Protein AF-A0A7W0P948-F1 (afdb_monomer)

Structure (mmCIF, N/CA/C/O backbone):
data_AF-A0A7W0P948-F1
#
_entry.id   AF-A0A7W0P948-F1
#
loop_
_atom_site.group_PDB
_atom_site.id
_atom_site.type_symbol
_atom_site.label_atom_id
_atom_site.label_alt_id
_atom_site.label_comp_id
_atom_site.label_asym_id
_atom_site.label_entity_id
_atom_site.label_seq_id
_atom_site.pdbx_PDB_ins_code
_atom_site.Cartn_x
_atom_site.Cartn_y
_atom_site.Cartn_z
_atom_site.occupancy
_atom_site.B_iso_or_equiv
_atom_site.auth_seq_id
_atom_site.auth_comp_id
_atom_site.auth_asym_id
_atom_site.auth_atom_id
_atom_site.pdbx_PDB_model_num
ATOM 1 N N . MET A 1 1 ? 5.803 -11.171 8.616 1.00 50.03 1 MET A N 1
ATOM 2 C CA . MET A 1 1 ? 4.425 -10.994 9.118 1.00 50.03 1 MET A CA 1
ATOM 3 C C . MET A 1 1 ? 3.810 -12.362 9.356 1.00 50.03 1 MET A C 1
ATOM 5 O O . MET A 1 1 ? 4.012 -13.223 8.503 1.00 50.03 1 MET A O 1
ATOM 9 N N . PRO A 1 2 ? 3.066 -12.565 10.456 1.00 52.06 2 PRO A N 1
ATOM 10 C CA . PRO A 1 2 ? 2.229 -13.747 10.684 1.00 52.06 2 PRO A CA 1
ATOM 11 C C . PRO A 1 2 ? 1.015 -13.710 9.735 1.00 52.06 2 PRO A C 1
ATOM 13 O O . PRO A 1 2 ? -0.128 -13.615 10.168 1.00 52.06 2 PRO A O 1
ATOM 16 N N . GLY A 1 3 ? 1.284 -13.655 8.426 1.00 59.12 3 GLY A N 1
ATOM 17 C CA . GLY A 1 3 ? 0.343 -13.217 7.391 1.00 59.12 3 GLY A CA 1
ATOM 18 C C . GLY A 1 3 ? -0.913 -14.072 7.278 1.00 59.12 3 GLY A C 1
ATOM 19 O O . GLY A 1 3 ? -1.931 -13.568 6.815 1.00 59.12 3 GLY A O 1
ATOM 20 N N . ASP A 1 4 ? -0.855 -15.308 7.768 1.00 76.69 4 ASP A N 1
ATOM 21 C CA . ASP A 1 4 ? -1.974 -16.247 7.714 1.00 76.69 4 ASP A CA 1
ATOM 22 C C . ASP A 1 4 ? -2.890 -16.145 8.949 1.00 76.69 4 ASP A C 1
ATOM 24 O O . ASP A 1 4 ? -4.051 -16.536 8.887 1.00 76.69 4 ASP A O 1
ATOM 28 N N . ASP A 1 5 ? -2.408 -15.556 10.051 1.00 92.12 5 ASP A N 1
ATOM 29 C CA . ASP A 1 5 ? -3.128 -15.471 11.332 1.00 92.12 5 ASP A CA 1
ATOM 30 C C . ASP A 1 5 ? -3.807 -14.111 11.569 1.00 92.12 5 ASP A C 1
ATOM 32 O O . ASP A 1 5 ? -4.638 -13.996 12.475 1.00 92.12 5 ASP A O 1
ATOM 36 N N . LEU A 1 6 ? -3.440 -13.079 10.800 1.00 95.00 6 LEU A N 1
ATOM 37 C CA . LEU A 1 6 ? -3.876 -11.693 10.988 1.00 95.00 6 LEU A CA 1
ATOM 38 C C . LEU A 1 6 ? -4.853 -11.241 9.899 1.00 95.00 6 LEU A C 1
ATOM 40 O O . LEU A 1 6 ? -4.510 -11.213 8.715 1.00 95.00 6 LEU A O 1
ATOM 44 N N . VAL A 1 7 ? -6.019 -10.752 10.323 1.00 96.69 7 VAL A N 1
ATOM 45 C CA . VAL A 1 7 ? -6.983 -10.039 9.476 1.00 96.69 7 VAL A CA 1
ATOM 46 C C . VAL A 1 7 ? -7.043 -8.558 9.836 1.00 96.69 7 VAL A C 1
ATOM 48 O O . VAL A 1 7 ? -6.992 -8.197 11.012 1.00 96.69 7 VAL A O 1
ATOM 51 N N . TYR A 1 8 ? -7.157 -7.683 8.837 1.00 96.94 8 TYR A N 1
ATOM 52 C CA . TYR A 1 8 ? -7.499 -6.279 9.085 1.00 96.94 8 TYR A CA 1
ATOM 53 C C . TYR A 1 8 ? -9.021 -6.131 9.085 1.00 96.94 8 TYR A C 1
ATOM 55 O O . TYR A 1 8 ? -9.713 -6.704 8.248 1.00 96.94 8 TYR A O 1
ATOM 63 N N . GLY A 1 9 ? -9.551 -5.368 10.028 1.00 97.75 9 GLY A N 1
ATOM 64 C CA . GLY A 1 9 ? -10.975 -5.115 10.174 1.00 97.75 9 GLY A CA 1
ATOM 65 C C . GLY A 1 9 ? -11.280 -3.631 10.060 1.00 97.75 9 GLY A C 1
ATOM 66 O O . GLY A 1 9 ? -10.617 -2.834 10.713 1.00 97.75 9 GLY A O 1
ATOM 67 N N . LEU A 1 10 ? -12.272 -3.242 9.262 1.00 97.69 10 LEU A N 1
ATOM 68 C CA . LEU A 1 10 ? -12.710 -1.852 9.166 1.00 97.69 10 LEU A CA 1
ATOM 69 C C . LEU A 1 10 ? -14.066 -1.653 9.838 1.00 97.69 10 LEU A C 1
ATOM 71 O O . LEU A 1 10 ? -15.023 -2.379 9.561 1.00 97.69 10 LEU A O 1
ATOM 75 N N . VAL A 1 11 ? -14.145 -0.642 10.699 1.00 97.12 11 VAL A N 1
ATOM 76 C CA . VAL A 1 11 ? -15.373 -0.254 11.397 1.00 97.12 11 VAL A CA 1
ATOM 77 C C . VAL A 1 11 ? -15.910 1.031 10.779 1.00 97.12 11 VAL A C 1
ATOM 79 O O . VAL A 1 11 ? -15.213 2.050 10.717 1.00 97.12 11 VAL A O 1
ATOM 82 N N . SER A 1 12 ? -17.154 0.983 10.303 1.00 94.81 12 SER A N 1
ATOM 83 C CA . SER A 1 12 ? -17.824 2.166 9.762 1.00 94.81 12 SER A CA 1
ATOM 84 C C . SER A 1 12 ? -18.145 3.175 10.871 1.00 94.81 12 SER A C 1
ATOM 86 O O . SER A 1 12 ? -18.448 2.756 11.989 1.00 94.81 12 SER A O 1
ATOM 88 N N . PRO A 1 13 ? -18.176 4.487 10.582 1.00 92.25 13 PRO A N 1
ATOM 89 C CA . PRO A 1 13 ? -18.631 5.462 11.562 1.00 92.25 13 PRO A CA 1
ATOM 90 C C . PRO A 1 13 ? -20.099 5.189 11.938 1.00 92.25 13 PRO A C 1
ATOM 92 O O . PRO A 1 13 ? -20.863 4.698 11.097 1.00 92.25 13 PRO A O 1
ATOM 95 N N . PRO A 1 14 ? -20.538 5.545 13.161 1.00 89.00 14 PRO A N 1
ATOM 96 C CA . PRO A 1 14 ? -21.923 5.358 13.579 1.00 89.00 14 PRO A CA 1
ATOM 97 C C . PRO A 1 14 ? -22.911 5.944 12.566 1.00 89.00 14 PRO A C 1
ATOM 99 O O . PRO A 1 14 ? -22.701 7.041 12.037 1.00 89.00 14 PRO A O 1
ATOM 102 N N . ALA A 1 15 ? -24.010 5.240 12.301 1.00 86.94 15 ALA A N 1
ATOM 103 C CA . ALA A 1 15 ? -24.989 5.670 11.308 1.00 86.94 15 ALA A CA 1
ATOM 104 C C . ALA A 1 15 ? -25.470 7.115 11.567 1.00 86.94 15 ALA A C 1
ATOM 106 O O . ALA A 1 15 ? -25.922 7.450 12.661 1.00 86.94 15 ALA A O 1
ATOM 107 N N . GLY A 1 16 ? -25.362 7.978 10.551 1.00 86.12 16 GLY A N 1
ATOM 108 C CA . GLY A 1 16 ? -25.776 9.386 10.618 1.00 86.12 16 GLY A CA 1
ATOM 109 C C . GLY A 1 16 ? -24.792 10.343 11.307 1.00 86.12 16 GLY A C 1
ATOM 110 O O . GLY A 1 16 ? -25.078 11.537 11.371 1.00 86.12 16 GLY A O 1
ATOM 111 N N . SER A 1 17 ? -23.641 9.864 11.791 1.00 86.00 17 SER A N 1
ATOM 112 C CA . SER A 1 17 ? -22.600 10.721 12.388 1.00 86.00 17 SER A CA 1
ATOM 113 C C . SER A 1 17 ? -21.784 11.510 11.357 1.00 86.00 17 SER A C 1
ATOM 115 O O . SER A 1 17 ? -21.241 12.567 11.677 1.00 86.00 17 SER A O 1
ATOM 117 N N . VAL A 1 18 ? -21.715 11.016 10.118 1.00 88.62 18 VAL A N 1
ATOM 118 C CA . VAL A 1 18 ? -20.900 11.574 9.034 1.00 88.62 18 VAL A CA 1
ATOM 119 C C . VAL A 1 18 ? -21.674 11.509 7.711 1.00 88.62 18 VAL A C 1
ATOM 121 O O . VAL A 1 18 ? -22.500 10.617 7.514 1.00 88.62 18 VAL A O 1
ATOM 124 N N . ASP A 1 19 ? -21.412 12.454 6.800 1.00 90.94 19 ASP A N 1
ATOM 125 C CA . ASP A 1 19 ? -21.912 12.398 5.421 1.00 90.94 19 ASP A CA 1
ATOM 126 C C . ASP A 1 19 ? -21.504 11.068 4.743 1.00 90.94 19 ASP A C 1
ATOM 128 O O . ASP A 1 19 ? -20.324 10.709 4.801 1.00 90.94 19 ASP A O 1
ATOM 132 N N . PRO A 1 20 ? -22.425 10.336 4.083 1.00 91.75 20 PRO A N 1
ATOM 133 C CA . PRO A 1 20 ? -22.109 9.039 3.482 1.00 91.75 20 PRO A CA 1
ATOM 134 C C . PRO A 1 20 ? -21.002 9.090 2.423 1.00 91.75 20 PRO A C 1
ATOM 136 O O . PRO A 1 20 ? -20.181 8.177 2.354 1.00 91.75 20 PRO A O 1
ATOM 139 N N . GLY A 1 21 ? -20.949 10.151 1.611 1.00 91.88 21 GLY A N 1
ATOM 140 C CA . GLY A 1 21 ? -19.905 10.321 0.601 1.00 91.88 21 GLY A CA 1
ATOM 141 C C . GLY A 1 21 ? -18.537 10.533 1.245 1.00 91.88 21 GLY A C 1
ATOM 142 O O . GLY A 1 21 ? -17.556 9.903 0.848 1.00 91.88 21 GLY A O 1
ATOM 143 N N . TYR A 1 22 ? -18.477 11.357 2.291 1.00 92.94 22 TYR A N 1
ATOM 144 C CA . TYR A 1 22 ? -17.255 11.550 3.069 1.00 92.94 22 TYR A CA 1
ATOM 145 C C . TYR A 1 22 ? -16.820 10.267 3.795 1.00 92.94 22 TYR A C 1
ATOM 147 O O . TYR A 1 22 ? -15.648 9.903 3.730 1.00 92.94 22 TYR A O 1
ATOM 155 N N . ALA A 1 23 ? -17.753 9.526 4.402 1.00 94.19 23 ALA A N 1
ATOM 156 C CA . ALA A 1 23 ? -17.469 8.251 5.061 1.00 94.19 23 ALA A CA 1
ATOM 157 C C . ALA A 1 23 ? -16.883 7.208 4.091 1.00 94.19 23 ALA A C 1
ATOM 159 O O . ALA A 1 23 ? -15.910 6.536 4.430 1.00 94.19 23 ALA A O 1
ATOM 160 N N . LEU A 1 24 ? -17.412 7.115 2.864 1.00 93.88 24 LEU A N 1
ATOM 161 C CA . LEU A 1 24 ? -16.856 6.249 1.817 1.00 93.88 24 LEU A CA 1
ATOM 162 C C . LEU A 1 24 ? -15.440 6.670 1.405 1.00 93.88 24 LEU A C 1
ATOM 164 O O . LEU A 1 24 ? -14.585 5.820 1.173 1.00 93.88 24 LEU A O 1
ATOM 168 N N . ARG A 1 25 ? -15.150 7.973 1.353 1.00 94.69 25 ARG A N 1
ATOM 169 C CA . ARG A 1 25 ? -13.786 8.446 1.079 1.00 94.69 25 ARG A CA 1
ATOM 170 C C . ARG A 1 25 ? -12.824 8.122 2.217 1.00 94.69 25 ARG A C 1
ATOM 172 O O . ARG A 1 25 ? -11.694 7.728 1.948 1.00 94.69 25 ARG A O 1
ATOM 179 N N . LEU A 1 26 ? -13.262 8.246 3.469 1.00 95.88 26 LEU A N 1
ATOM 180 C CA . LEU A 1 26 ? -12.468 7.842 4.629 1.00 95.88 26 LEU A CA 1
ATOM 181 C C . LEU A 1 26 ? -12.194 6.332 4.640 1.00 95.88 26 LEU A C 1
ATOM 183 O O . LEU A 1 26 ? -11.061 5.931 4.900 1.00 95.88 26 LEU A O 1
ATOM 187 N N . ARG A 1 27 ? -13.189 5.510 4.281 1.00 96.31 27 ARG A N 1
ATOM 188 C CA . ARG A 1 27 ? -13.021 4.066 4.058 1.00 96.31 27 ARG A CA 1
ATOM 189 C C . ARG A 1 27 ? -11.931 3.782 3.030 1.00 96.31 27 ARG A C 1
ATOM 191 O O . ARG A 1 27 ? -11.002 3.032 3.316 1.00 96.31 27 ARG A O 1
ATOM 198 N N . ASP A 1 28 ? -12.033 4.394 1.851 1.00 95.75 28 ASP A N 1
ATOM 199 C CA . ASP A 1 28 ? -11.090 4.177 0.752 1.00 95.75 28 ASP A CA 1
ATOM 200 C C . ASP A 1 28 ? -9.663 4.594 1.127 1.00 95.75 28 ASP A C 1
ATOM 202 O O . ASP A 1 28 ? -8.712 3.894 0.774 1.00 95.75 28 ASP A O 1
ATOM 206 N N . LEU A 1 29 ? -9.498 5.700 1.863 1.00 95.69 29 LEU A N 1
ATOM 207 C CA . LEU A 1 29 ? -8.195 6.145 2.364 1.00 95.69 29 LEU A CA 1
ATOM 208 C C . LEU A 1 29 ? -7.618 5.166 3.386 1.00 95.69 29 LEU A C 1
ATOM 210 O O . LEU A 1 29 ? -6.473 4.746 3.231 1.00 95.69 29 LEU A O 1
ATOM 214 N N . THR A 1 30 ? -8.402 4.762 4.387 1.00 96.31 30 THR A N 1
ATOM 215 C CA . THR A 1 30 ? -7.969 3.768 5.378 1.00 96.31 30 THR A CA 1
ATOM 216 C C . THR A 1 30 ? -7.538 2.478 4.694 1.00 96.31 30 THR A C 1
ATOM 218 O O . THR A 1 30 ? -6.420 2.020 4.910 1.00 96.31 30 THR A O 1
ATOM 221 N N . LEU A 1 31 ? -8.373 1.935 3.804 1.00 95.69 31 LEU A N 1
ATOM 222 C CA . LEU A 1 31 ? -8.058 0.709 3.081 1.00 95.69 31 LEU A CA 1
ATOM 223 C C . LEU A 1 31 ? -6.807 0.879 2.209 1.00 95.69 31 LEU A C 1
ATOM 225 O O . LEU A 1 31 ? -5.910 0.042 2.257 1.00 95.69 31 LEU A O 1
ATOM 229 N N . SER A 1 32 ? -6.700 1.975 1.455 1.00 94.75 32 SER A N 1
ATOM 230 C CA . SER A 1 32 ? -5.558 2.202 0.564 1.00 94.75 32 SER A CA 1
ATOM 231 C C . SER A 1 32 ? -4.240 2.347 1.327 1.00 94.75 32 SER A C 1
ATOM 233 O O . SER A 1 32 ? -3.222 1.818 0.892 1.00 94.75 32 SER A O 1
ATOM 235 N N . TRP A 1 33 ? -4.237 3.023 2.476 1.00 94.56 33 TRP A N 1
ATOM 236 C CA . TRP A 1 33 ? -3.019 3.142 3.273 1.00 94.56 33 TRP A CA 1
ATOM 237 C C . TRP A 1 33 ? -2.665 1.844 3.993 1.00 94.56 33 TRP A C 1
ATOM 239 O O . TRP A 1 33 ? -1.496 1.485 4.041 1.00 94.56 33 TRP A O 1
ATOM 249 N N . SER A 1 34 ? -3.649 1.073 4.454 1.00 93.56 34 SER A N 1
ATOM 250 C CA . SER A 1 34 ? -3.386 -0.255 5.016 1.00 93.56 34 SER A CA 1
ATOM 251 C C . SER A 1 34 ? -2.809 -1.224 3.976 1.00 93.56 34 SER A C 1
ATOM 253 O O . SER A 1 34 ? -1.978 -2.065 4.308 1.00 93.56 34 SER A O 1
ATOM 255 N N . ARG A 1 35 ? -3.187 -1.093 2.698 1.00 92.06 35 ARG A N 1
ATOM 256 C CA . ARG A 1 35 ? -2.688 -1.920 1.580 1.00 92.06 35 ARG A CA 1
ATOM 257 C C . ARG A 1 35 ? -1.237 -1.656 1.180 1.00 92.06 35 ARG A C 1
ATOM 259 O O . ARG A 1 35 ? -0.732 -2.307 0.268 1.00 92.06 35 ARG A O 1
ATOM 266 N N . TYR A 1 36 ? -0.543 -0.744 1.843 1.00 88.69 36 TYR A N 1
ATOM 267 C CA . TYR A 1 36 ? 0.886 -0.544 1.646 1.00 88.69 36 TYR A CA 1
ATOM 268 C C . TYR A 1 36 ? 1.727 -1.567 2.415 1.00 88.69 36 TYR A C 1
ATOM 270 O O . TYR A 1 36 ? 2.534 -2.258 1.786 1.00 88.69 36 TYR A O 1
ATOM 278 N N . GLY A 1 37 ? 1.408 -1.817 3.685 1.00 86.00 37 GLY A N 1
ATOM 279 C CA . GLY A 1 37 ? 2.012 -2.883 4.490 1.00 86.00 37 GLY A CA 1
ATOM 280 C C . GLY A 1 37 ? 1.240 -4.210 4.530 1.00 86.00 37 GLY A C 1
ATOM 281 O O . GLY A 1 37 ? 1.843 -5.272 4.677 1.00 86.00 37 GLY A O 1
ATOM 282 N N . TYR A 1 38 ? -0.085 -4.200 4.336 1.00 90.06 38 TYR A N 1
ATOM 283 C CA . TYR A 1 38 ? -0.938 -5.384 4.509 1.00 90.06 38 TYR A CA 1
ATOM 284 C C . TYR A 1 38 ? -1.495 -5.947 3.193 1.00 90.06 38 TYR A C 1
ATOM 286 O O . TYR A 1 38 ? -1.967 -5.217 2.319 1.00 90.06 38 TYR A O 1
ATOM 294 N N . ARG A 1 39 ? -1.460 -7.277 3.044 1.00 86.75 39 ARG A N 1
ATOM 295 C CA . ARG A 1 39 ? -1.893 -7.997 1.827 1.00 86.75 39 ARG A CA 1
ATOM 296 C C . ARG A 1 39 ? -2.913 -9.108 2.085 1.00 86.75 39 ARG A C 1
ATOM 298 O O . ARG A 1 39 ? -3.287 -9.797 1.143 1.00 86.75 39 ARG A O 1
ATOM 305 N N . GLY A 1 40 ? -3.322 -9.337 3.329 1.00 90.25 40 GLY A N 1
ATOM 306 C CA . GLY A 1 40 ? -4.329 -10.352 3.653 1.00 90.25 40 GLY A CA 1
ATOM 307 C C . GLY A 1 40 ? -5.761 -9.864 3.394 1.00 90.25 40 GLY A C 1
ATOM 308 O O . GLY A 1 40 ? -5.957 -8.774 2.850 1.00 90.25 40 GLY A O 1
ATOM 309 N N . PRO A 1 41 ? -6.783 -10.652 3.741 1.00 92.88 41 PRO A N 1
ATOM 310 C CA . PRO A 1 41 ? -8.168 -10.220 3.620 1.00 92.88 41 PRO A CA 1
ATOM 311 C C . PRO A 1 41 ? -8.495 -9.074 4.583 1.00 92.88 41 PRO A C 1
ATOM 313 O O . PRO A 1 41 ? -7.929 -8.959 5.665 1.00 92.88 41 PRO A O 1
ATOM 316 N N . VAL A 1 42 ? -9.441 -8.231 4.191 1.00 95.94 42 VAL A N 1
ATOM 317 C CA . VAL A 1 42 ? -10.020 -7.204 5.055 1.00 95.94 42 VAL A CA 1
ATOM 318 C C . VAL A 1 42 ? -11.479 -7.560 5.294 1.00 95.94 42 VAL A C 1
ATOM 320 O O . VAL A 1 42 ? -12.192 -7.919 4.360 1.00 95.94 42 VAL A O 1
ATOM 323 N N . VAL A 1 43 ? -11.926 -7.486 6.540 1.00 96.94 43 VAL A N 1
ATOM 324 C CA . VAL A 1 43 ? -13.340 -7.637 6.902 1.00 96.94 43 VAL A CA 1
ATOM 325 C C . VAL A 1 43 ? -13.913 -6.283 7.285 1.00 96.94 43 VAL A C 1
ATOM 327 O O . VAL A 1 43 ? -13.189 -5.416 7.764 1.00 96.94 43 VAL A O 1
ATOM 330 N N . GLU A 1 44 ? -15.210 -6.086 7.089 1.00 97.00 44 GLU A N 1
ATOM 331 C CA . GLU A 1 44 ? -15.879 -4.834 7.443 1.00 97.00 44 GLU A CA 1
ATOM 332 C C . GLU A 1 44 ? -17.114 -5.109 8.291 1.00 97.00 44 GLU A C 1
ATOM 334 O O . GLU A 1 44 ? -17.773 -6.138 8.130 1.00 97.00 44 GLU A O 1
ATOM 339 N N . GLY A 1 45 ? -17.433 -4.174 9.180 1.00 96.81 45 GLY A N 1
ATOM 340 C CA . GLY A 1 45 ? -18.607 -4.247 10.037 1.00 96.81 45 GLY A CA 1
ATOM 341 C C . GLY A 1 45 ? -19.069 -2.870 10.496 1.00 96.81 45 GLY A C 1
ATOM 342 O O . GLY A 1 45 ? -18.342 -1.877 10.395 1.00 96.81 45 GLY A O 1
ATOM 343 N N . ALA A 1 46 ? -20.303 -2.811 10.997 1.00 96.00 46 ALA A N 1
ATOM 344 C CA . ALA A 1 46 ? -20.856 -1.578 11.547 1.00 96.00 46 ALA A CA 1
ATOM 345 C C . ALA A 1 46 ? -20.296 -1.272 12.943 1.00 96.00 46 ALA A C 1
ATOM 347 O O . ALA A 1 46 ? -20.265 -0.118 13.364 1.00 96.00 46 ALA A O 1
ATOM 348 N N . THR A 1 47 ? -19.857 -2.313 13.651 1.00 96.88 47 THR A N 1
ATOM 349 C CA . THR A 1 47 ? -19.315 -2.246 15.005 1.00 96.88 47 THR A CA 1
ATOM 350 C C . THR A 1 47 ? -18.045 -3.087 15.140 1.00 96.88 47 THR A C 1
ATOM 352 O O . THR A 1 47 ? -17.757 -3.951 14.308 1.00 96.88 47 THR A O 1
ATOM 355 N N . VAL A 1 48 ? -17.300 -2.867 16.229 1.00 97.81 48 VAL A N 1
ATOM 356 C CA . VAL A 1 48 ? -16.162 -3.718 16.623 1.00 97.81 48 VAL A CA 1
ATOM 357 C C . VAL A 1 48 ? -16.588 -5.187 16.740 1.00 97.81 48 VAL A C 1
ATOM 359 O O . VAL A 1 48 ? -15.881 -6.073 16.268 1.00 97.81 48 VAL A O 1
ATOM 362 N N . ASP A 1 49 ? -17.762 -5.445 17.321 1.00 98.25 49 ASP A N 1
ATOM 363 C CA . ASP A 1 49 ? -18.264 -6.801 17.559 1.00 98.25 49 ASP A CA 1
ATOM 364 C C . ASP A 1 49 ? -18.585 -7.540 16.246 1.00 98.25 49 ASP A C 1
ATOM 366 O O . ASP A 1 49 ? -18.260 -8.724 16.110 1.00 98.25 49 ASP A O 1
ATOM 370 N N . ASP A 1 50 ? -19.146 -6.843 15.250 1.00 98.06 50 ASP A N 1
ATOM 371 C CA . ASP A 1 50 ? -19.410 -7.412 13.917 1.00 98.06 50 ASP A CA 1
ATOM 372 C C . ASP A 1 50 ? -18.107 -7.850 13.235 1.00 98.06 50 ASP A C 1
ATOM 374 O O . ASP A 1 50 ? -18.005 -8.953 12.691 1.00 98.06 50 ASP A O 1
ATOM 378 N N . VAL A 1 51 ? -17.085 -6.991 13.298 1.00 98.44 51 VAL A N 1
ATOM 379 C CA . VAL A 1 51 ? -15.765 -7.246 12.711 1.00 98.44 51 VAL A CA 1
ATOM 380 C C . VAL A 1 51 ? -15.078 -8.434 13.385 1.00 98.44 51 VAL A C 1
ATOM 382 O O . VAL A 1 51 ? -14.571 -9.316 12.691 1.00 98.44 51 VAL A O 1
ATOM 385 N N . LEU A 1 52 ? -15.085 -8.495 14.721 1.00 98.56 52 LEU A N 1
ATOM 386 C CA . LEU A 1 52 ? -14.497 -9.608 15.474 1.00 98.56 52 LEU A CA 1
ATOM 387 C C . LEU A 1 52 ? -15.212 -10.932 15.201 1.00 98.56 52 LEU A C 1
ATOM 389 O O . LEU A 1 52 ? -14.557 -11.960 15.013 1.00 98.56 52 LEU A O 1
ATOM 393 N N . THR A 1 53 ? -16.542 -10.901 15.109 1.00 98.56 53 THR A N 1
ATOM 394 C CA . THR A 1 53 ? -17.344 -12.069 14.728 1.00 98.56 53 THR A CA 1
ATOM 395 C C . THR A 1 53 ? -16.934 -12.562 13.347 1.00 98.56 53 THR A C 1
ATOM 397 O O . THR A 1 53 ? -16.644 -13.746 13.174 1.00 98.56 53 THR A O 1
ATOM 400 N N . ARG A 1 54 ? -16.809 -11.655 12.372 1.00 98.06 54 ARG A N 1
ATOM 401 C CA . ARG A 1 54 ? -16.412 -12.024 11.012 1.00 98.06 54 ARG A CA 1
ATOM 402 C C . ARG A 1 54 ? -14.983 -12.560 10.935 1.00 98.06 54 ARG A C 1
ATOM 404 O O . ARG A 1 54 ? -14.734 -13.530 10.224 1.00 98.06 54 ARG A O 1
ATOM 411 N N . ALA A 1 55 ? -14.054 -11.957 11.673 1.00 98.00 55 ALA A N 1
ATOM 412 C CA . ALA A 1 55 ? -12.683 -12.445 11.792 1.00 98.00 55 ALA A CA 1
ATOM 413 C C . ALA A 1 55 ? -12.644 -13.880 12.345 1.00 98.00 55 ALA A C 1
ATOM 415 O O . ALA A 1 55 ? -11.942 -14.734 11.802 1.00 98.00 55 ALA A O 1
ATOM 416 N N . HIS A 1 56 ? -13.446 -14.156 13.378 1.00 97.94 56 HIS A N 1
ATOM 417 C CA . HIS A 1 56 ? -13.565 -15.480 13.981 1.00 97.94 56 HIS A CA 1
ATOM 418 C C . HIS A 1 56 ? -14.170 -16.514 13.024 1.00 97.94 56 HIS A C 1
ATOM 420 O O . HIS A 1 56 ? -13.629 -17.610 12.893 1.00 97.94 56 HIS A O 1
ATOM 426 N N . GLU A 1 57 ? -15.252 -16.168 12.319 1.00 97.50 57 GLU A N 1
ATOM 427 C CA . GLU A 1 57 ? -15.886 -17.037 11.315 1.00 97.50 57 GLU A CA 1
ATOM 428 C C . GLU A 1 57 ? -14.923 -17.451 10.197 1.00 97.50 57 GLU A C 1
ATOM 430 O O . GLU A 1 57 ? -15.017 -18.560 9.672 1.00 97.50 57 GLU A O 1
ATOM 435 N N . LEU A 1 58 ? -13.994 -16.564 9.836 1.00 95.75 58 LEU A N 1
ATOM 436 C CA . LEU A 1 58 ? -12.959 -16.823 8.837 1.00 95.75 58 LEU A CA 1
ATOM 437 C C . LEU A 1 58 ? -11.729 -17.549 9.408 1.00 95.75 58 LEU A C 1
ATOM 439 O O . LEU A 1 58 ? -10.811 -17.862 8.656 1.00 95.75 58 LEU A O 1
ATOM 443 N N . GLY A 1 59 ? -11.712 -17.841 10.711 1.00 96.44 59 GLY A N 1
ATOM 444 C CA . GLY A 1 59 ? -10.660 -18.617 11.365 1.00 96.44 59 GLY A CA 1
ATOM 445 C C . GLY A 1 59 ? -9.393 -17.833 11.708 1.00 96.44 59 GLY A C 1
ATOM 446 O O . GLY A 1 59 ? -8.376 -18.453 12.011 1.00 96.44 59 GLY A O 1
ATOM 447 N N . PHE A 1 60 ? -9.428 -16.498 11.689 1.00 97.06 60 PHE A N 1
ATOM 448 C CA . PHE A 1 60 ? -8.263 -15.690 12.050 1.00 97.06 60 PHE A CA 1
ATOM 449 C C . PHE A 1 60 ? -8.030 -15.673 13.559 1.00 97.06 60 PHE A C 1
ATOM 451 O O . PHE A 1 60 ? -8.966 -15.563 14.355 1.00 97.06 60 PHE A O 1
ATOM 458 N N . ARG A 1 61 ? -6.756 -15.738 13.958 1.00 96.25 61 ARG A N 1
ATOM 459 C CA . ARG A 1 61 ? -6.342 -15.635 15.362 1.00 96.25 61 ARG A CA 1
ATOM 460 C C . ARG A 1 61 ? -6.291 -14.188 15.831 1.00 96.25 61 ARG A C 1
ATOM 462 O O . ARG A 1 61 ? -6.613 -13.911 16.981 1.00 96.25 61 ARG A O 1
ATOM 469 N N . LEU A 1 62 ? -5.857 -13.278 14.968 1.00 97.44 62 LEU A N 1
ATOM 470 C CA . LEU A 1 62 ? -5.631 -11.874 15.284 1.00 97.44 62 LEU A CA 1
ATOM 471 C C . LEU A 1 62 ? -6.467 -10.986 14.369 1.00 97.44 62 LEU A C 1
ATOM 473 O O . LEU A 1 62 ? -6.545 -11.229 13.166 1.00 97.44 62 LEU A O 1
ATOM 477 N N . CYS A 1 63 ? -7.034 -9.920 14.928 1.00 97.88 63 CYS A N 1
ATOM 478 C CA . CYS A 1 63 ? -7.718 -8.883 14.167 1.00 97.88 63 CYS A CA 1
ATOM 479 C C . CYS A 1 63 ? -7.160 -7.508 14.539 1.00 97.88 63 CYS A C 1
ATOM 481 O O . CYS A 1 63 ? -7.240 -7.107 15.702 1.00 97.88 63 CYS A O 1
ATOM 483 N N . LEU A 1 64 ? -6.601 -6.796 13.557 1.00 96.75 64 LEU A N 1
ATOM 484 C CA . LEU A 1 64 ? -6.310 -5.371 13.682 1.00 96.75 64 LEU A CA 1
ATOM 485 C C . LEU A 1 64 ? -7.525 -4.585 13.185 1.00 96.75 64 LEU A C 1
ATOM 487 O O . LEU A 1 64 ? -7.761 -4.518 11.981 1.00 96.75 64 LEU A O 1
ATOM 491 N N . LEU A 1 65 ? -8.280 -3.981 14.095 1.00 97.19 65 LEU A N 1
ATOM 492 C CA . LEU A 1 65 ? -9.380 -3.090 13.751 1.00 97.19 65 LEU A CA 1
ATOM 493 C C . LEU A 1 65 ? -8.881 -1.675 13.472 1.00 97.19 65 LEU A C 1
ATOM 495 O O . LEU A 1 65 ? -8.019 -1.169 14.188 1.00 97.19 65 LEU A O 1
ATOM 499 N N . GLN A 1 66 ? -9.486 -1.026 12.483 1.00 96.88 66 GLN A N 1
ATOM 500 C CA . GLN A 1 66 ? -9.311 0.380 12.147 1.00 96.88 66 GLN A CA 1
ATOM 501 C C . GLN A 1 66 ? -10.678 1.031 11.904 1.00 96.88 66 GLN A C 1
ATOM 503 O O . GLN A 1 66 ? -11.513 0.492 11.178 1.00 96.88 66 GLN A O 1
ATOM 508 N N . GLY A 1 67 ? -10.903 2.220 12.456 1.00 96.44 67 GLY A N 1
ATOM 509 C CA . GLY A 1 67 ? -12.045 3.050 12.064 1.00 96.44 67 GLY A CA 1
ATOM 510 C C . GLY A 1 67 ? -11.847 3.639 10.663 1.00 96.44 67 GLY A C 1
ATOM 511 O O . GLY A 1 67 ? -10.714 3.912 10.257 1.00 96.44 67 GLY A O 1
ATOM 512 N N . PHE A 1 68 ? -12.925 3.876 9.911 1.00 96.69 68 PHE A N 1
ATOM 513 C CA . PHE A 1 68 ? -12.828 4.649 8.662 1.00 96.69 68 PHE A CA 1
ATOM 514 C C . PHE A 1 68 ? -12.236 6.029 8.952 1.00 96.69 68 PHE A C 1
ATOM 516 O O . PHE A 1 68 ? -12.808 6.773 9.735 1.00 96.69 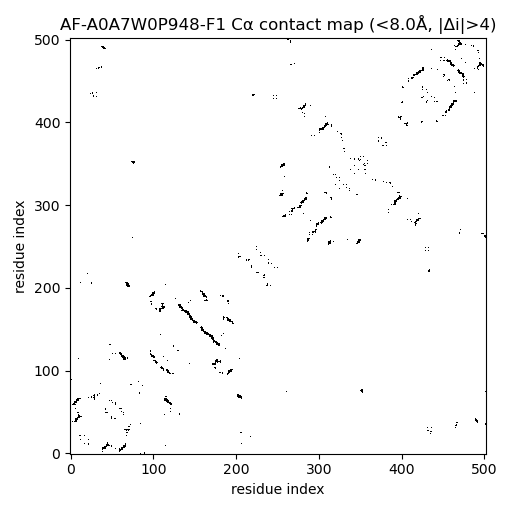68 PHE A O 1
ATOM 523 N N . GLY A 1 69 ? -11.141 6.391 8.288 1.00 95.25 69 GLY A N 1
ATOM 524 C CA . GLY A 1 69 ? -10.400 7.630 8.536 1.00 95.25 69 GLY A CA 1
ATOM 525 C C . GLY A 1 69 ? -9.151 7.446 9.399 1.00 95.25 69 GLY A C 1
ATOM 526 O O . GLY A 1 69 ? -8.314 8.348 9.428 1.00 95.25 69 GLY A O 1
ATOM 527 N N . HIS A 1 70 ? -8.960 6.268 10.002 1.00 95.00 70 HIS A N 1
ATOM 528 C CA . HIS A 1 70 ? -7.690 5.887 10.607 1.00 95.00 70 HIS A CA 1
ATOM 529 C C . HIS A 1 70 ? -6.682 5.549 9.505 1.00 95.00 70 HIS A C 1
ATOM 531 O O . HIS A 1 70 ? -6.786 4.506 8.851 1.00 95.00 70 HIS A O 1
ATOM 537 N N . VAL A 1 71 ? -5.702 6.424 9.298 1.00 94.50 71 VAL A N 1
ATOM 538 C CA . VAL A 1 71 ? -4.659 6.277 8.276 1.00 94.50 71 VAL A CA 1
ATOM 539 C C . VAL A 1 71 ? -3.344 5.933 8.957 1.00 94.50 71 VAL A C 1
ATOM 541 O O . VAL A 1 71 ? -2.850 6.722 9.756 1.00 94.50 71 VAL A O 1
ATOM 544 N N . ILE A 1 72 ? -2.766 4.775 8.633 1.00 90.56 72 ILE A N 1
ATOM 545 C CA . ILE A 1 72 ? -1.420 4.396 9.084 1.00 90.56 72 ILE A CA 1
ATOM 546 C C . ILE A 1 72 ? -0.406 5.161 8.233 1.00 90.56 72 ILE A C 1
ATOM 548 O O . ILE A 1 72 ? -0.454 5.112 7.006 1.00 90.56 72 ILE A O 1
ATOM 552 N N . LEU A 1 73 ? 0.491 5.902 8.875 1.00 85.75 73 LEU A N 1
ATOM 553 C CA . LEU A 1 73 ? 1.532 6.664 8.202 1.00 85.75 73 LEU A CA 1
ATOM 554 C C . LEU A 1 73 ? 2.698 5.746 7.846 1.00 85.75 73 LEU A C 1
ATOM 556 O O . LEU A 1 73 ? 3.480 5.342 8.704 1.00 85.75 73 LEU A O 1
ATOM 560 N N . GLU A 1 74 ? 2.827 5.468 6.557 1.00 69.31 74 GLU A N 1
ATOM 561 C CA . GLU A 1 74 ? 3.966 4.744 6.009 1.00 69.31 74 GLU A CA 1
ATOM 562 C C . GLU A 1 74 ? 5.204 5.640 5.940 1.00 69.31 74 GLU A C 1
ATOM 564 O O . GLU A 1 74 ? 5.161 6.777 5.457 1.00 69.31 74 GLU A O 1
ATOM 569 N N . LYS A 1 75 ? 6.338 5.104 6.391 1.00 65.62 75 LYS A N 1
ATOM 570 C CA . LYS A 1 75 ? 7.649 5.750 6.285 1.00 65.62 75 LYS A CA 1
ATOM 571 C C . LYS A 1 75 ? 8.494 5.017 5.252 1.00 65.62 75 LYS A C 1
ATOM 573 O O . LYS A 1 75 ? 9.438 4.314 5.590 1.00 65.62 75 LYS A O 1
ATOM 578 N N . TRP A 1 76 ? 8.184 5.262 3.982 1.00 52.28 76 TRP A N 1
ATOM 579 C CA . TRP A 1 76 ? 8.814 4.671 2.789 1.00 52.28 76 TRP A CA 1
ATOM 580 C C . TRP A 1 76 ? 10.336 4.778 2.706 1.00 52.28 76 TRP A C 1
ATOM 582 O O . TRP A 1 76 ? 10.978 4.123 1.891 1.00 52.28 76 TRP A O 1
ATOM 592 N N . HIS A 1 77 ? 10.920 5.679 3.489 1.00 47.62 77 HIS A N 1
ATOM 593 C CA . HIS A 1 77 ? 12.248 6.175 3.207 1.00 47.62 77 HIS A CA 1
ATOM 594 C C . HIS A 1 77 ? 13.100 6.512 4.440 1.00 47.62 77 HIS A C 1
ATOM 596 O O . HIS A 1 77 ? 14.141 7.169 4.309 1.00 47.62 77 HIS A O 1
ATOM 602 N N . GLU A 1 78 ? 12.665 6.139 5.642 1.00 48.78 78 GLU A N 1
ATOM 603 C CA . GLU A 1 78 ? 13.489 6.282 6.843 1.00 48.78 78 GLU A CA 1
ATOM 604 C C . GLU A 1 78 ? 14.340 5.021 7.024 1.00 48.78 78 GLU A C 1
ATOM 606 O O . GLU A 1 78 ? 13.959 4.062 7.688 1.00 48.78 78 GLU A O 1
ATOM 611 N N . HIS A 1 79 ? 15.539 5.021 6.441 1.00 42.22 79 HIS A N 1
ATOM 612 C CA . HIS A 1 79 ? 16.588 4.082 6.833 1.00 42.22 79 HIS A CA 1
ATOM 613 C C . HIS A 1 79 ? 17.222 4.565 8.152 1.00 42.22 79 HIS A C 1
ATOM 615 O O . HIS A 1 79 ? 18.313 5.130 8.166 1.00 42.22 79 HIS A O 1
ATOM 621 N N . GLY A 1 80 ? 16.501 4.403 9.269 1.00 42.59 80 GLY A N 1
ATOM 622 C CA . GLY A 1 80 ? 16.987 4.729 10.616 1.00 42.59 80 GLY A CA 1
ATOM 623 C C . GLY A 1 80 ? 15.883 4.869 11.673 1.00 42.59 80 GLY A C 1
ATOM 624 O O . GLY A 1 80 ? 14.869 5.489 11.396 1.00 42.59 80 GLY A O 1
ATOM 625 N N . THR A 1 81 ? 16.132 4.284 12.858 1.00 44.22 81 THR A N 1
ATOM 626 C CA . THR A 1 81 ? 15.476 4.344 14.201 1.00 44.22 81 THR A CA 1
ATOM 627 C C . THR A 1 81 ? 13.945 4.414 14.361 1.00 44.22 81 THR A C 1
ATOM 629 O O . THR A 1 81 ? 13.470 4.153 15.467 1.00 44.22 81 THR A O 1
ATOM 632 N N . GLY A 1 82 ? 13.156 4.719 13.333 1.00 58.12 82 GLY A N 1
ATOM 633 C CA . GLY A 1 82 ? 11.701 4.627 13.348 1.00 58.12 82 GLY A CA 1
ATOM 634 C C . GLY A 1 82 ? 11.250 3.183 13.145 1.00 58.12 82 GLY A C 1
ATOM 635 O O . GLY A 1 82 ? 11.644 2.537 12.181 1.00 58.12 82 GLY A O 1
ATOM 636 N N . MET A 1 83 ? 10.440 2.668 14.065 1.00 68.56 83 MET A N 1
ATOM 637 C CA . MET A 1 83 ? 9.800 1.359 13.924 1.00 68.56 83 MET A CA 1
ATOM 638 C C . MET A 1 83 ? 8.666 1.472 12.902 1.00 68.56 83 MET A C 1
ATOM 640 O O . MET A 1 83 ? 7.858 2.398 13.016 1.00 68.56 83 MET A O 1
ATOM 644 N N . ARG A 1 84 ? 8.601 0.571 11.911 1.00 78.38 84 ARG A N 1
ATOM 645 C CA . ARG A 1 84 ? 7.434 0.501 11.020 1.00 78.38 84 ARG A CA 1
ATOM 646 C C . ARG A 1 84 ? 6.237 -0.033 11.791 1.00 78.38 84 ARG A C 1
ATOM 648 O O . ARG A 1 84 ? 6.397 -0.706 12.812 1.00 78.38 84 ARG A O 1
ATOM 655 N N . PHE A 1 85 ? 5.040 0.235 11.291 1.00 84.69 85 PHE A N 1
ATOM 656 C CA . PHE A 1 85 ? 3.825 -0.219 11.952 1.00 84.69 85 PHE A CA 1
ATOM 657 C C . PHE A 1 85 ? 3.752 -1.754 12.028 1.00 84.69 85 PHE A C 1
ATOM 659 O O . PHE A 1 85 ? 3.377 -2.308 13.058 1.00 84.69 85 PHE A O 1
ATOM 666 N N . GLU A 1 86 ? 4.222 -2.458 11.002 1.00 83.62 86 GLU A N 1
ATOM 667 C CA . GLU A 1 86 ? 4.296 -3.923 10.959 1.00 83.62 86 GLU A CA 1
ATOM 668 C C . GLU A 1 86 ? 5.278 -4.468 11.997 1.00 83.62 86 GLU A C 1
ATOM 670 O O . GLU A 1 86 ? 4.998 -5.475 12.648 1.00 83.62 86 GLU A O 1
ATOM 675 N N . ASP A 1 87 ? 6.406 -3.778 12.191 1.00 83.44 87 ASP A N 1
ATOM 676 C CA . ASP A 1 87 ? 7.395 -4.145 13.205 1.00 83.44 87 ASP A CA 1
ATOM 677 C C . ASP A 1 87 ? 6.807 -3.941 14.617 1.00 83.44 87 ASP A C 1
ATOM 679 O O . ASP A 1 87 ? 7.122 -4.693 15.544 1.00 83.44 87 ASP A O 1
ATOM 683 N N . CYS A 1 88 ? 5.921 -2.949 14.795 1.00 84.62 88 CYS A N 1
ATOM 684 C CA . CYS A 1 88 ? 5.144 -2.796 16.024 1.00 84.62 88 CYS A CA 1
ATOM 685 C C . CYS A 1 88 ? 4.177 -3.968 16.226 1.00 84.62 88 CYS A C 1
ATOM 687 O O . CYS A 1 88 ? 4.155 -4.536 17.319 1.00 84.62 88 CYS A O 1
ATOM 689 N N . ILE A 1 89 ? 3.417 -4.351 15.192 1.00 87.62 89 ILE A N 1
ATOM 690 C CA . ILE A 1 89 ? 2.477 -5.481 15.259 1.00 87.62 89 ILE A CA 1
ATOM 691 C C . ILE A 1 89 ? 3.212 -6.755 15.666 1.00 87.62 89 ILE A C 1
ATOM 693 O O . ILE A 1 89 ? 2.789 -7.403 16.619 1.00 87.62 89 ILE A O 1
ATOM 697 N N . GLU A 1 90 ? 4.322 -7.093 15.007 1.00 86.25 90 GLU A N 1
ATOM 698 C CA . GLU A 1 90 ? 5.096 -8.304 15.307 1.00 86.25 90 GLU A CA 1
ATOM 699 C C . GLU A 1 90 ? 5.491 -8.359 16.793 1.00 86.25 90 GLU A C 1
ATOM 701 O O . GLU A 1 90 ? 5.168 -9.318 17.498 1.00 86.25 90 GLU A O 1
ATOM 706 N N . ARG A 1 91 ? 6.038 -7.259 17.325 1.00 84.94 91 ARG A N 1
ATOM 707 C CA . ARG A 1 91 ? 6.393 -7.143 18.751 1.00 84.94 91 ARG A CA 1
ATOM 708 C C . ARG A 1 91 ? 5.195 -7.198 19.697 1.00 84.94 91 ARG A C 1
ATOM 710 O O . ARG A 1 91 ? 5.343 -7.595 20.855 1.00 84.94 91 ARG A O 1
ATOM 717 N N . TRP A 1 92 ? 4.029 -6.716 19.273 1.00 86.56 92 TRP A N 1
ATOM 718 C CA . TRP A 1 92 ? 2.810 -6.796 20.077 1.00 86.56 92 TRP A CA 1
ATOM 719 C C . TRP A 1 92 ? 2.264 -8.219 20.107 1.00 86.56 92 TRP A C 1
ATOM 721 O O . TRP A 1 92 ? 1.809 -8.658 21.162 1.00 86.56 92 TRP A O 1
ATOM 731 N N . THR A 1 93 ? 2.369 -8.955 18.999 1.00 87.50 93 THR A N 1
ATOM 732 C CA . THR A 1 93 ? 1.864 -10.329 18.885 1.00 87.50 93 THR A CA 1
ATOM 733 C C . THR A 1 93 ? 2.633 -11.358 19.713 1.00 87.50 93 THR A C 1
ATOM 735 O O . THR A 1 93 ? 2.065 -12.402 20.026 1.00 87.50 93 THR A O 1
ATOM 738 N N . ASP A 1 94 ? 3.854 -11.036 20.149 1.00 84.62 94 ASP A N 1
ATOM 739 C CA . ASP A 1 94 ? 4.654 -11.860 21.070 1.00 84.62 94 ASP A CA 1
ATOM 740 C C . ASP A 1 94 ? 4.169 -11.805 22.534 1.00 84.62 94 ASP A C 1
ATOM 742 O O . ASP A 1 94 ? 4.691 -12.506 23.404 1.00 84.62 94 ASP A O 1
ATOM 746 N N . ARG A 1 95 ? 3.190 -10.948 22.847 1.00 84.19 95 ARG A N 1
ATOM 747 C CA . ARG A 1 95 ? 2.706 -10.717 24.216 1.00 84.19 95 ARG A CA 1
ATOM 748 C C . ARG A 1 95 ? 1.460 -11.542 24.529 1.00 84.19 95 ARG A C 1
ATOM 750 O O . ARG A 1 95 ? 0.674 -11.905 23.656 1.00 84.19 95 ARG A O 1
ATOM 757 N N . GLU A 1 96 ? 1.215 -11.762 25.818 1.00 90.94 96 GLU A N 1
ATOM 758 C CA . GLU A 1 96 ? -0.084 -12.246 26.285 1.00 90.94 96 GLU A CA 1
ATOM 759 C C . GLU A 1 96 ? -1.054 -11.077 26.488 1.00 90.94 96 GLU A C 1
ATOM 761 O O . GLU A 1 96 ? -0.838 -10.213 27.336 1.00 90.94 96 GLU A O 1
ATOM 766 N N . PHE A 1 97 ? -2.122 -11.049 25.695 1.00 94.94 97 PHE A N 1
ATOM 767 C CA . PHE A 1 97 ? -3.172 -10.035 25.729 1.00 94.94 97 PHE A CA 1
ATOM 768 C C . PHE A 1 97 ? -4.487 -10.617 25.197 1.00 94.94 97 PHE A C 1
ATOM 770 O O . PHE A 1 97 ? -4.483 -11.554 24.399 1.00 94.94 97 PHE A O 1
ATOM 777 N N . LEU A 1 98 ? -5.614 -10.041 25.614 1.00 97.88 98 LEU A N 1
ATOM 778 C CA . LEU A 1 98 ? -6.876 -10.174 24.877 1.00 97.88 98 LEU A CA 1
ATOM 779 C C . LEU A 1 98 ? -6.994 -9.064 23.831 1.00 97.88 98 LEU A C 1
ATOM 781 O O . LEU A 1 98 ? -7.331 -9.316 22.679 1.00 97.88 98 LEU A O 1
ATOM 785 N N . VAL A 1 99 ? -6.684 -7.834 24.242 1.00 97.44 99 VAL A N 1
ATOM 786 C CA . VAL A 1 99 ? -6.763 -6.639 23.407 1.00 97.44 99 VAL A CA 1
ATOM 787 C C . VAL A 1 99 ? -5.636 -5.664 23.745 1.00 97.44 99 VAL A C 1
ATOM 789 O O . VAL A 1 99 ? -5.238 -5.536 24.905 1.00 97.44 99 VAL A O 1
ATOM 792 N N . LEU A 1 100 ? -5.152 -4.960 22.727 1.00 94.19 100 LEU A N 1
ATOM 793 C CA . LEU A 1 100 ? -4.356 -3.745 22.841 1.00 94.19 100 LEU A CA 1
ATOM 794 C C . LEU A 1 100 ? -5.067 -2.616 22.086 1.00 94.19 100 LEU A C 1
ATOM 796 O O . LEU A 1 100 ? -5.693 -2.853 21.054 1.00 94.19 100 LEU A O 1
ATOM 800 N N . GLY A 1 101 ? -4.938 -1.388 22.572 1.00 93.50 101 GLY A N 1
ATOM 801 C CA . GLY A 1 101 ? -5.496 -0.198 21.932 1.00 93.50 101 GLY A CA 1
ATOM 802 C C . GLY A 1 101 ? -5.130 1.057 22.711 1.00 93.50 101 GLY A C 1
ATOM 803 O O . GLY A 1 101 ? -4.454 0.976 23.736 1.00 93.50 101 GLY A O 1
ATOM 804 N N . GLU A 1 102 ? -5.552 2.223 22.237 1.00 93.19 102 GLU A N 1
ATOM 805 C CA . GLU A 1 102 ? -5.417 3.448 23.030 1.00 93.19 102 GLU A CA 1
ATOM 806 C C . GLU A 1 102 ? -6.381 3.404 24.221 1.00 93.19 102 GLU A C 1
ATOM 808 O O . GLU A 1 102 ? -7.591 3.220 24.057 1.00 93.19 102 GLU A O 1
ATOM 813 N N . LEU A 1 103 ? -5.836 3.551 25.432 1.00 94.69 103 LEU A N 1
ATOM 814 C CA . LEU A 1 103 ? -6.642 3.563 26.648 1.00 94.69 103 LEU A CA 1
ATOM 815 C C . LEU A 1 103 ? -7.347 4.906 26.821 1.00 94.69 103 LEU A C 1
ATOM 817 O O . LEU A 1 103 ? -6.708 5.949 26.956 1.00 94.69 103 LEU A O 1
ATOM 821 N N . VAL A 1 104 ? -8.668 4.859 26.969 1.00 94.25 104 VAL A N 1
ATOM 822 C CA . VAL A 1 104 ? -9.488 6.029 27.304 1.00 94.25 104 VAL A CA 1
ATOM 823 C C . VAL A 1 104 ? -10.061 5.920 28.718 1.00 94.25 104 VAL A C 1
ATOM 825 O O . VAL A 1 104 ? -10.136 4.841 29.313 1.00 94.25 104 VAL A O 1
ATOM 828 N N . GLY A 1 105 ? -10.474 7.058 29.277 1.00 93.50 105 GLY A N 1
ATOM 829 C CA . GLY A 1 105 ? -11.038 7.130 30.626 1.00 93.50 105 GLY A CA 1
ATOM 830 C C . GLY A 1 105 ? -9.991 7.224 31.739 1.00 93.50 105 GLY A C 1
ATOM 831 O O . GLY A 1 105 ? -8.842 7.627 31.535 1.00 93.50 105 GLY A O 1
ATOM 832 N N . GLY A 1 106 ? -10.404 6.902 32.962 1.00 91.81 106 GLY A N 1
ATOM 833 C CA . GLY A 1 106 ? -9.620 7.187 34.158 1.00 91.81 106 GLY A CA 1
ATOM 834 C C . GLY A 1 106 ? -10.187 6.571 35.436 1.00 91.81 106 GLY A C 1
ATOM 835 O O . GLY A 1 106 ? -11.241 5.938 35.400 1.00 91.81 106 GLY A O 1
ATOM 836 N N . PRO A 1 107 ? -9.511 6.780 36.579 1.00 87.31 107 PRO A N 1
ATOM 837 C CA . PRO A 1 107 ? -9.896 6.182 37.859 1.00 87.31 107 PRO A CA 1
ATOM 838 C C . PRO A 1 107 ? -11.345 6.466 38.279 1.00 87.31 107 PRO A C 1
ATOM 840 O O . PRO A 1 107 ? -11.964 5.619 38.910 1.00 87.31 107 PRO A O 1
ATOM 843 N N . ASP A 1 108 ? -11.888 7.630 37.909 1.00 83.50 108 ASP A N 1
ATOM 844 C CA . ASP A 1 108 ? -13.211 8.080 38.360 1.00 83.50 108 ASP A CA 1
ATOM 845 C C . ASP A 1 108 ? -14.367 7.613 37.450 1.00 83.50 108 ASP A C 1
ATOM 847 O O . ASP A 1 108 ? -15.514 7.555 37.888 1.00 83.50 108 ASP A O 1
ATOM 851 N N . GLY A 1 109 ? -14.084 7.260 36.188 1.00 82.56 109 GLY A N 1
ATOM 852 C CA . GLY A 1 109 ? -15.081 6.825 35.188 1.00 82.56 109 GLY A CA 1
ATOM 853 C C . GLY A 1 109 ? -14.920 5.372 34.717 1.00 82.56 109 GLY A C 1
ATOM 854 O O . GLY A 1 109 ? -15.763 4.829 33.993 1.00 82.56 109 GLY A O 1
ATOM 855 N N . GLY A 1 110 ? -13.847 4.717 35.156 1.00 92.38 110 GLY A N 1
ATOM 856 C CA . GLY A 1 110 ? -13.360 3.457 34.613 1.00 92.38 110 GLY A CA 1
ATOM 857 C C . GLY A 1 110 ? -12.544 3.636 33.335 1.00 92.38 110 GLY A C 1
ATOM 858 O O . GLY A 1 110 ? -12.399 4.737 32.795 1.00 92.38 110 GLY A O 1
ATOM 859 N N . TYR A 1 111 ? -12.011 2.514 32.867 1.00 96.19 111 TYR A N 1
ATOM 860 C CA . TYR A 1 111 ? -11.173 2.434 31.679 1.00 96.19 111 TYR A CA 1
ATOM 861 C C . TYR A 1 111 ? -11.920 1.816 30.507 1.00 96.19 111 TYR A C 1
ATOM 863 O O . TYR A 1 111 ? -12.799 0.974 30.690 1.00 96.19 111 TYR A O 1
ATOM 871 N N . GLY A 1 112 ? -11.531 2.241 29.315 1.00 96.94 112 GLY A N 1
ATOM 872 C CA . GLY A 1 112 ? -12.064 1.775 28.052 1.00 96.94 112 GLY A CA 1
ATOM 873 C C . GLY A 1 112 ? -10.993 1.785 26.975 1.00 96.94 112 GLY A C 1
ATOM 874 O O . GLY A 1 112 ? -9.812 2.003 27.258 1.00 96.94 112 GLY A O 1
ATOM 875 N N . LEU A 1 113 ? -11.430 1.564 25.744 1.00 96.38 113 LEU A N 1
ATOM 876 C CA . LEU A 1 113 ? -10.570 1.528 24.574 1.00 96.38 113 LEU A CA 1
ATOM 877 C C . LEU A 1 113 ? -11.143 2.409 23.478 1.00 96.38 113 LEU A C 1
ATOM 879 O O . LEU A 1 113 ? -12.357 2.511 23.307 1.00 96.38 113 LEU A O 1
ATOM 883 N N . ASP A 1 114 ? -10.238 3.025 22.741 1.00 92.88 114 ASP A N 1
ATOM 884 C CA . ASP A 1 114 ? -10.565 3.762 21.541 1.00 92.88 114 ASP A CA 1
ATOM 885 C C . ASP A 1 114 ? -10.861 2.810 20.368 1.00 92.88 114 ASP A C 1
ATOM 887 O O . ASP A 1 114 ? -10.033 1.972 20.016 1.00 92.88 114 ASP A O 1
ATOM 891 N N . GLU A 1 115 ? -12.033 2.941 19.746 1.00 91.56 115 GLU A N 1
ATOM 892 C CA . GLU A 1 115 ? -12.470 2.069 18.648 1.00 91.56 115 GLU A CA 1
ATOM 893 C C . GLU A 1 115 ? -11.737 2.308 17.319 1.00 91.56 115 GLU A C 1
ATOM 895 O O . GLU A 1 115 ? -11.842 1.487 16.409 1.00 91.56 115 GLU A O 1
ATOM 900 N N . ALA A 1 116 ? -10.969 3.395 17.189 1.00 89.69 116 ALA A N 1
ATOM 901 C CA . ALA A 1 116 ? -10.310 3.725 15.929 1.00 89.69 116 ALA A CA 1
ATOM 902 C C . ALA A 1 116 ? -9.118 2.819 15.594 1.00 89.69 116 ALA A C 1
ATOM 904 O O . ALA A 1 116 ? -8.749 2.748 14.422 1.00 89.69 116 ALA A O 1
ATOM 905 N N . CYS A 1 117 ? -8.494 2.167 16.585 1.00 93.38 117 CYS A N 1
ATOM 906 C CA . CYS A 1 117 ? -7.401 1.219 16.355 1.00 93.38 117 CYS A CA 1
ATOM 907 C C . CYS A 1 117 ? -7.235 0.234 17.516 1.00 93.38 117 CYS A C 1
ATOM 909 O O . CYS A 1 117 ? -6.846 0.630 18.619 1.00 93.38 117 CYS A O 1
ATOM 911 N N . LEU A 1 118 ? -7.491 -1.048 17.253 1.00 95.88 118 LEU A N 1
ATOM 912 C CA . LEU A 1 118 ? -7.395 -2.129 18.236 1.00 95.88 118 LEU A CA 1
ATOM 913 C C . LEU A 1 118 ? -6.667 -3.320 17.627 1.00 95.88 118 LEU A C 1
ATOM 915 O O . LEU A 1 118 ? -6.934 -3.678 16.487 1.00 95.88 118 LEU A O 1
ATOM 919 N N . LEU A 1 119 ? -5.828 -3.997 18.402 1.00 96.62 119 LEU A N 1
ATOM 920 C CA . LEU A 1 119 ? -5.345 -5.334 18.063 1.00 96.62 119 LEU A CA 1
ATOM 921 C C . LEU A 1 119 ? -5.955 -6.331 19.047 1.00 96.62 119 LEU A C 1
ATOM 923 O O . LEU A 1 119 ? -5.733 -6.227 20.252 1.00 96.62 119 LEU A O 1
ATOM 927 N N . VAL A 1 120 ? -6.734 -7.284 18.540 1.00 98.12 120 VAL A N 1
ATOM 928 C CA . VAL A 1 120 ? -7.477 -8.260 19.349 1.00 98.12 120 VAL A CA 1
ATOM 929 C C . VAL A 1 120 ? -7.005 -9.674 19.030 1.00 98.12 120 VAL A C 1
ATOM 931 O O . VAL A 1 120 ? -6.905 -10.055 17.863 1.00 98.12 120 VAL A O 1
ATOM 934 N N . ASP A 1 121 ? -6.748 -10.465 20.072 1.00 98.00 121 ASP A N 1
ATOM 935 C CA . ASP A 1 121 ? -6.597 -11.916 19.967 1.00 98.00 121 ASP A CA 1
ATOM 936 C C . ASP A 1 121 ? -7.996 -12.539 19.897 1.00 98.00 121 ASP A C 1
ATOM 938 O O . ASP A 1 121 ? -8.663 -12.762 20.909 1.00 98.00 121 ASP A O 1
ATOM 942 N N . VAL A 1 122 ? -8.460 -12.760 18.669 1.00 98.19 122 VAL A N 1
ATOM 943 C CA . VAL A 1 122 ? -9.783 -13.294 18.326 1.00 98.19 122 VAL A CA 1
ATOM 944 C C . VAL A 1 122 ? -9.964 -14.704 18.890 1.00 98.19 122 VAL A C 1
ATOM 946 O O . VAL A 1 122 ? -11.059 -15.062 19.328 1.00 98.19 122 VAL A O 1
ATOM 949 N N . GLY A 1 123 ? -8.887 -15.494 18.947 1.00 96.56 123 GLY A N 1
ATOM 950 C CA . GLY A 1 123 ? -8.900 -16.820 19.564 1.00 96.56 123 GLY A CA 1
ATOM 951 C C . GLY A 1 123 ? -9.236 -16.746 21.055 1.00 96.56 123 GLY A C 1
ATOM 952 O O . GLY A 1 123 ? -10.157 -17.422 21.524 1.00 96.56 123 GLY A O 1
ATOM 953 N N . ARG A 1 124 ? -8.545 -15.874 21.801 1.00 97.69 124 ARG A N 1
ATOM 954 C CA . ARG A 1 124 ? -8.835 -15.619 23.224 1.00 97.69 124 ARG A CA 1
ATOM 955 C C . ARG A 1 124 ? -10.199 -14.962 23.424 1.00 97.69 124 ARG A C 1
ATOM 957 O O . ARG A 1 124 ? -10.921 -15.353 24.337 1.00 97.69 124 ARG A O 1
ATOM 964 N N . TRP A 1 125 ? -10.579 -14.014 22.570 1.00 98.50 125 TRP A N 1
ATOM 965 C CA . TRP A 1 125 ? -11.900 -13.380 22.592 1.00 98.50 125 TRP A CA 1
ATOM 966 C C . TRP A 1 125 ? -13.019 -14.418 22.475 1.00 98.50 125 TRP A C 1
ATOM 968 O O . TRP A 1 125 ? -13.924 -14.451 23.310 1.00 98.50 125 TRP A O 1
ATOM 978 N N . SER A 1 126 ? -12.906 -15.342 21.520 1.00 98.19 126 SER A N 1
ATOM 979 C CA . SER A 1 126 ? -13.849 -16.448 21.379 1.00 98.19 126 SER A CA 1
ATOM 980 C C . SER A 1 126 ? -13.835 -17.382 22.592 1.00 98.19 126 SER A C 1
ATOM 982 O O . SER A 1 126 ? -14.902 -17.785 23.054 1.00 98.19 126 SER A O 1
ATOM 984 N N . ALA A 1 127 ? -12.660 -17.722 23.134 1.00 98.00 127 ALA A N 1
ATOM 985 C CA . ALA A 1 127 ? -12.536 -18.601 24.302 1.00 98.00 127 ALA A CA 1
ATOM 986 C C . ALA A 1 127 ? -13.152 -18.002 25.582 1.00 98.00 127 ALA A C 1
ATOM 988 O O . ALA A 1 127 ? -13.593 -18.742 26.461 1.00 98.00 127 ALA A O 1
ATOM 989 N N . LEU A 1 128 ? -13.218 -16.671 25.675 1.00 98.25 128 LEU A N 1
ATOM 990 C CA . LEU A 1 128 ? -13.866 -15.937 26.766 1.00 98.25 128 LEU A CA 1
ATOM 991 C C . LEU A 1 128 ? -15.372 -15.718 26.547 1.00 98.25 128 LEU A C 1
ATOM 993 O O . LEU A 1 128 ? -16.001 -14.989 27.313 1.00 98.25 128 LEU A O 1
ATOM 997 N N . GLY A 1 129 ? -15.962 -16.354 25.532 1.00 98.12 129 GLY A N 1
ATOM 998 C CA . GLY A 1 129 ? -17.392 -16.258 25.247 1.00 98.12 129 GLY A CA 1
ATOM 999 C C . GLY A 1 129 ? -17.784 -15.003 24.471 1.00 98.12 129 GLY A C 1
ATOM 1000 O O . GLY A 1 129 ? -18.909 -14.541 24.629 1.00 98.12 129 GLY A O 1
ATOM 1001 N N . GLN A 1 130 ? -16.870 -14.467 23.652 1.00 98.25 130 GLN A N 1
ATOM 1002 C CA . GLN A 1 130 ? -17.113 -13.332 22.755 1.00 98.25 130 GLN A CA 1
ATOM 1003 C C . GLN A 1 130 ? -17.615 -12.081 23.502 1.00 98.25 130 GLN A C 1
ATOM 1005 O O . GLN A 1 130 ? -18.702 -11.574 23.216 1.00 98.25 130 GLN A O 1
ATOM 1010 N N . PRO A 1 131 ? -16.862 -11.579 24.504 1.00 98.06 131 PRO A N 1
ATOM 1011 C CA . PRO A 1 131 ? -17.268 -10.389 25.239 1.00 98.06 131 PRO A CA 1
ATOM 1012 C C . PRO A 1 131 ? -17.439 -9.208 24.276 1.00 98.06 131 PRO A C 1
ATOM 1014 O O . PRO A 1 131 ? -16.546 -8.915 23.481 1.00 98.06 131 PRO A O 1
ATOM 1017 N N . ALA A 1 132 ? -18.584 -8.528 24.368 1.00 97.88 132 ALA A N 1
ATOM 1018 C CA . ALA A 1 132 ? -18.860 -7.340 23.564 1.00 97.88 132 ALA A CA 1
ATOM 1019 C C . ALA A 1 132 ? -17.863 -6.211 23.869 1.00 97.88 132 ALA A C 1
ATOM 1021 O O . ALA A 1 132 ? -17.398 -6.097 25.006 1.00 97.88 132 ALA A O 1
ATOM 1022 N N . PHE A 1 133 ? -17.617 -5.321 22.909 1.00 97.56 133 PHE A N 1
ATOM 1023 C CA . PHE A 1 133 ? -16.764 -4.142 23.082 1.00 97.56 133 PHE A CA 1
ATOM 1024 C C . PHE A 1 133 ? -17.233 -3.268 24.260 1.00 97.56 133 PHE A C 1
ATOM 1026 O O . PHE A 1 133 ? -16.460 -2.923 25.158 1.00 97.56 133 PHE A O 1
ATOM 1033 N N . GLY A 1 134 ? -18.542 -3.010 24.321 1.00 95.94 134 GLY A N 1
ATOM 1034 C CA . GLY A 1 134 ? -19.208 -2.319 25.424 1.00 95.94 134 GLY A CA 1
ATOM 1035 C C . GLY A 1 134 ? -19.348 -0.816 25.193 1.00 95.94 134 GLY A C 1
ATOM 1036 O O . GLY A 1 134 ? -18.378 -0.063 25.265 1.00 95.94 134 GLY A O 1
ATOM 1037 N N . ALA A 1 135 ? -20.585 -0.369 24.979 1.00 94.62 135 ALA A N 1
ATOM 1038 C CA . ALA A 1 135 ? -20.927 1.048 24.908 1.00 94.62 135 ALA A CA 1
ATOM 1039 C C . ALA A 1 135 ? -21.029 1.677 26.315 1.00 94.62 135 ALA A C 1
ATOM 1041 O O . ALA A 1 135 ? -21.352 0.966 27.279 1.00 94.62 135 ALA A O 1
ATOM 1042 N N . PRO A 1 136 ? -20.808 2.999 26.451 1.00 94.44 136 PRO A N 1
ATOM 1043 C CA . PRO A 1 136 ? -21.138 3.723 27.674 1.00 94.44 136 PRO A CA 1
ATOM 1044 C C . PRO A 1 136 ? -22.615 3.551 28.036 1.00 94.44 136 PRO A C 1
ATOM 1046 O O . PRO A 1 136 ? -23.479 3.466 27.161 1.00 94.44 136 PRO A O 1
ATOM 1049 N N . GLY A 1 137 ? -22.930 3.538 29.329 1.00 93.94 137 GLY A N 1
ATOM 1050 C CA . GLY A 1 137 ? -24.302 3.331 29.777 1.00 93.94 137 GLY A CA 1
ATOM 1051 C C . GLY A 1 137 ? -24.557 3.830 31.197 1.00 93.94 137 GLY A C 1
ATOM 1052 O O . GLY A 1 137 ? -23.635 3.888 32.006 1.00 93.94 137 GLY A O 1
ATOM 1053 N N . PRO A 1 138 ? -25.813 4.177 31.535 1.00 93.06 138 PRO A N 1
ATOM 1054 C CA . PRO A 1 138 ? -26.158 4.735 32.844 1.00 93.06 138 PRO A CA 1
ATOM 1055 C C . PRO A 1 138 ? -26.273 3.672 33.948 1.00 93.06 138 PRO A C 1
ATOM 1057 O O . PRO A 1 138 ? -26.294 4.007 35.131 1.00 93.06 138 PRO A O 1
ATOM 1060 N N . ALA A 1 139 ? -26.395 2.393 33.581 1.00 94.31 139 ALA A N 1
ATOM 1061 C CA . ALA A 1 139 ? -26.606 1.305 34.526 1.00 94.31 139 ALA A CA 1
ATOM 1062 C C . ALA A 1 139 ? -25.292 0.926 35.238 1.00 94.31 139 ALA A C 1
ATOM 1064 O O . ALA A 1 139 ? -24.308 0.627 34.560 1.00 94.31 139 ALA A O 1
ATOM 1065 N N . PRO A 1 140 ? -25.255 0.885 36.585 1.00 94.25 140 PRO A N 1
ATOM 1066 C CA . PRO A 1 140 ? -24.064 0.460 37.307 1.00 94.25 140 PRO A CA 1
ATOM 1067 C C . PRO A 1 140 ? -23.767 -1.026 37.103 1.00 94.25 140 PRO A C 1
ATOM 1069 O O . PRO A 1 140 ? -24.597 -1.879 37.429 1.00 94.25 140 PRO A O 1
ATOM 1072 N N . VAL A 1 141 ? -22.550 -1.327 36.663 1.00 95.75 141 VAL A N 1
ATOM 1073 C CA . VAL A 1 141 ? -22.029 -2.686 36.474 1.00 95.75 141 VAL A CA 1
ATOM 1074 C C . VAL A 1 141 ? -20.828 -2.915 37.386 1.00 95.75 141 VAL A C 1
ATOM 1076 O O . VAL A 1 141 ? -20.150 -1.972 37.796 1.00 95.75 141 VAL A O 1
ATOM 1079 N N . GLU A 1 142 ? -20.598 -4.167 37.764 1.00 96.12 142 GLU A N 1
ATOM 1080 C CA . GLU A 1 142 ? -19.404 -4.553 38.512 1.00 96.12 142 GLU A CA 1
ATOM 1081 C C . GLU A 1 142 ? -18.249 -4.784 37.535 1.00 96.12 142 GLU A C 1
ATOM 1083 O O . GLU A 1 142 ? -18.411 -5.522 36.566 1.00 96.12 142 GLU A O 1
ATOM 1088 N N . ARG A 1 143 ? -17.088 -4.182 37.798 1.00 95.25 143 ARG A N 1
ATOM 1089 C CA . ARG A 1 143 ? -15.888 -4.254 36.953 1.00 95.25 143 ARG A CA 1
ATOM 1090 C C . ARG A 1 143 ? -14.645 -4.511 37.792 1.00 95.25 143 ARG A C 1
ATOM 1092 O O . ARG A 1 143 ? -14.619 -4.222 38.990 1.00 95.25 143 ARG A O 1
ATOM 1099 N N . MET A 1 144 ? -13.601 -5.024 37.162 1.00 95.25 144 MET A N 1
ATOM 1100 C CA . MET A 1 144 ? -12.264 -5.089 37.733 1.00 95.25 144 MET A CA 1
ATOM 1101 C C . MET A 1 144 ? -11.699 -3.678 37.870 1.00 95.25 144 MET A C 1
ATOM 1103 O O . MET A 1 144 ? -11.746 -2.889 36.929 1.00 95.25 144 MET A O 1
ATOM 1107 N N . LYS A 1 145 ? -11.129 -3.366 39.035 1.00 94.62 145 LYS A N 1
ATOM 1108 C CA . LYS A 1 145 ? -10.383 -2.124 39.244 1.00 94.62 145 LYS A CA 1
ATOM 1109 C C . LYS A 1 145 ? -8.908 -2.391 38.934 1.00 94.62 145 LYS A C 1
ATOM 1111 O O . LYS A 1 145 ? -8.251 -3.029 39.756 1.00 94.62 145 LYS A O 1
ATOM 1116 N N . PRO A 1 146 ? -8.365 -1.978 37.779 1.00 95.25 146 PRO A N 1
ATOM 1117 C CA . PRO A 1 146 ? -7.003 -2.342 37.408 1.00 95.25 146 PRO A CA 1
ATOM 1118 C C . PRO A 1 146 ? -5.957 -1.623 38.257 1.00 95.25 146 PRO A C 1
ATOM 1120 O O . PRO A 1 146 ? -6.175 -0.519 38.762 1.00 95.25 146 PRO A O 1
ATOM 1123 N N . SER A 1 147 ? -4.775 -2.225 38.332 1.00 94.12 147 SER A N 1
ATOM 1124 C CA . SER A 1 147 ? -3.563 -1.522 38.739 1.00 94.12 147 SER A CA 1
ATOM 1125 C C . SER A 1 147 ? -2.953 -0.853 37.511 1.00 94.12 147 SER A C 1
ATOM 1127 O O . SER A 1 147 ? -2.592 -1.531 36.552 1.00 94.12 147 SER A O 1
ATOM 1129 N N . VAL A 1 148 ? -2.827 0.475 37.523 1.00 92.56 148 VAL A N 1
ATOM 1130 C CA . VAL A 1 148 ? -2.156 1.200 36.435 1.00 92.56 148 VAL A CA 1
ATOM 1131 C C . VAL A 1 148 ? -0.650 1.085 36.628 1.00 92.56 148 VAL A C 1
ATOM 1133 O O . VAL A 1 148 ? -0.110 1.557 37.629 1.00 92.56 148 VAL A O 1
ATOM 1136 N N . VAL A 1 149 ? 0.025 0.463 35.669 1.00 88.62 149 VAL A N 1
ATOM 1137 C CA . VAL A 1 149 ? 1.483 0.342 35.640 1.00 88.62 149 VAL A CA 1
ATOM 1138 C C . VAL A 1 149 ? 2.000 1.250 34.532 1.00 88.62 149 VAL A C 1
ATOM 1140 O O . VAL A 1 149 ? 1.584 1.135 33.382 1.00 88.62 149 VAL A O 1
ATOM 1143 N N . CYS A 1 150 ? 2.909 2.157 34.876 1.00 83.12 150 CYS A N 1
ATOM 1144 C CA . CYS A 1 150 ? 3.622 2.972 33.898 1.00 83.12 150 CYS A CA 1
ATOM 1145 C C . CYS A 1 150 ? 5.039 2.418 33.756 1.00 83.12 150 CYS A C 1
ATOM 1147 O O . CYS A 1 150 ? 5.797 2.399 34.730 1.00 83.12 150 CYS A O 1
ATOM 1149 N N . GLY A 1 151 ? 5.390 1.948 32.557 1.00 67.56 151 GLY A N 1
ATOM 1150 C CA . GLY A 1 151 ? 6.763 1.562 32.244 1.00 67.56 151 GLY A CA 1
ATOM 1151 C C . GLY A 1 151 ? 7.719 2.748 32.404 1.00 67.56 151 GLY A C 1
ATOM 1152 O O . GLY A 1 151 ? 7.343 3.900 32.181 1.00 67.56 151 GLY A O 1
ATOM 1153 N N . LYS A 1 152 ? 8.971 2.482 32.798 1.00 57.19 152 LYS A N 1
ATOM 1154 C CA . LYS A 1 152 ? 10.027 3.498 32.696 1.00 57.19 152 LYS A CA 1
ATOM 1155 C C . LYS A 1 152 ? 10.321 3.730 31.216 1.00 57.19 152 LYS A C 1
ATOM 1157 O O . LYS A 1 152 ? 10.454 2.758 30.482 1.00 57.19 152 LYS A O 1
ATOM 1162 N N . ALA A 1 153 ? 10.466 4.989 30.807 1.00 53.06 153 ALA A N 1
ATOM 1163 C CA . ALA A 1 153 ? 10.974 5.316 29.479 1.00 53.06 153 ALA A CA 1
ATOM 1164 C C . ALA A 1 153 ? 12.358 4.668 29.303 1.00 53.06 153 ALA A C 1
ATOM 1166 O O . ALA A 1 153 ? 13.291 4.988 30.048 1.00 53.06 153 ALA A O 1
ATOM 1167 N N . VAL A 1 154 ? 12.489 3.740 28.359 1.00 53.16 154 VAL A N 1
ATOM 1168 C CA . VAL A 1 154 ? 13.795 3.278 27.880 1.00 53.16 154 VAL A CA 1
ATOM 1169 C C . VAL A 1 154 ? 14.217 4.253 26.776 1.00 53.16 154 VAL A C 1
ATOM 1171 O O . VAL A 1 154 ? 13.356 4.711 26.027 1.00 53.16 154 VAL A O 1
ATOM 1174 N N . PRO A 1 155 ? 15.499 4.639 26.644 1.00 41.84 155 PRO A N 1
ATOM 1175 C CA . PRO A 1 155 ? 15.925 5.475 25.524 1.00 41.84 155 PRO A CA 1
ATOM 1176 C C . PRO A 1 155 ? 15.519 4.844 24.182 1.00 41.84 155 PRO A C 1
ATOM 1178 O O . PRO A 1 155 ? 15.996 3.766 23.839 1.00 41.84 155 PRO A O 1
ATOM 1181 N N . GLY A 1 156 ? 14.630 5.512 23.442 1.00 51.97 156 GLY A N 1
ATOM 1182 C CA . GLY A 1 156 ? 14.069 5.012 22.179 1.00 51.97 156 GLY A CA 1
ATOM 1183 C C . GLY A 1 156 ? 12.704 4.318 22.290 1.00 51.97 156 GLY A C 1
ATOM 1184 O O . GLY A 1 156 ? 12.126 4.002 21.255 1.00 51.97 156 GLY A O 1
ATOM 1185 N N . GLU A 1 157 ? 12.160 4.135 23.496 1.00 55.12 157 GLU A N 1
ATOM 1186 C CA . GLU A 1 157 ? 10.816 3.594 23.726 1.00 55.12 157 GLU A CA 1
ATOM 1187 C C . GLU A 1 157 ? 9.949 4.592 24.504 1.00 55.12 157 GLU A C 1
ATOM 1189 O O . GLU A 1 157 ? 10.335 5.111 25.555 1.00 55.12 157 GLU A O 1
ATOM 1194 N N . GLU A 1 158 ? 8.751 4.857 23.982 1.00 58.97 158 GLU A N 1
ATOM 1195 C CA . GLU A 1 158 ? 7.731 5.639 24.682 1.00 58.97 158 GLU A CA 1
ATOM 1196 C C . GLU A 1 158 ? 7.286 4.883 25.953 1.00 58.97 158 GLU A C 1
ATOM 1198 O O . GLU A 1 158 ? 7.128 3.657 25.911 1.00 58.97 158 GLU A O 1
ATOM 1203 N N . PRO A 1 159 ? 7.062 5.567 27.092 1.00 60.59 159 PRO A N 1
ATOM 1204 C CA . PRO A 1 159 ? 6.546 4.924 28.294 1.00 60.59 159 PRO A CA 1
ATOM 1205 C C . PRO A 1 159 ? 5.197 4.261 27.994 1.00 60.59 159 PRO A C 1
ATOM 1207 O O . PRO A 1 159 ? 4.199 4.937 27.755 1.00 60.59 159 PRO A O 1
ATOM 1210 N N . THR A 1 160 ? 5.139 2.931 28.037 1.00 71.31 160 THR A N 1
ATOM 1211 C CA . THR A 1 160 ? 3.872 2.218 27.868 1.00 71.31 160 THR A CA 1
ATOM 1212 C C . THR A 1 160 ? 3.105 2.221 29.181 1.00 71.31 160 THR A C 1
ATOM 1214 O O . THR A 1 160 ? 3.580 1.701 30.200 1.00 71.31 160 THR A O 1
ATOM 1217 N N . ARG A 1 161 ? 1.901 2.788 29.156 1.00 87.75 161 ARG A N 1
ATOM 1218 C CA . ARG A 1 161 ? 0.899 2.571 30.195 1.00 87.75 161 ARG A CA 1
ATOM 1219 C C . ARG A 1 161 ? 0.289 1.177 30.011 1.00 87.75 161 ARG A C 1
ATOM 1221 O O . ARG A 1 161 ? 0.135 0.693 28.896 1.00 87.75 161 ARG A O 1
ATOM 1228 N N . LEU A 1 162 ? -0.034 0.516 31.113 1.00 91.56 162 LEU A N 1
ATOM 1229 C CA . LEU A 1 162 ? -0.616 -0.822 31.135 1.00 91.56 162 LEU A CA 1
ATOM 1230 C C . LEU A 1 162 ? -1.675 -0.882 32.235 1.00 91.56 162 LEU A C 1
ATOM 1232 O O . LEU A 1 162 ? -1.431 -0.430 33.358 1.00 91.56 162 LEU A O 1
ATOM 1236 N N . LEU A 1 163 ? -2.827 -1.478 31.942 1.00 95.19 163 LEU A N 1
ATOM 1237 C CA . LEU A 1 163 ? -3.767 -1.906 32.975 1.00 95.19 163 LEU A CA 1
ATOM 1238 C C . LEU A 1 163 ? -3.446 -3.349 33.345 1.00 95.19 163 LEU A C 1
ATOM 1240 O O . LEU A 1 163 ? -3.625 -4.257 32.535 1.00 95.19 163 LEU A O 1
ATOM 1244 N N . ALA A 1 164 ? -2.954 -3.558 34.562 1.00 95.19 164 ALA A N 1
ATOM 1245 C CA . ALA A 1 164 ? -2.705 -4.886 35.096 1.00 95.19 164 ALA A CA 1
ATOM 1246 C C . ALA A 1 164 ? -3.938 -5.405 35.861 1.00 95.19 164 ALA A C 1
ATOM 1248 O O . ALA A 1 164 ? -4.600 -4.623 36.561 1.00 95.19 164 ALA A O 1
ATOM 1249 N N . PRO A 1 165 ? -4.232 -6.716 35.777 1.00 95.19 165 PRO A N 1
ATOM 1250 C CA . PRO A 1 165 ? -5.238 -7.357 36.614 1.00 95.19 165 PRO A CA 1
ATOM 1251 C C . PRO A 1 165 ? -4.982 -7.089 38.100 1.00 95.19 165 PRO A C 1
ATOM 1253 O O . PRO A 1 165 ? -3.838 -7.053 38.554 1.00 95.19 165 PRO A O 1
ATOM 1256 N N . SER A 1 166 ? -6.052 -6.936 38.873 1.00 94.31 166 SER A N 1
ATOM 1257 C CA . SER A 1 166 ? -5.982 -6.818 40.332 1.00 94.31 166 SER A CA 1
ATOM 1258 C C . SER A 1 166 ? -7.036 -7.719 40.980 1.00 94.31 166 SER A C 1
ATOM 1260 O O . SER A 1 166 ? -7.875 -8.289 40.293 1.00 94.31 166 SER A O 1
ATOM 1262 N N . SER A 1 167 ? -7.019 -7.866 42.305 1.00 92.88 167 SER A N 1
ATOM 1263 C CA . SER A 1 167 ? -8.091 -8.556 43.040 1.00 92.88 167 SER A CA 1
ATOM 1264 C C . SER A 1 167 ? -9.271 -7.644 43.401 1.00 92.88 167 SER A C 1
ATOM 1266 O O . SER A 1 167 ? -10.267 -8.114 43.951 1.00 92.88 167 SER A O 1
ATOM 1268 N N . GLN A 1 168 ? -9.169 -6.341 43.123 1.00 94.44 168 GLN A N 1
ATOM 1269 C CA . GLN A 1 168 ? -10.173 -5.351 43.493 1.00 94.44 168 GLN A CA 1
ATOM 1270 C C . GLN A 1 168 ? -11.268 -5.246 42.433 1.00 94.44 168 GLN A C 1
ATOM 1272 O O . GLN A 1 168 ? -11.013 -5.300 41.229 1.00 94.44 168 GLN A O 1
ATOM 1277 N N . ARG A 1 169 ? -12.498 -5.037 42.903 1.00 94.12 169 ARG A N 1
ATOM 1278 C CA . ARG A 1 169 ? -13.665 -4.775 42.063 1.00 94.12 169 ARG A CA 1
ATOM 1279 C C . ARG A 1 169 ? -14.282 -3.440 42.434 1.00 94.12 169 ARG A C 1
ATOM 1281 O O . ARG A 1 169 ? -14.215 -3.014 43.586 1.00 94.12 169 ARG A O 1
ATOM 1288 N N . GLU A 1 170 ? -14.900 -2.804 41.460 1.00 94.06 170 GLU A N 1
ATOM 1289 C CA . GLU A 1 170 ? -15.652 -1.570 41.627 1.00 94.06 170 GLU A CA 1
ATOM 1290 C C . GLU A 1 170 ? -17.026 -1.699 40.975 1.00 94.06 170 GLU A C 1
ATOM 1292 O O . GLU A 1 170 ? -17.219 -2.492 40.055 1.00 94.06 170 GLU A O 1
ATOM 1297 N N . ARG A 1 171 ? -17.996 -0.922 41.460 1.00 94.56 171 ARG A N 1
ATOM 1298 C CA . ARG A 1 171 ? -19.334 -0.857 40.876 1.00 94.56 171 ARG A CA 1
ATOM 1299 C C . ARG A 1 171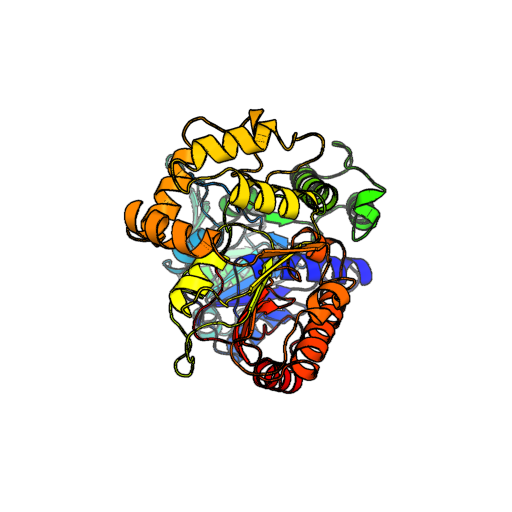 ? -19.620 0.572 40.454 1.00 94.56 171 ARG A C 1
ATOM 1301 O O . ARG A 1 171 ? -19.603 1.470 41.290 1.00 94.56 171 ARG A O 1
ATOM 1308 N N . GLY A 1 172 ? -19.905 0.767 39.175 1.00 92.88 172 GLY A N 1
ATOM 1309 C CA . GLY A 1 172 ? -20.128 2.088 38.602 1.00 92.88 172 GLY A CA 1
ATOM 1310 C C . GLY A 1 172 ? -20.746 2.001 37.216 1.00 92.88 172 GLY A C 1
ATOM 1311 O O . GLY A 1 172 ? -20.728 0.947 36.582 1.00 92.88 172 GLY A O 1
ATOM 1312 N N . ALA A 1 173 ? -21.342 3.100 36.768 1.00 93.44 173 ALA A N 1
ATOM 1313 C CA . ALA A 1 173 ? -21.828 3.215 35.401 1.00 93.44 173 ALA A CA 1
ATOM 1314 C C . ALA A 1 173 ? -20.620 3.341 34.449 1.00 93.44 173 ALA A C 1
ATOM 1316 O O . ALA A 1 173 ? -19.730 4.153 34.721 1.00 93.44 173 ALA A O 1
ATOM 1317 N N . PRO A 1 174 ? -20.534 2.546 33.369 1.00 93.56 174 PRO A N 1
ATOM 1318 C CA . PRO A 1 174 ? -19.433 2.658 32.426 1.00 93.56 174 PRO A CA 1
ATOM 1319 C C . PRO A 1 174 ? -19.528 3.964 31.635 1.00 93.56 174 PRO A C 1
ATOM 1321 O O . PRO A 1 174 ? -20.459 4.164 30.856 1.00 93.56 174 PRO A O 1
ATOM 1324 N N . GLY A 1 175 ? -18.555 4.855 31.842 1.00 93.56 175 GLY A N 1
ATOM 1325 C CA . GLY A 1 175 ? -18.521 6.173 31.201 1.00 93.56 175 GLY A CA 1
ATOM 1326 C C . GLY A 1 175 ? -17.810 6.221 29.846 1.00 93.56 175 GLY A C 1
ATOM 1327 O O . GLY A 1 175 ? -17.831 7.261 29.198 1.00 93.56 175 GLY A O 1
ATOM 1328 N N . VAL A 1 176 ? -17.168 5.130 29.421 1.00 95.88 176 VAL A N 1
ATOM 1329 C CA . VAL A 1 176 ? -16.323 5.076 28.217 1.00 95.88 176 VAL A CA 1
ATOM 1330 C C . VAL A 1 176 ? -16.597 3.813 27.403 1.00 95.88 176 VAL A C 1
ATOM 1332 O O . VAL A 1 176 ? -17.005 2.798 27.966 1.00 95.88 176 VAL A O 1
ATOM 1335 N N . ALA A 1 177 ? -16.403 3.888 26.085 1.00 96.06 177 ALA A N 1
ATOM 1336 C CA . ALA A 1 177 ? -16.532 2.747 25.180 1.00 96.06 177 ALA A CA 1
ATOM 1337 C C . ALA A 1 177 ? -15.373 1.753 25.367 1.00 96.06 177 ALA A C 1
ATOM 1339 O O . ALA A 1 177 ? -14.342 2.092 25.947 1.00 96.06 177 ALA A O 1
ATOM 1340 N N . GLY A 1 178 ? -15.550 0.505 24.936 1.00 97.31 178 GLY A N 1
ATOM 1341 C CA . GLY A 1 178 ? -14.527 -0.537 25.071 1.00 97.31 178 GLY A CA 1
ATOM 1342 C C . GLY A 1 178 ? -14.364 -1.082 26.495 1.00 97.31 178 GLY A C 1
ATOM 1343 O O . GLY A 1 178 ? -13.510 -1.935 26.741 1.00 97.31 178 GLY A O 1
ATOM 1344 N N . TRP A 1 179 ? -15.163 -0.600 27.456 1.00 97.50 179 TRP A N 1
ATOM 1345 C CA . TRP A 1 179 ? -15.022 -0.945 28.874 1.00 97.50 179 TRP A CA 1
ATOM 1346 C C . TRP A 1 179 ? -15.222 -2.437 29.147 1.00 97.50 179 TRP A C 1
ATOM 1348 O O . TRP A 1 179 ? -14.611 -2.980 30.066 1.00 97.50 179 TRP A O 1
ATOM 1358 N N . HIS A 1 180 ? -16.093 -3.098 28.382 1.00 97.62 180 HIS A N 1
ATOM 1359 C CA . HIS A 1 180 ? -16.453 -4.488 28.636 1.00 97.62 180 HIS A CA 1
ATOM 1360 C C . HIS A 1 180 ? -15.358 -5.433 28.139 1.00 97.62 180 HIS A C 1
ATOM 1362 O O . HIS A 1 180 ? -15.026 -6.395 28.829 1.00 97.62 180 HIS A O 1
ATOM 1368 N N . LEU A 1 181 ? -14.704 -5.095 27.024 1.00 97.81 181 LEU A N 1
ATOM 1369 C CA . LEU A 1 181 ? -13.534 -5.826 26.543 1.00 97.81 181 LEU A CA 1
ATOM 1370 C C . LEU A 1 181 ? -12.324 -5.656 27.482 1.00 97.81 181 LEU A C 1
ATOM 1372 O O . LEU A 1 181 ? -11.624 -6.630 27.767 1.00 97.81 181 LEU A O 1
ATOM 1376 N N . VAL A 1 182 ? -12.124 -4.451 28.037 1.00 98.06 182 VAL A N 1
ATOM 1377 C CA . VAL A 1 182 ? -11.128 -4.209 29.100 1.00 98.06 182 VAL A CA 1
ATOM 1378 C C . VAL A 1 182 ? -11.427 -5.066 30.331 1.00 98.06 182 VAL A C 1
ATOM 1380 O O . VAL A 1 182 ? -10.540 -5.756 30.832 1.00 98.06 182 VAL A O 1
ATOM 1383 N N . ASP A 1 183 ? -12.673 -5.057 30.812 1.00 97.94 183 ASP A N 1
ATOM 1384 C CA . ASP A 1 183 ? -13.084 -5.841 31.979 1.00 97.94 183 ASP A CA 1
ATOM 1385 C C . ASP A 1 183 ? -12.878 -7.347 31.756 1.00 97.94 183 ASP A C 1
ATOM 1387 O O . ASP A 1 183 ? -12.303 -8.026 32.610 1.00 97.94 183 ASP A O 1
ATOM 1391 N N . ALA A 1 184 ? -13.267 -7.863 30.586 1.00 98.31 184 ALA A N 1
ATOM 1392 C CA . ALA A 1 184 ? -13.077 -9.262 30.214 1.00 98.31 184 ALA A CA 1
ATOM 1393 C C . ALA A 1 184 ? -11.594 -9.667 30.210 1.00 98.31 184 ALA A C 1
ATOM 1395 O O . ALA A 1 184 ? -11.246 -10.705 30.778 1.00 98.31 184 ALA A O 1
ATOM 1396 N N . SER A 1 185 ? -10.712 -8.825 29.653 1.00 98.31 185 SER A N 1
ATOM 1397 C CA . SER A 1 185 ? -9.260 -9.051 29.682 1.00 98.31 185 SER A CA 1
ATOM 1398 C C . SER A 1 185 ? -8.748 -9.166 31.119 1.00 98.31 185 SER A C 1
ATOM 1400 O O . SER A 1 185 ? -8.101 -10.148 31.486 1.00 98.31 185 SER A O 1
ATOM 1402 N N . LEU A 1 186 ? -9.090 -8.193 31.968 1.00 97.94 186 LEU A N 1
ATOM 1403 C CA . LEU A 1 186 ? -8.605 -8.140 33.347 1.00 97.94 186 LEU A CA 1
ATOM 1404 C C . LEU A 1 186 ? -9.131 -9.308 34.194 1.00 97.94 186 LEU A C 1
ATOM 1406 O O . LEU A 1 186 ? -8.387 -9.848 35.014 1.00 97.94 186 LEU A O 1
ATOM 1410 N N . ARG A 1 187 ? -10.386 -9.736 33.994 1.00 97.62 187 ARG A N 1
ATOM 1411 C CA . ARG A 1 187 ? -10.958 -10.920 34.668 1.00 97.62 187 ARG A CA 1
ATOM 1412 C C . ARG A 1 187 ? -10.272 -12.216 34.261 1.00 97.62 187 ARG A C 1
ATOM 1414 O O . ARG A 1 187 ? -10.147 -13.108 35.096 1.00 97.62 187 ARG A O 1
ATOM 1421 N N . ALA A 1 188 ? -9.817 -12.304 33.015 1.00 97.75 188 ALA A N 1
ATOM 1422 C CA . ALA A 1 188 ? -9.036 -13.428 32.510 1.00 97.75 188 ALA A CA 1
ATOM 1423 C C . ALA A 1 188 ? -7.570 -13.409 32.985 1.00 97.75 188 ALA A C 1
ATOM 1425 O O . ALA A 1 188 ? -6.801 -14.296 32.626 1.00 97.75 188 ALA A O 1
ATOM 1426 N N . GLY A 1 189 ? -7.165 -12.413 33.784 1.00 96.94 189 GLY A N 1
ATOM 1427 C CA . GLY A 1 189 ? -5.779 -12.256 34.221 1.00 96.94 189 GLY A CA 1
ATOM 1428 C C . GLY A 1 189 ? -4.853 -11.724 33.125 1.00 96.94 189 GLY A C 1
ATOM 1429 O O . GLY A 1 189 ? -3.636 -11.807 33.273 1.00 96.94 189 GLY A O 1
ATOM 1430 N N . LEU A 1 190 ? -5.407 -11.160 32.049 1.00 96.81 190 LEU A N 1
ATOM 1431 C CA . LEU A 1 190 ? -4.652 -10.620 30.924 1.00 96.81 190 LEU A CA 1
ATOM 1432 C C . LEU A 1 190 ? -4.539 -9.094 31.045 1.00 96.81 190 LEU A C 1
ATOM 1434 O O . LEU A 1 190 ? -5.554 -8.414 31.250 1.00 96.81 190 LEU A O 1
ATOM 1438 N N . PRO A 1 191 ? -3.331 -8.525 30.917 1.00 95.56 191 PRO A N 1
ATOM 1439 C CA . PRO A 1 191 ? -3.162 -7.084 30.957 1.00 95.56 191 PRO A CA 1
ATOM 1440 C C . PRO A 1 191 ? -3.688 -6.420 29.677 1.00 95.56 191 PRO A C 1
ATOM 1442 O O . PRO A 1 191 ? -3.783 -7.058 28.630 1.00 95.56 191 PRO A O 1
ATOM 1445 N N . VAL A 1 192 ? -3.982 -5.120 29.761 1.00 95.94 192 VAL A N 1
ATOM 1446 C CA . VAL A 1 192 ? -4.384 -4.291 28.611 1.00 95.94 192 VAL A CA 1
ATOM 1447 C C . VAL A 1 192 ? -3.316 -3.221 28.369 1.00 95.94 192 VAL A C 1
ATOM 1449 O O . VAL A 1 192 ? -3.244 -2.250 29.135 1.00 95.94 192 VAL A O 1
ATOM 1452 N N . PRO A 1 193 ? -2.427 -3.407 27.376 1.00 92.38 193 PRO A N 1
ATOM 1453 C CA . PRO A 1 193 ? -1.404 -2.425 27.032 1.00 92.38 193 PRO A CA 1
ATOM 1454 C C . PRO A 1 193 ? -1.999 -1.213 26.313 1.00 92.38 193 PRO A C 1
ATOM 1456 O O . PRO A 1 193 ? -2.853 -1.366 25.441 1.00 92.38 193 PRO A O 1
ATOM 1459 N N . ASP A 1 194 ? -1.497 -0.026 26.645 1.00 91.81 194 ASP A N 1
ATOM 1460 C CA . ASP A 1 194 ? -1.828 1.221 25.959 1.00 91.81 194 ASP A CA 1
ATOM 1461 C C . ASP A 1 194 ? -0.975 1.385 24.699 1.00 91.81 194 ASP A C 1
ATOM 1463 O O . ASP A 1 194 ? 0.253 1.501 24.776 1.00 91.81 194 ASP A O 1
ATOM 1467 N N . LEU A 1 195 ? -1.629 1.399 23.540 1.00 86.44 195 LEU A N 1
ATOM 1468 C CA . LEU A 1 195 ? -0.984 1.663 22.256 1.00 86.44 195 LEU A CA 1
ATOM 1469 C C . LEU A 1 195 ? -0.937 3.150 21.902 1.00 86.44 195 LEU A C 1
ATOM 1471 O O . LEU A 1 195 ? -0.221 3.501 20.966 1.00 86.44 195 LEU A O 1
ATOM 1475 N N . GLY A 1 196 ? -1.643 4.023 22.629 1.00 84.31 196 GLY A N 1
ATOM 1476 C CA . GLY A 1 196 ? -1.770 5.447 22.298 1.00 84.31 196 GLY A CA 1
ATOM 1477 C C . GLY A 1 196 ? -0.430 6.130 21.988 1.00 84.31 196 GLY A C 1
ATOM 1478 O O . GLY A 1 196 ? -0.275 6.667 20.888 1.00 84.31 196 GLY A O 1
ATOM 1479 N N . PRO A 1 197 ? 0.583 6.042 22.874 1.00 81.69 197 PRO A N 1
ATOM 1480 C CA . PRO A 1 197 ? 1.895 6.651 22.634 1.00 81.69 197 PRO A CA 1
ATOM 1481 C C . PRO A 1 197 ? 2.617 6.120 21.387 1.00 81.69 197 PRO A C 1
ATOM 1483 O O . PRO A 1 197 ? 3.234 6.889 20.653 1.00 81.69 197 PRO A O 1
ATOM 1486 N N . ALA A 1 198 ? 2.519 4.814 21.114 1.00 77.94 198 ALA A N 1
ATOM 1487 C CA . ALA A 1 198 ? 3.133 4.210 19.932 1.00 77.94 198 ALA A CA 1
ATOM 1488 C C . ALA A 1 198 ? 2.400 4.621 18.643 1.00 77.94 198 ALA A C 1
ATOM 1490 O O . ALA A 1 198 ? 3.034 4.931 17.635 1.00 77.94 198 ALA A O 1
ATOM 1491 N N . LEU A 1 199 ? 1.066 4.675 18.688 1.00 79.38 199 LEU A N 1
ATOM 1492 C CA . LEU A 1 199 ? 0.223 5.040 17.553 1.00 79.38 199 LEU A CA 1
ATOM 1493 C C . LEU A 1 199 ? 0.322 6.522 17.198 1.00 79.38 199 LEU A C 1
ATOM 1495 O O . LEU A 1 199 ? 0.283 6.847 16.017 1.00 79.38 199 LEU A O 1
ATOM 1499 N N . ALA A 1 200 ? 0.502 7.417 18.174 1.00 79.88 200 ALA A N 1
ATOM 1500 C CA . ALA A 1 200 ? 0.509 8.870 17.968 1.00 79.88 200 ALA A CA 1
ATOM 1501 C C . ALA A 1 200 ? 1.501 9.359 16.894 1.00 79.88 200 ALA A C 1
ATOM 1503 O O . ALA A 1 200 ? 1.328 10.438 16.337 1.00 79.88 200 ALA A O 1
ATOM 1504 N N . ARG A 1 201 ? 2.542 8.572 16.590 1.00 78.31 201 ARG A N 1
ATOM 1505 C CA . ARG A 1 201 ? 3.567 8.895 15.583 1.00 78.31 201 ARG A CA 1
ATOM 1506 C C . ARG A 1 201 ? 3.417 8.126 14.270 1.00 78.31 201 ARG A C 1
ATOM 1508 O O . ARG A 1 201 ? 4.166 8.392 13.333 1.00 78.31 201 ARG A O 1
ATOM 1515 N N . LEU A 1 202 ? 2.503 7.161 14.228 1.00 84.69 202 LEU A N 1
ATOM 1516 C CA . LEU A 1 202 ? 2.330 6.196 13.142 1.00 84.69 202 LEU A CA 1
ATOM 1517 C C . LEU A 1 202 ? 0.950 6.290 12.491 1.00 84.69 202 LEU A C 1
ATOM 1519 O O . LEU A 1 202 ? 0.634 5.473 11.632 1.00 84.69 202 LEU A O 1
ATOM 1523 N N . ARG A 1 203 ? 0.114 7.257 12.885 1.00 89.75 203 ARG A N 1
ATOM 1524 C CA . ARG A 1 203 ? -1.223 7.418 12.319 1.00 89.75 203 ARG A CA 1
ATOM 1525 C C . ARG A 1 203 ? -1.665 8.867 12.205 1.00 89.75 203 ARG A C 1
ATOM 1527 O O . ARG A 1 203 ? -1.142 9.740 12.891 1.00 89.75 203 ARG A O 1
ATOM 1534 N N . VAL A 1 204 ? -2.718 9.061 11.422 1.00 92.50 204 VAL A N 1
ATOM 1535 C CA . VAL A 1 204 ? -3.578 10.247 11.424 1.00 92.50 204 VAL A CA 1
ATOM 1536 C C . VAL A 1 204 ? -5.026 9.797 11.581 1.00 92.50 204 VAL A C 1
ATOM 1538 O O . VAL A 1 204 ? -5.423 8.774 11.025 1.00 92.50 204 VAL A O 1
ATOM 1541 N N . SER A 1 205 ? -5.799 10.547 12.367 1.00 92.31 205 SER A N 1
ATOM 1542 C CA . SER A 1 205 ? -7.213 10.257 12.652 1.00 92.31 205 SER A CA 1
ATOM 1543 C C . SER A 1 205 ? -8.114 11.279 11.956 1.00 92.31 205 SER A C 1
ATOM 1545 O O . SER A 1 205 ? -8.356 12.371 12.472 1.00 92.31 205 SER A O 1
ATOM 1547 N N . LEU A 1 206 ? -8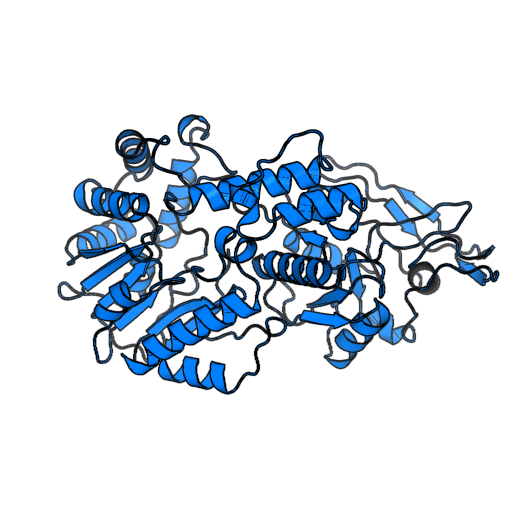.587 10.950 10.754 1.00 93.88 206 LEU A N 1
ATOM 1548 C CA . LEU A 1 206 ? -9.417 11.838 9.926 1.00 93.88 206 LEU A CA 1
ATOM 1549 C C . LEU A 1 206 ? -10.898 11.830 10.335 1.00 93.88 206 LEU A C 1
ATOM 1551 O O . LEU A 1 206 ? -11.658 12.735 9.984 1.00 93.88 206 LEU A O 1
ATOM 1555 N N . GLU A 1 207 ? -11.310 10.814 11.088 1.00 88.50 207 GLU A N 1
ATOM 1556 C CA . GLU A 1 207 ? -12.668 10.621 11.593 1.00 88.50 207 GLU A CA 1
ATOM 1557 C C . GLU A 1 207 ? -13.013 11.533 12.771 1.00 88.50 207 GLU A C 1
ATOM 1559 O O . GLU A 1 207 ? -14.184 11.782 13.047 1.00 88.50 207 GLU A O 1
ATOM 1564 N N . ARG A 1 208 ? -11.990 12.065 13.450 1.00 87.31 208 ARG A N 1
ATOM 1565 C CA . ARG A 1 208 ? -12.133 12.915 14.646 1.00 87.31 208 ARG A CA 1
ATOM 1566 C C . ARG A 1 208 ? -12.184 14.399 14.345 1.00 87.31 208 ARG A C 1
ATOM 1568 O O . ARG A 1 208 ? -12.310 15.201 15.268 1.00 87.31 208 ARG A O 1
ATOM 1575 N N . LEU A 1 209 ? -12.055 14.767 13.075 1.00 91.88 209 LEU A N 1
ATOM 1576 C CA . LEU A 1 209 ? -12.101 16.158 12.664 1.00 91.88 209 LEU A CA 1
ATOM 1577 C C . LEU A 1 209 ? -13.427 16.787 13.095 1.00 91.88 209 LEU A C 1
ATOM 1579 O O . LEU A 1 209 ? -14.508 16.246 12.844 1.00 91.88 209 LEU A O 1
ATOM 1583 N N . HIS A 1 210 ? -13.360 17.974 13.696 1.00 91.62 210 HIS A N 1
ATOM 1584 C CA . HIS A 1 210 ? -14.564 18.741 13.981 1.00 91.62 210 HIS A CA 1
ATOM 1585 C C . HIS A 1 210 ? -15.334 19.016 12.680 1.00 91.62 210 HIS A C 1
ATOM 1587 O O . HIS A 1 210 ? -14.722 19.148 11.620 1.00 91.62 210 HIS A O 1
ATOM 1593 N N . PRO A 1 211 ? -16.668 19.211 12.708 1.00 90.75 211 PRO A N 1
ATOM 1594 C CA . PRO A 1 211 ? -17.461 19.349 11.481 1.00 90.75 211 PRO A CA 1
ATOM 1595 C C . PRO A 1 211 ? -16.963 20.424 10.496 1.00 90.75 211 PRO A C 1
ATOM 1597 O O . PRO A 1 211 ? -17.133 20.290 9.287 1.00 90.75 211 PRO A O 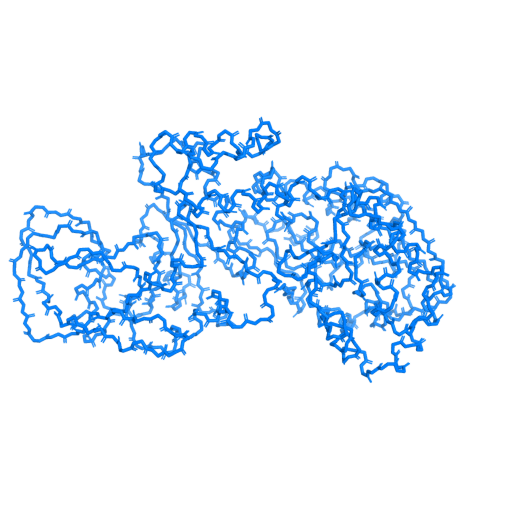1
ATOM 1600 N N . GLY A 1 212 ? -16.354 21.507 10.993 1.00 91.12 212 GLY A N 1
ATOM 1601 C CA . GLY A 1 212 ? -15.723 22.526 10.147 1.00 91.12 212 GLY A CA 1
ATOM 1602 C C . GLY A 1 212 ? -14.416 22.064 9.497 1.00 91.12 212 GLY A C 1
ATOM 1603 O O . GLY A 1 212 ? -14.188 22.354 8.325 1.00 91.12 212 GLY A O 1
ATOM 1604 N N . GLU A 1 213 ? -13.590 21.327 10.236 1.00 93.38 213 GLU A N 1
ATOM 1605 C CA . GLU A 1 213 ? -12.335 20.737 9.761 1.00 93.38 213 GLU A CA 1
ATOM 1606 C C . GLU A 1 213 ? -12.609 19.614 8.760 1.00 93.38 213 GLU A C 1
ATOM 1608 O O . GLU A 1 213 ? -12.029 19.617 7.681 1.00 93.38 213 GLU A O 1
ATOM 1613 N N . ALA A 1 214 ? -13.569 18.731 9.050 1.00 93.00 214 ALA A N 1
ATOM 1614 C CA . ALA A 1 214 ? -13.989 17.655 8.156 1.00 93.00 214 ALA A CA 1
ATOM 1615 C C . ALA A 1 214 ? -14.448 18.198 6.795 1.00 93.00 214 ALA A C 1
ATOM 1617 O O . ALA A 1 214 ? -14.045 17.685 5.756 1.00 93.00 214 ALA A O 1
ATOM 1618 N N . ARG A 1 215 ? -15.220 19.298 6.774 1.00 91.94 215 ARG A N 1
ATOM 1619 C CA . ARG A 1 215 ? -15.592 19.977 5.519 1.00 91.94 215 ARG A CA 1
ATOM 1620 C C . ARG A 1 215 ? -14.377 20.526 4.770 1.00 91.94 215 ARG A C 1
ATOM 1622 O O . ARG A 1 215 ? -14.275 20.347 3.561 1.00 91.94 215 ARG A O 1
ATOM 1629 N N . ARG A 1 216 ? -13.445 21.180 5.472 1.00 92.12 216 ARG A N 1
ATOM 1630 C CA . ARG A 1 216 ? -12.210 21.715 4.868 1.00 92.12 216 ARG A CA 1
ATOM 1631 C C . ARG A 1 216 ? -11.301 20.615 4.324 1.00 92.12 216 ARG A C 1
ATOM 1633 O O . ARG A 1 216 ? -10.683 20.811 3.281 1.00 92.12 216 ARG A O 1
ATOM 1640 N N . PHE A 1 217 ? -11.216 19.483 5.010 1.00 93.81 217 PHE A N 1
ATOM 1641 C CA . PHE A 1 217 ? -10.503 18.305 4.534 1.00 93.81 217 PHE A CA 1
ATOM 1642 C C . PHE A 1 217 ? -11.215 17.695 3.317 1.00 93.81 217 PHE A C 1
ATOM 1644 O O . PHE A 1 217 ? -10.577 17.448 2.299 1.00 93.81 217 PHE A O 1
ATOM 1651 N N . ALA A 1 218 ? -12.544 17.551 3.361 1.00 93.25 218 ALA A N 1
ATOM 1652 C CA . ALA A 1 218 ? -13.330 17.003 2.257 1.00 93.25 218 ALA A CA 1
ATOM 1653 C C . ALA A 1 218 ? -13.179 17.805 0.951 1.00 93.25 218 ALA A C 1
ATOM 1655 O O . ALA A 1 218 ? -13.101 17.209 -0.119 1.00 93.25 218 ALA A O 1
ATOM 1656 N N . HIS A 1 219 ? -13.051 19.136 1.025 1.00 92.06 219 HIS A N 1
ATOM 1657 C CA . HIS A 1 219 ? -12.770 19.983 -0.143 1.00 92.06 219 HIS A CA 1
ATOM 1658 C C . HIS A 1 219 ? -11.418 19.708 -0.822 1.00 92.06 219 HIS A C 1
ATOM 1660 O O . HIS A 1 219 ? -11.212 20.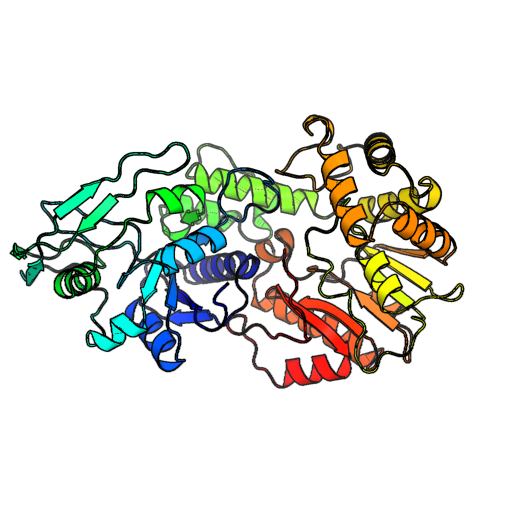160 -1.943 1.00 92.06 219 HIS A O 1
ATOM 1666 N N . ARG A 1 220 ? -10.505 18.984 -0.164 1.00 92.00 220 ARG A N 1
ATOM 1667 C CA . ARG A 1 220 ? -9.174 18.630 -0.682 1.00 92.00 220 ARG A CA 1
ATOM 1668 C C . ARG A 1 220 ? -9.096 17.198 -1.214 1.00 92.00 220 ARG A C 1
ATOM 1670 O O . ARG A 1 220 ? -8.055 16.791 -1.719 1.00 92.00 220 ARG A O 1
ATOM 1677 N N . LEU A 1 221 ? -10.168 16.417 -1.096 1.00 92.88 221 LEU A N 1
ATOM 1678 C CA . LEU A 1 221 ? -10.218 15.067 -1.650 1.00 92.88 221 LEU A CA 1
ATOM 1679 C C . LEU A 1 221 ? -10.326 15.108 -3.179 1.00 92.88 221 LEU A C 1
ATOM 1681 O O . LEU A 1 221 ? -10.973 15.992 -3.742 1.00 92.88 221 LEU A O 1
ATOM 1685 N N . GLY A 1 222 ? -9.725 14.118 -3.846 1.00 91.06 222 GLY A N 1
ATOM 1686 C CA . GLY A 1 222 ? -9.712 14.062 -5.308 1.00 91.06 222 GLY A CA 1
ATOM 1687 C C . GLY A 1 222 ? -8.967 15.258 -5.906 1.00 91.06 222 GLY A C 1
ATOM 1688 O O . GLY A 1 222 ? -7.969 15.711 -5.347 1.00 91.06 222 GLY A O 1
ATOM 1689 N N . ASP A 1 223 ? -9.499 15.807 -6.998 1.00 88.31 223 ASP A N 1
ATOM 1690 C CA . ASP A 1 223 ? -8.937 16.975 -7.698 1.00 88.31 223 ASP A CA 1
ATOM 1691 C C . ASP A 1 223 ? -8.949 18.265 -6.851 1.00 88.31 223 ASP A C 1
ATOM 1693 O O . ASP A 1 223 ? -8.289 19.252 -7.180 1.00 88.31 223 ASP A O 1
ATOM 1697 N N . GLY A 1 224 ? -9.676 18.276 -5.727 1.00 88.06 224 GLY A N 1
ATOM 1698 C CA . GLY A 1 224 ? -9.718 19.413 -4.809 1.00 88.06 224 GLY A CA 1
ATOM 1699 C C . GLY A 1 224 ? -8.353 19.775 -4.213 1.00 88.06 224 GLY A C 1
ATOM 1700 O O . GLY A 1 224 ? -8.143 20.930 -3.836 1.00 88.06 224 GLY A O 1
ATOM 1701 N N . ILE A 1 225 ? -7.410 18.826 -4.170 1.00 90.69 225 ILE A N 1
ATOM 1702 C CA . ILE A 1 225 ? -6.055 19.051 -3.650 1.00 90.69 225 ILE A CA 1
ATOM 1703 C C . ILE A 1 225 ? -5.268 20.089 -4.461 1.00 90.69 225 ILE A C 1
ATOM 1705 O O . ILE A 1 225 ? -4.516 20.866 -3.880 1.00 90.69 225 ILE A O 1
ATOM 1709 N N . ASP A 1 226 ? -5.512 20.185 -5.771 1.00 84.06 226 ASP A N 1
ATOM 1710 C CA . ASP A 1 226 ? -4.838 21.158 -6.641 1.00 84.06 226 ASP A CA 1
ATOM 1711 C C . ASP A 1 226 ? -5.434 22.569 -6.506 1.00 84.06 226 ASP A C 1
ATOM 1713 O O . ASP A 1 226 ? -4.773 23.577 -6.768 1.00 84.06 226 ASP A O 1
ATOM 1717 N N . CYS A 1 227 ? -6.698 22.655 -6.086 1.00 83.00 227 CYS A N 1
ATOM 1718 C CA . CYS A 1 227 ? -7.446 23.908 -5.986 1.00 83.00 227 CYS A CA 1
ATOM 1719 C C . CYS A 1 227 ? -7.343 24.564 -4.600 1.00 83.00 227 CYS A C 1
ATOM 1721 O O . CYS A 1 227 ? -7.573 25.770 -4.467 1.00 83.00 227 CYS A O 1
ATOM 1723 N N . HIS A 1 228 ? -7.004 23.795 -3.562 1.00 77.06 228 HIS A N 1
ATOM 1724 C CA . HIS A 1 228 ? -7.081 24.225 -2.167 1.00 77.06 228 HIS A CA 1
ATOM 1725 C C . HIS A 1 228 ? -5.813 23.869 -1.379 1.00 77.06 228 HIS A C 1
ATOM 1727 O O . HIS A 1 228 ? -5.786 22.889 -0.632 1.00 77.06 228 HIS A O 1
ATOM 1733 N N . ARG A 1 229 ? -4.782 24.721 -1.479 1.00 74.19 229 ARG A N 1
ATOM 1734 C CA . ARG A 1 229 ? -3.533 24.559 -0.712 1.00 74.19 229 ARG A CA 1
ATOM 1735 C C . ARG A 1 229 ? -3.772 24.486 0.798 1.00 74.19 229 ARG A C 1
ATOM 1737 O O . ARG A 1 229 ? -4.708 25.097 1.333 1.00 74.19 229 ARG A O 1
ATOM 1744 N N . VAL A 1 230 ? -2.916 23.742 1.493 1.00 68.50 230 VAL A N 1
ATOM 1745 C CA . VAL A 1 230 ? -2.927 23.673 2.961 1.00 68.50 230 VAL A CA 1
ATOM 1746 C C . VAL A 1 230 ? -2.530 25.034 3.545 1.00 68.50 230 VAL A C 1
ATOM 1748 O O . VAL A 1 230 ? -1.561 25.656 3.110 1.00 68.50 230 VAL A O 1
ATOM 1751 N N . ARG A 1 231 ? -3.305 25.516 4.520 1.00 73.44 231 ARG A N 1
ATOM 1752 C CA . ARG A 1 231 ? -2.941 26.654 5.374 1.00 73.44 231 ARG A CA 1
ATOM 1753 C C . ARG A 1 231 ? -2.783 26.126 6.795 1.00 73.44 231 ARG A C 1
ATOM 1755 O O . ARG A 1 231 ? -3.657 25.395 7.261 1.00 73.44 231 ARG A O 1
ATOM 1762 N N . ASP 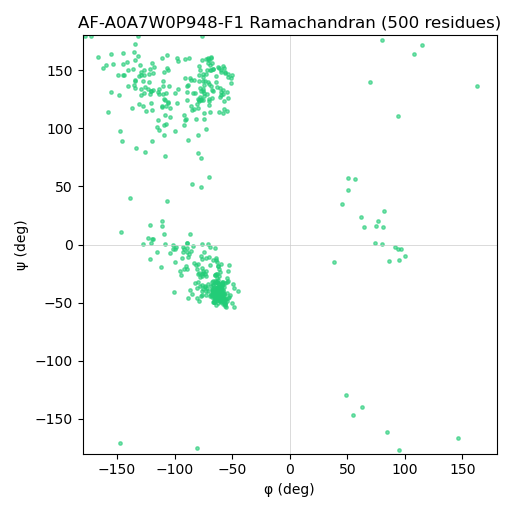A 1 232 ? -1.681 26.487 7.448 1.00 65.38 232 ASP A N 1
ATOM 1763 C CA . ASP A 1 232 ? -1.232 25.886 8.715 1.00 65.38 232 ASP A CA 1
ATOM 1764 C C . ASP A 1 232 ? -2.232 26.029 9.882 1.00 65.38 232 ASP A C 1
ATOM 1766 O O . ASP A 1 232 ? -2.125 25.310 10.871 1.00 65.38 232 ASP A O 1
ATOM 1770 N N . ASP A 1 233 ? -3.211 26.935 9.786 1.00 71.88 233 ASP A N 1
ATOM 1771 C CA . ASP A 1 233 ? -4.185 27.254 10.835 1.00 71.88 233 ASP A CA 1
ATOM 1772 C C . ASP A 1 233 ? -5.577 26.617 10.644 1.00 71.88 233 ASP A C 1
ATOM 1774 O O . ASP A 1 233 ? -6.469 26.818 11.470 1.00 71.88 233 ASP A O 1
ATOM 1778 N N . GLU A 1 234 ? -5.800 25.844 9.575 1.00 82.81 234 GLU A N 1
ATOM 1779 C CA . GLU A 1 234 ? -7.143 25.354 9.221 1.00 82.81 234 GLU A CA 1
ATOM 1780 C C . GLU A 1 234 ? -7.488 23.946 9.733 1.00 82.81 234 GLU A C 1
ATOM 1782 O O . GLU A 1 234 ? -8.678 23.602 9.814 1.00 82.81 234 GLU A O 1
ATOM 1787 N N . LEU A 1 235 ? -6.476 23.127 10.020 1.00 91.56 235 LEU A N 1
ATOM 1788 C CA . LEU A 1 235 ? -6.590 21.707 10.364 1.00 91.56 235 LEU A CA 1
ATOM 1789 C C . LEU A 1 235 ? -5.577 21.337 11.463 1.00 91.56 235 LEU A C 1
ATOM 1791 O O . LEU A 1 235 ? -4.551 22.012 11.588 1.00 91.56 235 LEU A O 1
ATOM 1795 N N . PRO A 1 236 ? -5.823 20.257 12.233 1.00 93.19 236 PRO A N 1
ATOM 1796 C CA . PRO A 1 236 ? -4.847 19.717 13.178 1.00 93.19 236 PRO A CA 1
ATOM 1797 C C . PRO A 1 236 ? -3.471 19.494 12.536 1.00 93.19 236 PRO A C 1
ATOM 1799 O O . PRO A 1 236 ? -3.371 19.162 11.355 1.00 93.19 236 PRO A O 1
ATOM 1802 N N . ALA A 1 237 ? -2.398 19.697 13.304 1.00 90.06 237 ALA A N 1
ATOM 1803 C CA . ALA A 1 237 ? -1.033 19.732 12.774 1.00 90.06 237 ALA A CA 1
ATOM 1804 C C . ALA A 1 237 ? -0.602 18.422 12.087 1.00 90.06 237 ALA A C 1
ATOM 1806 O O . ALA A 1 237 ? 0.087 18.455 11.070 1.00 90.06 237 ALA A O 1
ATOM 1807 N N . ASP A 1 238 ? -1.027 17.278 12.616 1.00 89.06 238 ASP A N 1
ATOM 1808 C CA . ASP A 1 238 ? -0.796 15.947 12.048 1.00 89.06 238 ASP A CA 1
ATOM 1809 C C . ASP A 1 238 ? -1.536 15.755 10.714 1.00 89.06 238 ASP A C 1
ATOM 1811 O O . ASP A 1 238 ? -0.948 15.290 9.737 1.00 89.06 238 ASP A O 1
ATOM 1815 N N . VAL A 1 239 ? -2.792 16.201 10.636 1.00 92.75 239 VAL A N 1
ATOM 1816 C CA . VAL A 1 239 ? -3.598 16.187 9.405 1.00 92.75 239 VAL A CA 1
ATOM 1817 C C . VAL A 1 239 ? -3.005 17.124 8.352 1.00 92.75 239 VAL A C 1
ATOM 1819 O O . VAL A 1 239 ? -2.903 16.749 7.184 1.00 92.75 239 VAL A O 1
ATOM 1822 N N . SER A 1 240 ? -2.567 18.320 8.750 1.00 91.44 240 SER A N 1
ATOM 1823 C CA . SER A 1 240 ? -1.890 19.280 7.870 1.00 91.44 240 SER A CA 1
ATOM 1824 C C . SER A 1 240 ? -0.567 18.727 7.336 1.00 91.44 240 SER A C 1
ATOM 1826 O O . SER A 1 240 ? -0.284 18.859 6.144 1.00 91.44 240 SER A O 1
ATOM 1828 N N . ALA A 1 241 ? 0.227 18.059 8.180 1.00 89.25 241 ALA A N 1
ATOM 1829 C CA . ALA A 1 241 ? 1.471 17.413 7.766 1.00 89.25 241 ALA A CA 1
ATOM 1830 C C . ALA A 1 241 ? 1.216 16.271 6.769 1.00 89.25 241 ALA A C 1
ATOM 1832 O O . ALA A 1 241 ? 1.886 16.195 5.738 1.00 89.25 241 ALA A O 1
ATOM 1833 N N . PHE A 1 242 ? 0.211 15.431 7.031 1.00 91.38 242 PHE A N 1
ATOM 1834 C CA . PHE A 1 242 ? -0.210 14.376 6.111 1.00 91.38 242 PHE A CA 1
ATOM 1835 C C . PHE A 1 242 ? -0.675 14.934 4.762 1.00 91.38 242 PHE A C 1
ATOM 1837 O O . PHE A 1 242 ? -0.199 14.490 3.720 1.00 91.38 242 PHE A O 1
ATOM 1844 N N . LEU A 1 243 ? -1.544 15.949 4.762 1.00 92.12 243 LEU A N 1
ATOM 1845 C CA . LEU A 1 243 ? -1.996 16.592 3.527 1.00 92.12 243 LEU A CA 1
ATOM 1846 C C . LEU A 1 243 ? -0.852 17.243 2.754 1.00 92.1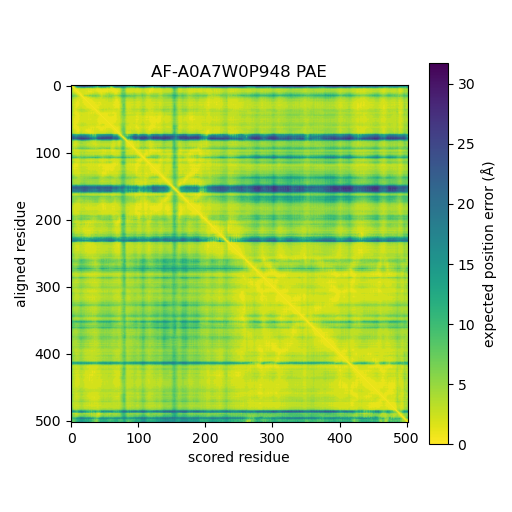2 243 LEU A C 1
ATOM 1848 O O . LEU A 1 243 ? -0.829 17.144 1.534 1.00 92.12 243 LEU A O 1
ATOM 1852 N N . THR A 1 244 ? 0.103 17.870 3.442 1.00 90.12 244 THR A N 1
ATOM 1853 C CA . THR A 1 244 ? 1.281 18.472 2.800 1.00 90.12 244 THR A CA 1
ATOM 1854 C C . THR A 1 244 ? 2.120 17.415 2.083 1.00 90.12 244 THR A C 1
ATOM 1856 O O . THR A 1 244 ? 2.585 17.648 0.966 1.00 90.12 244 THR A O 1
ATOM 1859 N N . GLU A 1 245 ? 2.293 16.234 2.687 1.00 89.06 245 GLU A N 1
ATOM 1860 C CA . GLU A 1 245 ? 2.979 15.113 2.038 1.00 89.06 245 GLU A CA 1
ATOM 1861 C C . GLU A 1 245 ? 2.221 14.641 0.795 1.00 89.06 245 GLU A C 1
ATOM 1863 O O . GLU A 1 245 ? 2.812 14.497 -0.275 1.00 89.06 245 GLU A O 1
ATOM 1868 N N . VAL A 1 246 ? 0.907 14.442 0.910 1.00 92.44 246 VAL A N 1
ATOM 1869 C CA . VAL A 1 246 ? 0.072 14.014 -0.216 1.00 92.44 246 VAL A CA 1
ATOM 1870 C C . VAL A 1 246 ? 0.072 15.056 -1.338 1.00 92.44 246 VAL A C 1
ATOM 1872 O O . VAL A 1 246 ? 0.274 14.687 -2.492 1.00 92.44 246 VAL A O 1
ATOM 1875 N N . GLU A 1 247 ? -0.093 16.344 -1.022 1.00 92.00 247 GLU A N 1
ATOM 1876 C CA . GLU A 1 247 ? -0.055 17.454 -1.987 1.00 92.00 247 GLU A CA 1
ATOM 1877 C C . GLU A 1 247 ? 1.281 17.455 -2.725 1.00 92.00 247 GLU A C 1
ATOM 1879 O O . GLU A 1 247 ? 1.319 17.527 -3.953 1.00 92.00 247 GLU A O 1
ATOM 1884 N N . ARG A 1 248 ? 2.386 17.274 -1.992 1.00 90.25 248 ARG A N 1
ATOM 1885 C CA . ARG A 1 248 ? 3.716 17.156 -2.588 1.00 90.25 248 ARG A CA 1
ATOM 1886 C C . ARG A 1 248 ? 3.801 15.976 -3.554 1.00 90.25 248 ARG A C 1
ATOM 1888 O O . ARG A 1 248 ? 4.333 16.158 -4.648 1.00 90.25 248 ARG A O 1
ATOM 1895 N N . GLN A 1 249 ? 3.301 14.797 -3.186 1.00 91.56 249 GLN A N 1
ATOM 1896 C CA . GLN A 1 249 ? 3.331 13.618 -4.061 1.00 91.56 249 GLN A CA 1
ATOM 1897 C C . GLN A 1 249 ? 2.450 13.803 -5.303 1.00 91.56 249 GLN A C 1
ATOM 1899 O O . GLN A 1 249 ? 2.886 13.497 -6.411 1.00 91.56 249 GLN A O 1
ATOM 1904 N N . VAL A 1 250 ? 1.238 14.343 -5.147 1.00 93.31 250 VAL A N 1
ATOM 1905 C CA . VAL A 1 250 ? 0.308 14.597 -6.259 1.00 93.31 250 VAL A CA 1
ATOM 1906 C C . VAL A 1 250 ? 0.884 15.634 -7.224 1.00 93.31 250 VAL A C 1
ATOM 1908 O O . VAL A 1 250 ? 1.014 15.352 -8.416 1.00 93.31 250 VAL A O 1
ATOM 1911 N N . ALA A 1 251 ? 1.315 16.792 -6.716 1.00 92.12 251 ALA A N 1
ATOM 1912 C CA . ALA A 1 251 ? 1.823 17.892 -7.534 1.00 92.12 251 ALA A CA 1
ATOM 1913 C C . ALA A 1 251 ? 3.093 17.518 -8.316 1.00 92.12 251 ALA A C 1
ATOM 1915 O O . ALA A 1 251 ? 3.338 18.038 -9.407 1.00 92.12 251 ALA A O 1
ATOM 1916 N N . ASN A 1 252 ? 3.907 16.612 -7.768 1.00 92.94 252 ASN A N 1
ATOM 1917 C CA . ASN A 1 252 ? 5.170 16.209 -8.375 1.00 92.94 252 ASN A CA 1
ATOM 1918 C C . ASN A 1 252 ? 5.112 14.886 -9.145 1.00 92.94 252 ASN A C 1
ATOM 1920 O O . ASN A 1 252 ? 6.107 14.539 -9.782 1.00 92.94 252 ASN A O 1
ATOM 1924 N N . ALA A 1 253 ? 3.982 14.168 -9.147 1.00 92.56 253 ALA A N 1
ATOM 1925 C CA . ALA A 1 253 ? 3.878 12.837 -9.749 1.00 92.56 253 ALA A CA 1
ATOM 1926 C C . ALA A 1 253 ? 4.422 12.809 -11.192 1.00 92.56 253 ALA A C 1
ATOM 1928 O O . ALA A 1 253 ? 5.312 12.026 -11.512 1.00 92.56 253 ALA A O 1
ATOM 1929 N N . ARG A 1 254 ? 3.982 13.744 -12.048 1.00 94.31 254 ARG A N 1
ATOM 1930 C CA . ARG A 1 254 ? 4.386 13.835 -13.472 1.00 94.31 254 ARG A CA 1
ATOM 1931 C C . ARG A 1 254 ? 5.839 14.257 -13.716 1.00 94.31 254 ARG A C 1
ATOM 1933 O O . ARG A 1 254 ? 6.262 14.372 -14.864 1.00 94.31 254 ARG A O 1
ATOM 1940 N N . ARG A 1 255 ? 6.585 14.546 -12.655 1.00 95.62 255 ARG A N 1
ATOM 1941 C CA . ARG A 1 255 ? 7.996 14.944 -12.690 1.00 95.62 255 ARG A CA 1
ATOM 1942 C C . ARG A 1 255 ? 8.870 14.019 -11.841 1.00 95.62 255 ARG A C 1
ATOM 1944 O O . ARG A 1 255 ? 10.052 14.310 -11.660 1.00 95.62 255 ARG A O 1
ATOM 1951 N N . GLY A 1 256 ? 8.286 12.949 -11.299 1.00 95.31 256 GLY A N 1
ATOM 1952 C CA . GLY A 1 256 ? 8.949 11.998 -10.420 1.00 95.31 256 GLY A CA 1
ATOM 1953 C C . GLY A 1 256 ? 10.084 11.264 -11.127 1.00 95.31 256 GLY A C 1
ATOM 1954 O O . GLY A 1 256 ? 9.916 10.818 -12.258 1.00 95.31 256 GLY A O 1
ATOM 1955 N N . VAL A 1 257 ? 11.230 11.126 -10.466 1.00 96.25 257 VAL A N 1
ATOM 1956 C CA . VAL A 1 257 ? 12.366 10.314 -10.918 1.00 96.25 257 VAL A CA 1
ATOM 1957 C C . VAL A 1 257 ? 12.817 9.427 -9.768 1.00 96.25 257 VAL A C 1
ATOM 1959 O O . VAL A 1 257 ? 13.206 9.918 -8.707 1.00 96.25 257 VAL A O 1
ATOM 1962 N N . PHE A 1 258 ? 12.785 8.118 -9.996 1.00 93.75 258 PHE A N 1
ATOM 1963 C CA . PHE A 1 258 ? 13.209 7.103 -9.039 1.00 93.75 258 PHE A CA 1
ATOM 1964 C C . PHE A 1 258 ? 14.577 6.556 -9.451 1.00 93.75 258 PHE A C 1
ATOM 1966 O O . PHE A 1 258 ? 14.704 5.856 -10.457 1.00 93.75 258 PHE A O 1
ATOM 1973 N N . LEU A 1 259 ? 15.613 6.889 -8.675 1.00 92.81 259 LEU A N 1
ATOM 1974 C CA . LEU A 1 259 ? 16.976 6.398 -8.923 1.00 92.81 259 LEU A CA 1
ATOM 1975 C C . LEU A 1 259 ? 17.136 4.914 -8.570 1.00 92.81 259 LEU A C 1
ATOM 1977 O O . LEU A 1 259 ? 17.973 4.228 -9.152 1.00 92.81 259 LEU A O 1
ATOM 1981 N N . TRP A 1 260 ? 16.318 4.428 -7.637 1.00 88.44 260 TRP A N 1
ATOM 1982 C CA . TRP A 1 260 ? 16.296 3.050 -7.156 1.00 88.44 260 TRP A CA 1
ATOM 1983 C C . TRP A 1 260 ? 14.860 2.531 -7.137 1.00 88.44 260 TRP A C 1
ATOM 1985 O O . TRP A 1 260 ? 13.907 3.312 -7.148 1.00 88.44 260 TRP A O 1
ATOM 1995 N N . ASN A 1 261 ? 14.706 1.211 -7.081 1.00 85.69 261 ASN A N 1
ATOM 1996 C CA . ASN A 1 261 ? 13.408 0.600 -6.828 1.00 85.69 261 ASN A CA 1
ATOM 1997 C C . ASN A 1 261 ? 13.063 0.743 -5.347 1.00 85.69 261 ASN A C 1
ATOM 1999 O O . ASN A 1 261 ? 13.898 0.454 -4.494 1.00 85.69 261 ASN A O 1
ATOM 2003 N N . LEU A 1 262 ? 11.840 1.191 -5.060 1.00 80.25 262 LEU A N 1
ATOM 2004 C CA . LEU A 1 262 ? 11.292 1.126 -3.703 1.00 80.25 262 LEU A CA 1
ATOM 2005 C C . LEU A 1 262 ? 10.850 -0.298 -3.364 1.00 80.25 262 LEU A C 1
ATOM 2007 O O . LEU A 1 262 ? 11.013 -0.750 -2.243 1.00 80.25 262 LEU A O 1
ATOM 2011 N N . GLU A 1 263 ? 10.339 -1.017 -4.361 1.00 82.38 263 GLU A N 1
ATOM 2012 C CA . GLU A 1 263 ? 10.005 -2.430 -4.234 1.00 82.38 263 GLU A CA 1
ATOM 2013 C C . GLU A 1 263 ? 11.246 -3.333 -4.248 1.00 82.38 263 GLU A C 1
ATOM 2015 O O . GLU A 1 263 ? 12.216 -3.071 -4.966 1.00 82.38 263 GLU A O 1
ATOM 2020 N N . SER A 1 264 ? 11.182 -4.438 -3.498 1.00 83.94 264 SER A N 1
ATOM 2021 C CA . SER A 1 264 ? 12.160 -5.524 -3.589 1.00 83.94 264 SER A CA 1
ATOM 2022 C C . SER A 1 264 ? 12.233 -6.072 -5.020 1.00 83.94 264 SER A C 1
ATOM 2024 O O . SER A 1 264 ? 11.262 -6.037 -5.782 1.00 83.94 264 SER A O 1
ATOM 2026 N N . CYS A 1 265 ? 13.407 -6.598 -5.366 1.00 88.38 265 CYS A N 1
ATOM 2027 C CA . CYS A 1 265 ? 13.635 -7.337 -6.602 1.00 88.38 265 CYS A CA 1
ATOM 2028 C C . CYS A 1 265 ? 13.454 -8.852 -6.428 1.00 88.38 265 CYS A C 1
ATOM 2030 O O . CYS A 1 265 ? 13.546 -9.568 -7.417 1.00 88.38 265 CYS A O 1
ATOM 2032 N N . ASP A 1 266 ? 13.249 -9.364 -5.209 1.00 87.44 266 ASP A N 1
ATOM 2033 C CA . ASP A 1 266 ? 13.222 -10.811 -4.935 1.00 87.44 266 ASP A CA 1
ATOM 2034 C C . ASP A 1 266 ? 12.160 -11.563 -5.746 1.00 87.44 266 ASP A C 1
ATOM 2036 O O . ASP A 1 266 ? 12.375 -12.704 -6.149 1.00 87.44 266 ASP A O 1
ATOM 2040 N N . ASP A 1 267 ? 11.047 -10.897 -6.037 1.00 87.25 267 ASP A N 1
ATOM 2041 C CA . ASP A 1 267 ? 9.910 -11.414 -6.791 1.00 87.25 267 ASP A CA 1
ATOM 2042 C C . ASP A 1 267 ? 10.175 -11.632 -8.286 1.00 87.25 267 ASP A C 1
ATOM 2044 O O . ASP A 1 267 ? 9.366 -12.265 -8.959 1.00 87.25 267 ASP A O 1
ATOM 2048 N N . VAL A 1 268 ? 11.304 -11.140 -8.803 1.00 91.44 268 VAL A N 1
ATOM 2049 C CA . VAL A 1 268 ? 11.693 -11.298 -10.213 1.00 91.44 268 VAL A CA 1
ATOM 2050 C C . VAL A 1 268 ? 13.014 -12.041 -10.396 1.00 91.44 268 VAL A C 1
ATOM 2052 O O . VAL A 1 268 ? 13.494 -12.152 -11.519 1.00 91.44 268 VAL A O 1
ATOM 2055 N N . ARG A 1 269 ? 13.635 -12.546 -9.321 1.00 89.50 269 ARG A N 1
ATOM 2056 C CA . ARG A 1 269 ? 14.953 -13.214 -9.397 1.00 89.50 269 ARG A CA 1
ATOM 2057 C C . ARG A 1 269 ? 14.885 -14.651 -9.887 1.00 89.50 269 ARG A C 1
ATOM 2059 O O . ARG A 1 269 ? 15.881 -15.166 -10.387 1.00 89.50 269 ARG A O 1
ATOM 2066 N N . VAL A 1 270 ? 13.743 -15.301 -9.700 1.00 88.75 270 VAL A N 1
ATOM 2067 C CA . VAL A 1 270 ? 13.534 -16.690 -10.099 1.00 88.75 270 VAL A CA 1
ATOM 2068 C C . VAL A 1 270 ? 12.648 -16.691 -11.341 1.00 88.75 270 VAL A C 1
ATOM 2070 O O . VAL A 1 270 ? 11.551 -16.134 -11.283 1.00 88.75 270 VAL A O 1
ATOM 2073 N N . PRO A 1 271 ? 13.105 -17.269 -12.464 1.00 88.88 271 PRO A N 1
ATOM 2074 C CA . PRO A 1 271 ? 12.269 -17.376 -13.644 1.00 88.88 271 PRO A CA 1
ATOM 2075 C C . PRO A 1 271 ? 11.083 -18.328 -13.395 1.00 88.88 271 PRO A C 1
ATOM 2077 O O . PRO A 1 271 ? 11.230 -19.304 -12.651 1.00 88.88 271 PRO A O 1
ATOM 2080 N N . PRO A 1 272 ? 9.947 -18.103 -14.076 1.00 89.19 272 PRO A N 1
ATOM 2081 C CA . PRO A 1 272 ? 8.832 -19.047 -14.129 1.00 89.19 272 PRO A CA 1
ATOM 2082 C C . PRO A 1 272 ? 9.291 -20.459 -14.516 1.00 89.19 272 PRO A C 1
ATOM 2084 O O . PRO A 1 272 ? 10.105 -20.605 -15.431 1.00 89.19 272 PRO A O 1
ATOM 2087 N N . GLU A 1 273 ? 8.700 -21.518 -13.947 1.00 85.06 273 GLU A N 1
ATOM 2088 C CA . GLU A 1 273 ? 9.071 -22.917 -14.268 1.00 85.06 273 GLU A CA 1
ATOM 2089 C C . GLU A 1 273 ? 9.012 -23.251 -15.770 1.00 85.06 273 GLU A C 1
ATOM 2091 O O . GLU A 1 273 ? 9.726 -24.130 -16.251 1.00 85.06 273 GLU A O 1
ATOM 2096 N N . ARG A 1 274 ? 8.135 -22.575 -16.520 1.00 85.31 274 ARG A N 1
ATOM 2097 C CA . ARG A 1 274 ? 7.898 -22.809 -17.956 1.00 85.31 274 ARG A CA 1
ATOM 2098 C C . ARG A 1 274 ? 8.393 -21.666 -18.836 1.00 85.31 274 ARG A C 1
ATOM 2100 O O . ARG A 1 274 ? 7.895 -21.496 -19.952 1.00 85.31 274 ARG A O 1
ATOM 2107 N N . TRP A 1 275 ? 9.307 -20.852 -18.321 1.00 91.31 275 TRP A N 1
ATOM 2108 C CA . TRP A 1 275 ? 9.927 -19.802 -19.107 1.00 91.31 275 TRP A CA 1
ATOM 2109 C C . TRP A 1 275 ? 11.005 -20.369 -20.031 1.00 91.31 275 TRP A C 1
ATOM 2111 O O . TRP A 1 275 ? 11.841 -21.174 -19.624 1.00 91.31 275 TRP A O 1
ATOM 2121 N N . GLU A 1 276 ? 10.988 -19.921 -21.283 1.00 92.06 276 GLU A N 1
ATOM 2122 C CA . GLU A 1 276 ? 11.984 -20.273 -22.288 1.00 92.06 276 GLU A CA 1
ATOM 2123 C C . GLU A 1 276 ? 12.763 -19.003 -22.661 1.00 92.06 276 GLU A C 1
ATOM 2125 O O . GLU A 1 276 ? 12.204 -18.130 -23.330 1.00 92.06 276 GLU A O 1
ATOM 2130 N N . PRO A 1 277 ? 14.028 -18.862 -22.226 1.00 92.81 277 PRO A N 1
ATOM 2131 C CA . PRO A 1 277 ? 14.863 -17.736 -22.625 1.00 92.81 277 PRO A CA 1
ATOM 2132 C C . PRO A 1 277 ? 15.212 -17.802 -24.127 1.00 92.81 277 PRO A C 1
ATOM 2134 O O . PRO A 1 277 ? 15.286 -18.896 -24.695 1.00 92.81 277 PRO A O 1
ATOM 2137 N N . PRO A 1 278 ? 15.530 -16.663 -24.769 1.00 95.81 278 PRO A N 1
ATOM 2138 C CA . PRO A 1 278 ? 15.603 -15.321 -24.196 1.00 95.81 278 PRO A CA 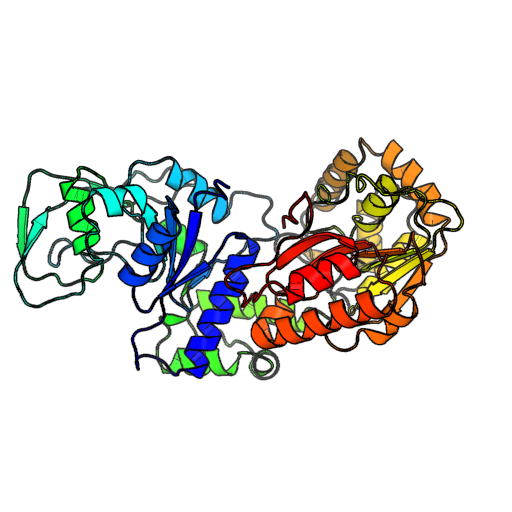1
ATOM 2139 C C . PRO A 1 278 ? 14.281 -14.550 -24.296 1.00 95.81 278 PRO A C 1
ATOM 2141 O O . PRO A 1 278 ? 13.442 -14.803 -25.161 1.00 95.81 278 PRO A O 1
ATOM 2144 N N . ILE A 1 279 ? 14.145 -13.529 -23.455 1.00 96.25 279 ILE A N 1
ATOM 2145 C CA . ILE A 1 279 ? 13.121 -12.497 -23.609 1.00 96.25 279 ILE A CA 1
ATOM 2146 C C . ILE A 1 279 ? 13.275 -11.768 -24.955 1.00 96.25 279 ILE A C 1
ATOM 2148 O O . ILE A 1 279 ? 14.361 -11.319 -25.326 1.00 96.25 279 ILE A O 1
ATOM 2152 N N . SER A 1 280 ? 12.180 -11.619 -25.697 1.00 97.31 280 SER A N 1
ATOM 2153 C CA . SER A 1 280 ? 12.156 -10.868 -26.956 1.00 97.31 280 SER A CA 1
ATOM 2154 C C . SER A 1 280 ? 11.897 -9.383 -26.724 1.00 97.31 280 SER A C 1
ATOM 2156 O O . SER A 1 280 ? 12.470 -8.530 -27.404 1.00 97.31 280 SER A O 1
ATOM 2158 N N . THR A 1 281 ? 11.016 -9.046 -25.780 1.00 98.25 281 THR A N 1
ATOM 2159 C CA . THR A 1 281 ? 10.655 -7.657 -25.482 1.00 98.25 281 THR A CA 1
ATOM 2160 C C . THR A 1 281 ? 10.319 -7.485 -24.011 1.00 98.25 281 THR A C 1
ATOM 2162 O O . THR A 1 281 ? 9.462 -8.198 -23.493 1.00 98.25 281 THR A O 1
ATOM 2165 N N . LEU A 1 282 ? 10.949 -6.502 -23.369 1.00 98.50 282 LEU A N 1
ATOM 2166 C CA . LEU A 1 282 ? 10.585 -6.026 -22.039 1.00 98.50 282 LEU A CA 1
ATOM 2167 C C . LEU A 1 282 ? 9.933 -4.647 -22.149 1.00 98.50 282 LEU A C 1
ATOM 2169 O O . LEU A 1 282 ? 10.616 -3.671 -22.457 1.00 98.50 282 LEU A O 1
ATOM 2173 N N . LEU A 1 283 ? 8.637 -4.555 -21.860 1.00 98.69 283 LEU A N 1
ATOM 2174 C CA . LEU A 1 283 ? 7.958 -3.283 -21.623 1.00 98.69 283 LEU A CA 1
ATOM 2175 C C . LEU A 1 283 ? 8.063 -2.949 -20.136 1.00 98.69 283 LEU A C 1
ATOM 2177 O O . LEU A 1 283 ? 7.675 -3.753 -19.294 1.00 98.69 283 LEU A O 1
ATOM 2181 N N . THR A 1 284 ? 8.589 -1.783 -19.785 1.00 98.38 284 THR A N 1
ATOM 2182 C CA . THR A 1 284 ? 8.916 -1.487 -18.387 1.00 98.38 284 THR A CA 1
ATOM 2183 C C . THR A 1 284 ? 8.781 -0.016 -18.035 1.00 98.38 284 THR A C 1
ATOM 2185 O O . THR A 1 284 ? 9.152 0.852 -18.823 1.00 98.38 284 THR A O 1
ATOM 2188 N N . VAL A 1 285 ? 8.373 0.271 -16.797 1.00 97.25 285 VAL A N 1
ATOM 2189 C CA . VAL A 1 285 ? 8.479 1.625 -16.235 1.00 97.25 285 VAL A CA 1
ATOM 2190 C C . VAL A 1 285 ? 9.930 2.126 -16.191 1.00 97.25 285 VAL A C 1
ATOM 2192 O O . VAL A 1 285 ? 10.868 1.330 -16.056 1.00 97.25 285 VAL A O 1
ATOM 2195 N N . ALA A 1 286 ? 10.143 3.441 -16.292 1.00 96.88 286 ALA A N 1
ATOM 2196 C CA . ALA A 1 286 ? 11.472 4.064 -16.297 1.00 96.88 286 ALA A CA 1
ATOM 2197 C C . ALA A 1 286 ? 12.016 4.313 -14.876 1.00 96.88 286 ALA A C 1
ATOM 2199 O O . ALA A 1 286 ? 12.442 5.417 -14.538 1.00 96.88 286 ALA A O 1
ATOM 2200 N N . SER A 1 287 ? 12.016 3.269 -14.040 1.00 91.88 287 SER A N 1
ATOM 2201 C CA . SER A 1 287 ? 12.356 3.352 -12.614 1.00 91.88 287 SER A CA 1
ATOM 2202 C C . SER A 1 287 ? 13.399 2.309 -12.195 1.00 91.88 287 SER A C 1
ATOM 2204 O O . SER A 1 287 ? 13.243 1.113 -12.457 1.00 91.88 287 SER A O 1
ATOM 2206 N N . GLY A 1 288 ? 14.459 2.771 -11.522 1.00 92.69 288 GLY A N 1
ATOM 2207 C CA . GLY A 1 288 ? 15.479 1.923 -10.899 1.00 92.69 288 GLY A CA 1
ATOM 2208 C C . GLY A 1 288 ? 16.161 0.895 -11.823 1.00 92.69 288 GLY A C 1
ATOM 2209 O O . GLY A 1 288 ? 16.393 1.134 -13.017 1.00 92.69 288 GLY A O 1
ATOM 2210 N N . PHE A 1 289 ? 16.500 -0.253 -11.225 1.00 93.31 289 PHE A N 1
ATOM 2211 C CA . PHE A 1 289 ? 17.257 -1.378 -11.792 1.00 93.31 289 PHE A CA 1
ATOM 2212 C C . PHE A 1 289 ? 16.501 -2.718 -11.792 1.00 93.31 289 PHE A C 1
ATOM 2214 O O . PHE A 1 289 ? 17.028 -3.716 -12.271 1.00 93.31 289 PHE A O 1
ATOM 2221 N N . LYS A 1 290 ? 15.250 -2.781 -11.329 1.00 94.69 290 LYS A N 1
ATOM 2222 C CA . LYS A 1 290 ? 14.420 -3.989 -11.462 1.00 94.69 290 LYS A CA 1
ATOM 2223 C C . LYS A 1 290 ? 14.254 -4.481 -12.912 1.00 94.69 290 LYS A C 1
ATOM 2225 O O . LYS A 1 290 ? 14.286 -5.695 -13.092 1.00 94.69 290 LYS A O 1
ATOM 2230 N N . PRO A 1 291 ? 14.213 -3.623 -13.960 1.00 96.06 291 PRO A N 1
ATOM 2231 C CA . PRO A 1 291 ? 14.229 -4.100 -15.348 1.00 96.06 291 PRO A CA 1
ATOM 2232 C C . PRO A 1 291 ? 15.468 -4.938 -15.666 1.00 96.06 291 PRO A C 1
ATOM 2234 O O . PRO A 1 291 ? 15.373 -5.952 -16.346 1.00 96.06 291 PRO A O 1
ATOM 2237 N N . ASN A 1 292 ? 16.625 -4.538 -15.134 1.00 96.81 292 ASN A N 1
ATOM 2238 C CA . ASN A 1 292 ? 17.878 -5.267 -15.283 1.00 96.81 292 ASN A CA 1
ATOM 2239 C C . ASN A 1 292 ? 17.791 -6.646 -14.612 1.00 96.81 292 ASN A C 1
ATOM 2241 O O . ASN A 1 292 ? 18.207 -7.635 -15.205 1.00 96.81 292 ASN A O 1
ATOM 2245 N N . MET A 1 293 ? 17.182 -6.733 -13.424 1.00 95.69 293 MET A N 1
ATOM 2246 C CA . MET A 1 293 ? 16.984 -8.011 -12.732 1.00 95.69 293 MET A CA 1
ATOM 2247 C C . MET A 1 293 ? 16.015 -8.941 -13.479 1.00 95.69 293 MET A C 1
ATOM 2249 O O . MET A 1 293 ? 16.286 -10.133 -13.573 1.00 95.69 293 MET A O 1
ATOM 2253 N N . ILE A 1 294 ? 14.929 -8.402 -14.051 1.00 96.62 294 ILE A N 1
ATOM 2254 C CA . ILE A 1 294 ? 13.997 -9.164 -14.905 1.00 96.62 294 ILE A CA 1
ATOM 2255 C C . ILE A 1 294 ? 14.733 -9.725 -16.127 1.00 96.62 294 ILE A C 1
ATOM 2257 O O . ILE A 1 294 ? 14.580 -10.895 -16.461 1.00 96.62 294 ILE A O 1
ATOM 2261 N N . LEU A 1 295 ? 15.550 -8.907 -16.800 1.00 97.56 295 LEU A N 1
ATOM 2262 C CA . LEU A 1 295 ? 16.342 -9.365 -17.944 1.00 97.56 295 LEU A CA 1
ATOM 2263 C C . LEU A 1 295 ? 17.335 -10.458 -17.540 1.00 97.56 295 LEU A C 1
ATOM 2265 O O . LEU A 1 295 ? 17.464 -11.453 -18.249 1.00 97.56 295 LEU A O 1
ATOM 2269 N N . GLU A 1 296 ? 18.027 -10.289 -16.413 1.00 96.56 296 GLU A N 1
ATOM 2270 C CA . GLU A 1 296 ? 19.010 -11.262 -15.934 1.00 96.56 296 GLU A CA 1
ATOM 2271 C C . GLU A 1 296 ? 18.363 -12.613 -15.600 1.00 96.56 296 GLU A C 1
ATOM 2273 O O . GLU A 1 296 ? 18.866 -13.650 -16.029 1.00 96.56 296 GLU A O 1
ATOM 2278 N N . SER A 1 297 ? 17.226 -12.617 -14.896 1.00 95.31 297 SER A N 1
ATOM 2279 C CA . SER A 1 297 ? 16.549 -13.856 -14.493 1.00 95.31 297 SER A CA 1
ATOM 2280 C C . SER A 1 297 ? 15.878 -14.582 -15.657 1.00 95.31 297 SER A C 1
ATOM 2282 O O . SER A 1 297 ? 15.908 -15.812 -15.718 1.00 95.31 297 SER A O 1
ATOM 2284 N N . LEU A 1 298 ? 15.296 -13.835 -16.598 1.00 96.38 298 LEU A N 1
ATOM 2285 C CA . LEU A 1 298 ? 14.604 -14.385 -17.763 1.00 96.38 298 LEU A CA 1
ATOM 2286 C C . LEU A 1 298 ? 15.538 -14.639 -18.953 1.00 96.38 298 LEU A C 1
ATOM 2288 O O . LEU A 1 298 ? 15.121 -15.256 -19.932 1.00 96.38 298 LEU A O 1
ATOM 2292 N N . GLY A 1 299 ? 16.793 -14.196 -18.882 1.00 97.75 299 GLY A N 1
ATOM 2293 C CA . GLY A 1 299 ? 17.769 -14.289 -19.961 1.00 97.75 299 GLY A CA 1
ATOM 2294 C C . GLY A 1 299 ? 17.447 -13.370 -21.145 1.00 97.75 299 GLY A C 1
ATOM 2295 O O . GLY A 1 299 ? 16.307 -13.252 -21.589 1.00 97.75 299 GLY A O 1
ATOM 2296 N N . PHE A 1 300 ? 18.478 -12.742 -21.709 1.00 98.25 300 PHE A N 1
ATOM 2297 C CA . PHE A 1 300 ? 18.352 -11.811 -22.832 1.00 98.25 300 PHE A CA 1
ATOM 2298 C C . PHE A 1 300 ? 19.546 -11.905 -23.788 1.00 98.25 300 PHE A C 1
ATOM 2300 O O . PHE A 1 300 ? 20.649 -12.298 -23.384 1.00 98.25 300 PHE A O 1
ATOM 2307 N N . ASP A 1 301 ? 19.320 -11.526 -25.045 1.00 97.88 301 ASP A N 1
ATOM 2308 C CA . ASP A 1 301 ? 20.323 -11.500 -26.113 1.00 97.88 301 ASP A CA 1
ATOM 2309 C C . ASP A 1 301 ? 20.294 -10.160 -26.872 1.00 97.88 301 ASP A C 1
ATOM 2311 O O . ASP A 1 301 ? 19.508 -9.267 -26.562 1.00 97.88 301 ASP A O 1
ATOM 2315 N N . GLU A 1 302 ? 21.161 -9.988 -27.869 1.00 97.69 302 GLU A N 1
ATOM 2316 C CA . GLU A 1 302 ? 21.283 -8.752 -28.650 1.00 97.69 302 GLU A CA 1
ATOM 2317 C C . GLU A 1 302 ? 20.035 -8.380 -29.473 1.00 97.69 302 GLU A C 1
ATOM 2319 O O . GLU A 1 302 ? 19.950 -7.269 -30.003 1.00 97.69 302 GLU A O 1
ATOM 2324 N N . ARG A 1 303 ? 19.069 -9.296 -29.607 1.00 97.50 303 ARG A N 1
ATOM 2325 C CA . ARG A 1 303 ? 17.798 -9.074 -30.309 1.00 97.50 303 ARG A CA 1
ATOM 2326 C C . ARG A 1 303 ? 16.692 -8.636 -29.355 1.00 97.50 303 ARG A C 1
ATOM 2328 O O . ARG A 1 303 ? 15.640 -8.208 -29.831 1.00 97.50 303 ARG A O 1
ATOM 2335 N N . THR A 1 304 ? 16.912 -8.728 -28.044 1.00 98.31 304 THR A N 1
ATOM 2336 C CA . THR A 1 304 ? 15.978 -8.239 -27.034 1.00 98.31 304 THR A CA 1
ATOM 2337 C C . THR A 1 304 ? 15.748 -6.733 -27.196 1.00 98.31 304 THR A C 1
ATOM 2339 O O . THR A 1 304 ? 16.685 -5.933 -27.241 1.00 98.31 304 THR A O 1
ATOM 2342 N N . LEU A 1 305 ? 14.475 -6.341 -27.248 1.00 98.31 305 LEU A N 1
ATOM 2343 C CA . LEU A 1 305 ? 14.031 -4.949 -27.216 1.00 98.31 305 LEU A CA 1
ATOM 2344 C C . LEU A 1 305 ? 13.620 -4.556 -25.794 1.00 98.31 305 LEU A C 1
ATOM 2346 O O . LEU A 1 305 ? 12.840 -5.260 -25.156 1.00 98.31 305 LEU A O 1
ATOM 2350 N N . VAL A 1 306 ? 14.070 -3.395 -25.322 1.00 98.69 306 VAL A N 1
ATOM 2351 C CA . VAL A 1 306 ? 13.579 -2.797 -24.075 1.00 98.69 306 VAL A CA 1
ATOM 2352 C C . VAL A 1 306 ? 12.777 -1.542 -24.405 1.00 98.69 306 VAL A C 1
ATOM 2354 O O . VAL A 1 306 ? 13.309 -0.589 -24.972 1.00 98.69 306 VAL A O 1
ATOM 2357 N N . VAL A 1 307 ? 11.495 -1.528 -24.047 1.00 98.69 307 VAL A N 1
ATOM 2358 C CA . VAL A 1 307 ? 10.596 -0.382 -24.222 1.00 98.69 307 VAL A CA 1
ATOM 2359 C C . VAL A 1 307 ? 10.335 0.237 -22.856 1.00 98.69 307 VAL A C 1
ATOM 2361 O O . VAL A 1 307 ? 9.557 -0.284 -22.057 1.00 98.69 307 VAL A O 1
ATOM 2364 N N . TYR A 1 308 ? 10.987 1.363 -22.589 1.00 98.69 308 TYR A N 1
ATOM 2365 C CA . TYR A 1 308 ? 10.696 2.174 -21.419 1.00 98.69 308 TYR A CA 1
ATOM 2366 C C . TYR A 1 308 ? 9.424 2.973 -21.628 1.00 98.69 308 TYR A C 1
ATOM 2368 O O . TYR A 1 308 ? 9.292 3.670 -22.633 1.00 98.69 308 TYR A O 1
ATOM 2376 N N . PHE A 1 309 ? 8.525 2.943 -20.652 1.00 98.50 309 PHE A N 1
ATOM 2377 C CA . PHE A 1 309 ? 7.383 3.837 -20.610 1.00 98.50 309 PHE A CA 1
ATOM 2378 C C . PHE A 1 309 ? 7.259 4.528 -19.266 1.00 98.50 309 PHE A C 1
ATOM 2380 O O . PHE A 1 309 ? 7.611 3.969 -18.239 1.00 98.50 309 PHE A O 1
ATOM 2387 N N . ASP A 1 310 ? 6.792 5.766 -19.259 1.00 97.94 310 ASP A N 1
ATOM 2388 C CA . ASP A 1 310 ? 6.526 6.472 -18.010 1.00 97.94 310 ASP A CA 1
ATOM 2389 C C . ASP A 1 310 ? 5.601 7.658 -18.262 1.00 97.94 310 ASP A C 1
ATOM 2391 O O . ASP A 1 310 ? 5.617 8.241 -19.350 1.00 97.94 310 ASP A O 1
ATOM 2395 N N . TYR A 1 311 ? 4.827 8.046 -17.251 1.00 96.00 311 TYR A N 1
ATOM 2396 C CA . TYR A 1 311 ? 4.035 9.274 -17.293 1.00 96.00 311 TYR A CA 1
ATOM 2397 C C . TYR A 1 311 ? 4.880 10.501 -16.917 1.00 96.00 311 TYR A C 1
ATOM 2399 O O . TYR A 1 311 ? 4.491 11.636 -17.214 1.00 96.00 311 TYR A O 1
ATOM 2407 N N . SER A 1 312 ? 6.055 10.284 -16.316 1.00 97.31 312 SER A N 1
ATOM 2408 C CA . SER A 1 312 ? 7.071 11.290 -16.032 1.00 97.31 312 SER A CA 1
ATOM 2409 C C . SER A 1 312 ? 8.064 11.423 -17.188 1.00 97.31 312 SER A C 1
ATOM 2411 O O . SER A 1 312 ? 8.931 10.576 -17.412 1.00 97.31 312 SER A O 1
ATOM 2413 N N . ALA A 1 313 ? 7.983 12.536 -17.922 1.00 97.25 313 ALA A N 1
ATOM 2414 C CA . ALA A 1 313 ? 8.968 12.849 -18.958 1.00 97.25 313 ALA A CA 1
ATOM 2415 C C . ALA A 1 313 ? 10.408 12.966 -18.399 1.00 97.25 313 ALA A C 1
ATOM 2417 O O . ALA A 1 313 ? 11.322 12.433 -19.037 1.00 97.25 313 ALA A O 1
ATOM 2418 N N . PRO A 1 314 ? 10.638 13.563 -17.206 1.00 97.94 314 PRO A N 1
ATOM 2419 C CA . PRO A 1 314 ? 11.950 13.531 -16.560 1.00 97.94 314 PRO A CA 1
ATOM 2420 C C . PRO A 1 314 ? 12.474 12.120 -16.256 1.00 97.94 314 PRO A C 1
ATOM 2422 O O . PRO A 1 314 ? 13.677 11.904 -16.373 1.00 97.94 314 PRO A O 1
ATOM 2425 N N . ALA A 1 315 ? 11.617 11.147 -15.918 1.00 97.88 315 ALA A N 1
ATOM 2426 C CA . ALA A 1 315 ? 12.055 9.763 -15.679 1.00 97.88 315 ALA A CA 1
ATOM 2427 C C . ALA A 1 315 ? 12.606 9.111 -16.953 1.00 97.88 315 ALA A C 1
ATOM 2429 O O . ALA A 1 315 ? 13.686 8.514 -16.939 1.00 97.88 315 ALA A O 1
ATOM 2430 N N . LEU A 1 316 ? 11.913 9.297 -18.080 1.00 98.44 316 LEU A N 1
ATOM 2431 C CA . LEU A 1 316 ? 12.390 8.825 -19.381 1.00 98.44 316 LEU A CA 1
ATOM 2432 C C . LEU A 1 316 ? 13.720 9.481 -19.759 1.00 98.44 316 LEU A C 1
ATOM 2434 O O . LEU A 1 316 ? 14.630 8.794 -20.222 1.00 98.44 316 LEU A O 1
ATOM 2438 N N . GLU A 1 317 ? 13.861 10.790 -19.536 1.00 98.25 317 GLU A N 1
ATOM 2439 C CA . GLU A 1 317 ? 15.115 11.486 -19.826 1.00 98.25 317 GLU A CA 1
ATOM 2440 C C . GLU A 1 317 ? 16.258 11.041 -18.910 1.00 98.25 317 GLU A C 1
ATOM 2442 O O . GLU A 1 317 ? 17.368 10.801 -19.385 1.00 98.25 317 GLU A O 1
ATOM 2447 N N . ALA A 1 318 ? 15.988 10.823 -17.622 1.00 98.12 318 ALA A N 1
ATOM 2448 C CA . ALA A 1 318 ? 16.966 10.261 -16.701 1.00 98.12 318 ALA A CA 1
ATOM 2449 C C . ALA A 1 318 ? 17.457 8.884 -17.169 1.00 98.12 318 ALA A C 1
ATOM 2451 O O . ALA A 1 318 ? 18.661 8.618 -17.153 1.00 98.12 318 ALA A O 1
ATOM 2452 N N . LYS A 1 319 ? 16.555 8.026 -17.663 1.00 98.06 319 LYS A N 1
ATOM 2453 C CA . LYS A 1 319 ? 16.925 6.710 -18.200 1.00 98.06 319 LYS A CA 1
ATOM 2454 C C . LYS A 1 319 ? 17.717 6.812 -19.510 1.00 98.06 319 LYS A C 1
ATOM 2456 O O . LYS A 1 319 ? 18.660 6.043 -19.698 1.00 98.06 319 LYS A O 1
ATOM 2461 N N . ARG A 1 320 ? 17.416 7.786 -20.381 1.00 98.31 320 ARG A N 1
ATOM 2462 C CA . ARG A 1 320 ? 18.243 8.086 -21.570 1.00 98.31 320 ARG A CA 1
ATOM 2463 C C . ARG A 1 320 ? 19.653 8.524 -21.187 1.00 98.31 320 ARG A C 1
ATOM 2465 O O . ARG A 1 320 ? 20.617 8.020 -21.759 1.00 98.31 320 ARG A O 1
ATOM 2472 N N . LEU A 1 321 ? 19.781 9.430 -20.216 1.00 97.88 321 LEU A N 1
ATOM 2473 C CA . LEU A 1 321 ? 21.076 9.890 -19.708 1.00 97.88 321 LEU A CA 1
ATOM 2474 C C . LEU A 1 321 ? 21.875 8.745 -19.085 1.00 97.88 321 LEU A C 1
ATOM 2476 O O . LEU A 1 321 ? 23.064 8.628 -19.366 1.00 97.88 321 LEU A O 1
ATOM 2480 N N . LEU A 1 322 ? 21.220 7.872 -18.314 1.00 97.50 322 LEU A N 1
ATOM 2481 C CA . LEU A 1 322 ? 21.828 6.670 -17.739 1.00 97.50 322 LEU A CA 1
ATOM 2482 C C . LEU A 1 322 ? 22.444 5.792 -18.834 1.00 97.50 322 LEU A C 1
ATOM 2484 O O . LEU A 1 322 ? 23.624 5.470 -18.781 1.00 97.50 322 LEU A O 1
ATOM 2488 N N . LEU A 1 323 ? 21.667 5.454 -19.862 1.00 97.31 323 LEU A N 1
ATOM 2489 C CA . LEU A 1 323 ? 22.124 4.602 -20.962 1.00 97.31 323 LEU A CA 1
ATOM 2490 C C . LEU A 1 323 ? 23.219 5.248 -21.822 1.00 97.31 323 LEU A C 1
ATOM 2492 O O . LEU A 1 323 ? 24.067 4.543 -22.365 1.00 97.31 323 LEU A O 1
ATOM 2496 N N . ARG A 1 324 ? 23.204 6.579 -21.964 1.00 96.81 324 ARG A N 1
ATOM 2497 C CA . ARG A 1 324 ? 24.150 7.316 -22.813 1.00 96.81 324 ARG A CA 1
ATOM 2498 C C . ARG A 1 324 ? 25.468 7.642 -22.117 1.00 96.81 324 ARG A C 1
ATOM 2500 O O . ARG A 1 324 ? 26.512 7.585 -22.760 1.00 96.81 324 ARG A O 1
ATOM 2507 N N . GLU A 1 325 ? 25.412 8.066 -20.859 1.00 96.81 325 GLU A N 1
ATOM 2508 C CA . GLU A 1 325 ? 26.541 8.704 -20.169 1.00 96.81 325 GLU A CA 1
ATOM 2509 C C . GLU A 1 325 ? 27.120 7.845 -19.037 1.00 96.81 325 GLU A C 1
ATOM 2511 O O . GLU A 1 325 ? 28.269 8.065 -18.660 1.00 96.81 325 GLU A O 1
ATOM 2516 N N . TRP A 1 326 ? 26.386 6.856 -18.513 1.00 97.25 326 TRP A N 1
ATOM 2517 C CA . TRP A 1 326 ? 26.901 5.996 -17.449 1.00 97.25 326 TRP A CA 1
ATOM 2518 C C . TRP A 1 326 ? 27.627 4.760 -17.997 1.00 97.25 326 TRP A C 1
ATOM 2520 O O . TRP A 1 326 ? 27.131 4.022 -18.856 1.00 97.25 326 TRP A O 1
ATOM 2530 N N . ASP A 1 327 ? 28.823 4.510 -17.473 1.00 94.56 327 ASP A N 1
ATOM 2531 C CA . ASP A 1 327 ? 29.659 3.365 -17.839 1.00 94.56 327 ASP A CA 1
ATOM 2532 C C . ASP A 1 327 ? 29.389 2.111 -16.994 1.00 94.56 327 ASP A C 1
ATOM 2534 O O . ASP A 1 327 ? 29.948 1.062 -17.285 1.00 94.56 327 ASP A O 1
ATOM 2538 N N . GLY A 1 328 ? 28.494 2.199 -16.005 1.00 94.50 328 GLY A N 1
ATOM 2539 C CA . GLY A 1 328 ? 28.167 1.100 -15.091 1.00 94.50 328 GLY A CA 1
ATOM 2540 C C . GLY A 1 328 ? 28.969 1.117 -13.793 1.00 94.50 328 GLY A C 1
ATOM 2541 O O . GLY A 1 328 ? 28.690 0.328 -12.894 1.00 94.50 328 GLY A O 1
ATOM 2542 N N . THR A 1 329 ? 29.917 2.046 -13.645 1.00 94.38 329 THR A N 1
ATOM 2543 C CA . THR A 1 329 ? 30.757 2.174 -12.453 1.00 94.38 329 THR A CA 1
ATOM 2544 C C . THR A 1 329 ? 30.395 3.423 -11.655 1.00 94.38 329 THR A C 1
ATOM 2546 O O . THR A 1 329 ? 29.965 4.437 -12.201 1.00 94.38 329 THR A O 1
ATOM 2549 N N . ASN A 1 330 ? 30.547 3.375 -10.328 1.00 95.25 330 ASN A N 1
ATOM 2550 C CA . ASN A 1 330 ? 30.361 4.543 -9.456 1.00 95.25 330 ASN A CA 1
ATOM 2551 C C . ASN A 1 330 ? 29.027 5.299 -9.688 1.00 95.25 330 ASN A C 1
ATOM 2553 O O . ASN A 1 330 ? 29.004 6.506 -9.948 1.00 95.25 330 ASN A O 1
ATOM 2557 N N . PHE A 1 331 ? 27.898 4.593 -9.557 1.00 96.50 331 PHE A N 1
ATOM 2558 C CA . PHE A 1 331 ? 26.563 5.195 -9.666 1.00 96.50 331 PHE A CA 1
ATOM 2559 C C . PHE A 1 331 ? 26.372 6.481 -8.829 1.00 96.50 331 PHE A C 1
ATOM 2561 O O . PHE A 1 331 ? 25.755 7.416 -9.336 1.00 96.50 331 PHE A O 1
ATOM 2568 N N . PRO A 1 332 ? 26.928 6.625 -7.602 1.00 96.56 332 PRO A N 1
ATOM 2569 C CA . PRO A 1 332 ? 26.817 7.866 -6.833 1.00 96.56 332 PRO A CA 1
ATOM 2570 C C . PRO A 1 332 ? 27.382 9.103 -7.540 1.00 96.56 332 PRO A C 1
ATOM 2572 O O . PRO A 1 332 ? 26.892 10.210 -7.318 1.00 96.56 332 PRO A O 1
ATOM 2575 N N . ALA A 1 333 ? 28.422 8.956 -8.366 1.00 96.56 333 ALA A N 1
ATOM 2576 C CA . ALA A 1 333 ? 28.936 10.056 -9.178 1.00 96.56 333 ALA A CA 1
ATOM 2577 C C . ALA A 1 333 ? 27.978 10.389 -10.330 1.00 96.56 333 ALA A C 1
ATOM 2579 O O . ALA A 1 333 ? 27.670 11.560 -10.548 1.00 96.56 333 ALA A O 1
ATOM 2580 N N . PHE A 1 334 ? 27.441 9.369 -11.005 1.00 97.00 334 PHE A N 1
ATOM 2581 C CA . PHE A 1 334 ? 26.442 9.560 -12.056 1.00 97.00 334 PHE A CA 1
ATOM 2582 C C . PHE A 1 334 ? 25.148 10.202 -11.527 1.00 97.00 334 PHE A C 1
ATOM 2584 O O . PHE A 1 334 ? 24.635 11.134 -12.135 1.00 97.00 334 PHE A O 1
ATOM 2591 N N . ALA A 1 335 ? 24.644 9.780 -1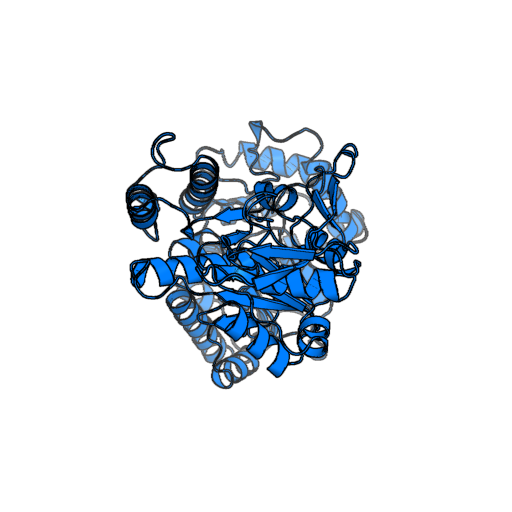0.366 1.00 96.00 335 ALA A N 1
ATOM 2592 C CA . ALA A 1 335 ? 23.454 10.368 -9.751 1.00 96.00 335 ALA A CA 1
ATOM 2593 C C . ALA A 1 335 ? 23.631 11.871 -9.462 1.00 96.00 335 ALA A C 1
ATOM 2595 O O . ALA A 1 335 ? 22.708 12.655 -9.667 1.00 96.00 335 ALA A O 1
ATOM 2596 N N . ARG A 1 336 ? 24.833 12.300 -9.054 1.00 94.75 336 ARG A N 1
ATOM 2597 C CA . ARG A 1 336 ? 25.151 13.727 -8.874 1.00 94.75 336 ARG A CA 1
ATOM 2598 C C . ARG A 1 336 ? 25.185 14.481 -10.202 1.00 94.75 336 ARG A C 1
ATOM 2600 O O . ARG A 1 336 ? 24.602 15.555 -10.287 1.00 94.75 336 ARG A O 1
ATOM 2607 N N . LEU A 1 337 ? 25.780 13.896 -11.244 1.00 95.38 337 LEU A N 1
ATOM 2608 C CA . LEU A 1 337 ? 25.722 14.449 -12.603 1.00 95.38 337 LEU A CA 1
ATOM 2609 C C . LEU A 1 337 ? 24.269 14.594 -13.082 1.00 95.38 337 LEU A C 1
ATOM 2611 O O . LEU A 1 337 ? 23.912 15.589 -13.711 1.00 95.38 337 LEU A O 1
ATOM 2615 N N . LEU A 1 338 ? 23.417 13.619 -12.769 1.00 95.81 338 LEU A N 1
ATOM 2616 C CA . LEU A 1 338 ? 22.005 13.664 -13.117 1.00 95.81 338 LEU A CA 1
ATOM 2617 C C . LEU A 1 338 ? 21.300 14.849 -12.441 1.00 95.81 338 LEU A C 1
ATOM 2619 O O . LEU A 1 338 ? 20.575 15.570 -13.121 1.00 95.81 338 LEU A O 1
ATOM 2623 N N . PHE A 1 339 ? 21.579 15.111 -11.157 1.00 95.38 339 PHE A N 1
ATOM 2624 C CA . PHE A 1 339 ? 21.053 16.283 -10.441 1.00 95.38 339 PHE A CA 1
ATOM 2625 C C . PHE A 1 339 ? 21.447 17.614 -11.096 1.00 95.38 339 PHE A C 1
ATOM 2627 O O . PHE A 1 339 ? 20.661 18.559 -11.076 1.00 95.38 339 PHE A O 1
ATOM 2634 N N . GLU A 1 340 ? 22.633 17.685 -11.703 1.00 93.88 340 GLU A N 1
ATOM 2635 C CA . GLU A 1 340 ? 23.093 18.865 -12.445 1.00 93.88 340 GLU A CA 1
ATOM 2636 C C . GLU A 1 340 ? 22.406 19.004 -13.813 1.00 93.88 340 GLU A C 1
ATOM 2638 O O . GLU A 1 340 ? 22.091 20.115 -14.238 1.00 93.88 340 GLU A O 1
ATOM 2643 N N . ARG A 1 341 ? 22.167 17.890 -14.520 1.00 96.06 341 ARG A N 1
ATOM 2644 C CA . ARG A 1 341 ? 21.564 17.888 -15.868 1.00 96.06 341 ARG A CA 1
ATOM 2645 C C . ARG A 1 341 ? 20.047 18.039 -15.859 1.00 96.06 341 ARG A C 1
ATOM 2647 O O . ARG A 1 341 ? 19.497 18.610 -16.796 1.00 96.06 341 ARG A O 1
ATOM 2654 N N . LEU A 1 342 ? 19.388 17.518 -14.831 1.00 95.88 342 LEU A N 1
ATOM 2655 C CA . LEU A 1 342 ? 17.941 17.549 -14.653 1.00 95.88 342 LEU A CA 1
ATOM 2656 C C . LEU A 1 342 ? 17.629 18.303 -13.349 1.00 95.88 342 LEU A C 1
ATOM 2658 O O . LEU A 1 342 ? 17.567 17.691 -12.275 1.00 95.88 342 LEU A O 1
ATOM 2662 N N . PRO A 1 343 ? 17.470 19.639 -13.415 1.00 90.31 343 PRO A N 1
ATOM 2663 C CA . PRO A 1 343 ? 17.383 20.477 -12.228 1.00 90.31 343 PRO A CA 1
ATOM 2664 C C . PRO A 1 343 ? 16.087 20.237 -11.445 1.00 90.31 343 PRO A C 1
ATOM 2666 O O . PRO A 1 343 ? 15.023 19.958 -12.006 1.00 90.31 343 PRO A O 1
ATOM 2669 N N . VAL A 1 344 ? 16.155 20.430 -10.125 1.00 91.12 344 VAL A N 1
ATOM 2670 C CA . VAL A 1 344 ? 15.032 20.221 -9.187 1.00 91.12 344 VAL A CA 1
ATOM 2671 C C . VAL A 1 344 ? 13.822 21.133 -9.445 1.00 91.12 344 VAL A C 1
ATOM 2673 O O . VAL A 1 344 ? 12.703 20.837 -9.030 1.00 91.12 344 VAL A O 1
ATOM 2676 N N . SER A 1 345 ? 14.012 22.235 -10.177 1.00 89.25 345 SER A N 1
ATOM 2677 C CA . SER A 1 345 ? 12.922 23.107 -10.631 1.00 89.25 345 SER A CA 1
ATOM 2678 C C . SER A 1 345 ? 11.972 22.411 -11.606 1.00 89.25 345 SER A C 1
ATOM 2680 O O . SER A 1 345 ? 10.795 22.768 -11.648 1.00 89.25 345 SER A O 1
ATOM 2682 N N . GLU A 1 346 ? 12.458 21.396 -12.330 1.00 91.75 346 GLU A N 1
ATOM 2683 C CA . GLU A 1 346 ? 11.728 20.634 -13.355 1.00 91.75 346 GLU A CA 1
ATOM 2684 C C . GLU A 1 346 ? 11.650 19.129 -13.050 1.00 91.75 346 GLU A C 1
ATOM 2686 O O . GLU A 1 346 ? 10.803 18.426 -13.596 1.00 91.75 346 GLU A O 1
ATOM 2691 N N . THR A 1 347 ? 12.431 18.644 -12.084 1.00 95.19 347 THR A N 1
ATOM 2692 C CA . THR A 1 347 ? 12.502 17.225 -11.711 1.00 95.19 347 THR A CA 1
ATOM 2693 C C . THR A 1 347 ? 12.252 17.030 -10.223 1.00 95.19 347 THR A C 1
ATOM 2695 O O . THR A 1 347 ? 12.786 17.767 -9.400 1.00 95.19 347 THR A O 1
ATOM 2698 N N . TYR A 1 348 ? 11.444 16.037 -9.866 1.00 94.88 348 TYR A N 1
ATOM 2699 C CA . TYR A 1 348 ? 11.233 15.641 -8.480 1.00 94.88 348 TYR A CA 1
ATOM 2700 C C . TYR A 1 348 ? 11.888 14.287 -8.228 1.00 94.88 348 TYR A C 1
ATOM 2702 O O . TYR A 1 348 ? 11.372 13.245 -8.624 1.00 94.88 348 TYR A O 1
ATOM 2710 N N . TYR A 1 349 ? 13.049 14.299 -7.582 1.00 93.75 349 TYR A N 1
ATOM 2711 C CA . TYR A 1 349 ? 13.742 13.066 -7.229 1.00 93.75 349 TYR A CA 1
ATOM 2712 C C . TYR A 1 349 ? 13.105 12.434 -5.997 1.00 93.75 349 TYR A C 1
ATOM 2714 O O . TYR A 1 349 ? 13.043 13.055 -4.937 1.00 93.75 349 TYR A O 1
ATOM 2722 N N . GLN A 1 350 ? 12.682 11.182 -6.136 1.00 90.81 350 GLN A N 1
ATOM 2723 C CA . GLN A 1 350 ? 12.142 10.373 -5.047 1.00 90.81 350 GLN A CA 1
ATOM 2724 C C . GLN A 1 350 ? 13.307 9.824 -4.218 1.00 90.81 350 GLN A C 1
ATOM 2726 O O . GLN A 1 350 ? 13.772 8.702 -4.417 1.00 90.81 350 GLN A O 1
ATOM 2731 N N . LEU A 1 351 ? 13.851 10.685 -3.356 1.00 88.00 351 LEU A N 1
ATOM 2732 C CA . LEU A 1 351 ? 15.001 10.389 -2.504 1.00 88.00 351 LEU A CA 1
ATOM 2733 C C . LEU A 1 351 ? 14.571 9.998 -1.086 1.00 88.00 351 LEU A C 1
ATOM 2735 O O . LEU A 1 351 ? 13.480 10.369 -0.639 1.00 88.00 351 LEU A O 1
ATOM 2739 N N . PRO A 1 352 ? 15.462 9.324 -0.331 1.00 78.00 352 PRO A N 1
ATOM 2740 C CA . PRO A 1 352 ? 15.159 8.911 1.018 1.00 78.00 352 PRO A CA 1
ATOM 2741 C C . PRO A 1 352 ? 14.687 10.059 1.924 1.00 78.00 352 PRO A C 1
ATOM 2743 O O . PRO A 1 352 ? 15.145 11.189 1.795 1.00 78.00 352 PRO A O 1
ATOM 2746 N N . SER A 1 353 ? 13.792 9.768 2.865 1.00 71.88 353 SER A N 1
ATOM 2747 C CA . SER A 1 353 ? 13.150 10.668 3.825 1.00 71.88 353 SER A CA 1
ATOM 2748 C C . SER A 1 353 ? 12.640 11.993 3.233 1.00 71.88 353 SER A C 1
ATOM 2750 O O . SER A 1 353 ? 12.740 13.034 3.886 1.00 71.88 353 SER A O 1
ATOM 2752 N N . GLY A 1 354 ? 12.151 11.981 1.984 1.00 74.31 354 GLY A N 1
ATOM 2753 C CA . GLY A 1 354 ? 11.648 13.178 1.298 1.00 74.31 354 GLY A CA 1
ATOM 2754 C C . GLY A 1 354 ? 12.711 14.260 1.090 1.00 74.31 354 GLY A C 1
ATOM 2755 O O . GLY A 1 354 ? 12.380 15.446 1.016 1.00 74.31 354 GLY A O 1
ATOM 2756 N N . LYS A 1 355 ? 13.994 13.874 1.069 1.00 85.62 355 LYS A N 1
ATOM 2757 C CA . LYS A 1 355 ? 15.111 14.793 0.845 1.00 85.62 355 LYS A CA 1
ATOM 2758 C C . LYS A 1 355 ? 15.144 15.269 -0.604 1.00 85.62 355 LYS A C 1
ATOM 2760 O O . LYS A 1 355 ? 14.595 14.662 -1.514 1.00 85.62 355 LYS A O 1
ATOM 2765 N N . THR A 1 356 ? 15.843 16.371 -0.806 1.00 88.88 356 THR A N 1
ATOM 2766 C CA . THR A 1 356 ? 16.204 16.911 -2.119 1.00 88.88 356 THR A CA 1
ATOM 2767 C C . THR A 1 356 ? 17.693 16.679 -2.367 1.00 88.88 356 THR A C 1
ATOM 2769 O O . THR A 1 356 ? 18.427 16.462 -1.399 1.00 88.88 356 THR A O 1
ATOM 2772 N N . PRO A 1 357 ? 18.178 16.778 -3.616 1.00 91.25 357 PRO A N 1
ATOM 2773 C CA . PRO A 1 357 ? 19.613 16.787 -3.903 1.00 91.25 357 PRO A CA 1
ATOM 2774 C C . PRO A 1 357 ? 20.430 17.706 -2.977 1.00 91.25 357 PRO A C 1
ATOM 2776 O O . PRO A 1 357 ? 21.478 17.295 -2.487 1.00 91.25 357 PRO A O 1
ATOM 2779 N N . ASP A 1 358 ? 19.905 18.890 -2.644 1.00 89.06 358 ASP A N 1
ATOM 2780 C CA . ASP A 1 358 ? 20.583 19.877 -1.786 1.00 89.06 358 ASP A CA 1
ATOM 2781 C C . ASP A 1 358 ? 20.611 19.502 -0.296 1.00 89.06 358 ASP A C 1
ATOM 2783 O O . ASP A 1 358 ? 21.464 19.968 0.457 1.00 89.06 358 ASP A O 1
ATOM 2787 N N . THR A 1 359 ? 19.656 18.687 0.155 1.00 89.62 359 THR A N 1
ATOM 2788 C CA . THR A 1 359 ? 19.496 18.310 1.572 1.00 89.62 359 THR A CA 1
ATOM 2789 C C . THR A 1 359 ? 19.889 16.862 1.850 1.00 89.62 359 THR A C 1
ATOM 2791 O O . THR A 1 359 ? 19.801 16.400 2.993 1.00 89.62 359 THR A O 1
ATOM 2794 N N . LEU A 1 360 ? 20.323 16.134 0.818 1.00 88.94 360 LEU A N 1
ATOM 2795 C CA . LEU A 1 360 ? 20.751 14.751 0.919 1.00 88.94 360 LEU A CA 1
ATOM 2796 C C . LEU A 1 360 ? 22.076 14.665 1.682 1.00 88.94 360 LEU A C 1
ATOM 2798 O O . LEU A 1 360 ? 23.071 15.299 1.327 1.00 88.94 360 LEU A O 1
ATOM 2802 N N . ALA A 1 361 ? 22.103 13.856 2.740 1.00 88.06 361 ALA A N 1
ATOM 2803 C CA . ALA A 1 361 ? 23.317 13.655 3.515 1.00 88.06 361 ALA A CA 1
ATOM 2804 C C . ALA A 1 361 ? 24.415 12.988 2.667 1.00 88.06 361 ALA A C 1
ATOM 2806 O O . ALA A 1 361 ? 24.162 12.117 1.828 1.00 88.06 361 ALA A O 1
ATOM 2807 N N . ARG A 1 362 ? 25.670 13.371 2.923 1.00 86.12 362 ARG A N 1
ATOM 2808 C CA . ARG A 1 362 ? 26.836 12.736 2.300 1.00 86.12 362 ARG A CA 1
ATOM 2809 C C . ARG A 1 362 ? 26.874 11.248 2.673 1.00 86.12 362 ARG A C 1
ATOM 2811 O O . ARG A 1 362 ? 26.715 10.919 3.843 1.00 86.12 362 ARG A O 1
ATOM 2818 N N . GLY A 1 363 ? 27.128 10.367 1.705 1.00 89.50 363 GLY A N 1
ATOM 2819 C CA . GLY A 1 363 ? 27.220 8.919 1.932 1.00 89.50 363 GLY A CA 1
ATOM 2820 C C . GLY A 1 363 ? 25.928 8.139 1.668 1.00 89.50 363 GLY A C 1
ATOM 2821 O O . GLY A 1 363 ? 25.986 6.915 1.575 1.00 89.50 363 GLY A O 1
ATOM 2822 N N . VAL A 1 364 ? 24.772 8.805 1.526 1.00 89.94 364 VAL A N 1
ATOM 2823 C CA . VAL A 1 364 ? 23.493 8.111 1.271 1.00 89.94 364 VAL A CA 1
ATOM 2824 C C . VAL A 1 364 ? 23.517 7.407 -0.083 1.00 89.94 364 VAL A C 1
ATOM 2826 O O . VAL A 1 364 ? 23.229 6.219 -0.153 1.00 89.94 364 VAL A O 1
ATOM 2829 N N . LEU A 1 365 ? 23.939 8.103 -1.145 1.00 92.38 365 LEU A N 1
ATOM 2830 C CA . LEU A 1 365 ? 24.041 7.512 -2.485 1.00 92.38 365 LEU A CA 1
ATOM 2831 C C . LEU A 1 365 ? 25.000 6.317 -2.507 1.00 92.38 365 LEU A C 1
ATOM 2833 O O . LEU A 1 365 ? 24.717 5.311 -3.147 1.00 92.38 365 LEU A O 1
ATOM 2837 N N . GLU A 1 366 ? 26.128 6.426 -1.804 1.00 94.69 366 GLU A N 1
ATOM 2838 C CA . GLU A 1 366 ? 27.113 5.354 -1.677 1.00 94.69 366 GLU A CA 1
ATOM 2839 C C . GLU A 1 366 ? 26.543 4.133 -0.946 1.00 94.69 366 GLU A C 1
ATOM 2841 O O . GLU A 1 366 ? 26.795 3.003 -1.357 1.00 94.69 366 GLU A O 1
ATOM 2846 N N . THR A 1 367 ? 25.750 4.360 0.102 1.00 91.56 367 THR A N 1
ATOM 2847 C CA . THR A 1 367 ? 25.096 3.292 0.868 1.00 91.56 367 THR A CA 1
ATOM 2848 C C . THR A 1 367 ? 24.061 2.564 0.016 1.00 91.56 367 THR A C 1
ATOM 2850 O O . THR A 1 367 ? 24.106 1.339 -0.076 1.00 91.56 367 THR A O 1
ATOM 2853 N N . GLU A 1 368 ? 23.176 3.297 -0.662 1.00 89.88 368 GLU A N 1
ATOM 2854 C CA . GLU A 1 368 ? 22.174 2.688 -1.547 1.00 89.88 368 GLU A CA 1
ATOM 2855 C C . GLU A 1 368 ? 22.823 1.957 -2.725 1.00 89.88 368 GLU A C 1
ATOM 2857 O O . GLU A 1 368 ? 22.380 0.879 -3.118 1.00 89.88 368 GLU A O 1
ATOM 2862 N N . TRP A 1 369 ? 23.927 2.490 -3.256 1.00 94.00 369 TRP A N 1
ATOM 2863 C CA . TRP A 1 369 ? 24.667 1.815 -4.315 1.00 94.00 369 TRP A CA 1
ATOM 2864 C C . TRP A 1 369 ? 25.319 0.511 -3.848 1.00 94.00 369 TRP A C 1
ATOM 2866 O O . TRP A 1 369 ? 25.224 -0.493 -4.547 1.00 94.00 369 TRP A O 1
ATOM 2876 N N . ALA A 1 370 ? 25.930 0.488 -2.661 1.00 93.88 370 ALA A N 1
ATOM 2877 C CA . ALA A 1 370 ? 26.485 -0.741 -2.096 1.00 93.88 370 ALA A CA 1
ATOM 2878 C C . ALA A 1 370 ? 25.405 -1.825 -1.932 1.00 93.88 370 ALA A C 1
ATOM 2880 O O . ALA A 1 370 ? 25.616 -2.965 -2.337 1.00 93.88 370 ALA A O 1
ATOM 2881 N N . ARG A 1 371 ? 24.216 -1.450 -1.443 1.00 89.56 371 ARG A N 1
ATOM 2882 C CA . ARG A 1 371 ? 23.075 -2.373 -1.317 1.00 89.56 371 ARG A CA 1
ATOM 2883 C C . ARG A 1 371 ? 22.603 -2.892 -2.668 1.00 89.56 371 ARG A C 1
ATOM 2885 O O . ARG A 1 371 ? 22.308 -4.076 -2.791 1.00 89.56 371 ARG A O 1
ATOM 2892 N N . ALA A 1 372 ? 22.548 -2.026 -3.681 1.00 90.88 372 ALA A N 1
ATOM 2893 C CA . ALA A 1 372 ? 22.234 -2.459 -5.035 1.00 90.88 372 ALA A CA 1
ATOM 2894 C C . ALA A 1 372 ? 23.254 -3.502 -5.509 1.00 90.88 372 ALA A C 1
ATOM 2896 O O . ALA A 1 372 ? 22.847 -4.568 -5.949 1.00 90.88 372 ALA A O 1
ATOM 2897 N N . LEU A 1 373 ? 24.558 -3.255 -5.347 1.00 94.12 373 LEU A N 1
ATOM 2898 C CA . LEU A 1 373 ? 25.607 -4.201 -5.742 1.00 94.12 373 LEU A CA 1
ATOM 2899 C C . LEU A 1 373 ? 25.518 -5.553 -5.025 1.00 94.12 373 LEU A C 1
ATOM 2901 O O . LEU A 1 373 ? 25.771 -6.580 -5.655 1.00 94.12 373 LEU A O 1
ATOM 2905 N N . ASP A 1 374 ? 25.126 -5.577 -3.751 1.00 92.69 374 ASP A N 1
ATOM 2906 C CA . ASP A 1 374 ? 24.936 -6.826 -3.005 1.00 92.69 374 ASP A CA 1
ATOM 2907 C C . ASP A 1 374 ? 23.873 -7.727 -3.659 1.00 92.69 374 ASP A C 1
ATOM 2909 O O . ASP A 1 374 ? 24.052 -8.945 -3.721 1.00 92.69 374 ASP A O 1
ATOM 2913 N N . LEU A 1 375 ? 22.811 -7.144 -4.236 1.00 89.19 375 LEU A N 1
ATOM 2914 C CA . LEU A 1 375 ? 21.777 -7.898 -4.965 1.00 89.19 375 LEU A CA 1
ATOM 2915 C C . LEU A 1 375 ? 22.325 -8.608 -6.210 1.00 89.19 375 LEU A C 1
ATOM 2917 O O . LEU A 1 375 ? 21.800 -9.652 -6.604 1.00 89.19 375 LEU A O 1
ATOM 2921 N N . TRP A 1 376 ? 23.377 -8.054 -6.812 1.00 91.75 376 TRP A N 1
ATOM 2922 C CA . TRP A 1 376 ? 24.028 -8.579 -8.013 1.00 91.75 376 TRP A CA 1
ATOM 2923 C C . TRP A 1 376 ? 25.183 -9.535 -7.705 1.00 91.75 376 TRP A C 1
ATOM 2925 O O . TRP A 1 376 ? 25.762 -10.108 -8.621 1.00 91.75 376 TRP A O 1
ATOM 2935 N N . GLY A 1 377 ? 25.538 -9.730 -6.431 1.00 93.31 377 GLY A N 1
ATOM 2936 C CA . GLY A 1 377 ? 26.740 -10.481 -6.057 1.00 93.31 377 GLY A CA 1
ATOM 2937 C C . GLY A 1 377 ? 28.039 -9.684 -6.238 1.00 93.31 377 GLY A C 1
ATOM 2938 O O . GLY A 1 377 ? 29.119 -10.272 -6.307 1.00 93.31 377 GLY A O 1
ATOM 2939 N N . GLY A 1 378 ? 27.944 -8.351 -6.296 1.00 95.44 378 GLY A N 1
ATOM 2940 C CA . GLY A 1 378 ? 29.070 -7.420 -6.330 1.00 95.44 378 GLY A CA 1
ATOM 2941 C C . GLY A 1 378 ? 29.206 -6.621 -7.631 1.00 95.44 378 GLY A C 1
ATOM 2942 O O . GLY A 1 378 ? 28.542 -6.879 -8.633 1.00 95.44 378 GLY A O 1
ATOM 2943 N N . ALA A 1 379 ? 30.122 -5.645 -7.608 1.00 96.06 379 ALA A N 1
ATOM 2944 C CA . ALA A 1 379 ? 30.360 -4.692 -8.701 1.00 96.06 379 ALA A CA 1
ATOM 2945 C C . ALA A 1 379 ? 30.617 -5.359 -10.055 1.00 96.06 379 ALA A C 1
ATOM 2947 O O . ALA A 1 379 ? 30.003 -4.988 -11.045 1.00 96.06 379 ALA A O 1
ATOM 2948 N N . ARG A 1 380 ? 31.468 -6.388 -10.088 1.00 96.50 380 ARG A N 1
ATOM 2949 C CA . ARG A 1 380 ? 31.849 -7.052 -11.338 1.00 96.50 380 ARG A CA 1
ATOM 2950 C C . ARG A 1 380 ? 30.664 -7.713 -12.047 1.00 96.50 380 ARG A C 1
ATOM 2952 O O . ARG A 1 380 ? 30.536 -7.582 -13.255 1.00 96.50 380 ARG A O 1
ATOM 2959 N N . ALA A 1 381 ? 29.808 -8.414 -11.304 1.00 96.06 381 ALA A N 1
ATOM 2960 C CA . ALA A 1 381 ? 28.629 -9.059 -11.878 1.00 96.06 381 ALA A CA 1
ATOM 2961 C C . ALA A 1 381 ? 27.640 -8.019 -12.427 1.00 96.06 381 ALA A C 1
ATOM 2963 O O . ALA A 1 381 ? 27.086 -8.198 -13.510 1.00 96.06 381 ALA A O 1
ATOM 2964 N N . PHE A 1 382 ? 27.478 -6.896 -11.718 1.00 96.44 382 PHE A N 1
ATOM 2965 C CA . PHE A 1 382 ? 26.694 -5.770 -12.216 1.00 96.44 382 PHE A CA 1
ATOM 2966 C C . PHE A 1 382 ? 27.295 -5.165 -13.494 1.00 96.44 382 PHE A C 1
ATOM 2968 O O . PHE A 1 382 ? 26.563 -4.919 -14.447 1.00 96.44 382 PHE A O 1
ATOM 2975 N N . GLU A 1 383 ? 28.608 -4.931 -13.531 1.00 96.62 383 GLU A N 1
ATOM 2976 C CA . GLU A 1 383 ? 29.314 -4.370 -14.691 1.00 96.62 383 GLU A CA 1
ATOM 2977 C C . GLU A 1 383 ? 29.164 -5.269 -15.928 1.00 96.62 383 GLU A C 1
ATOM 2979 O O . GLU A 1 383 ? 28.764 -4.788 -16.988 1.00 96.62 383 GLU A O 1
ATOM 2984 N N . GLU A 1 384 ? 29.383 -6.582 -15.782 1.00 96.44 384 GLU A N 1
ATOM 2985 C CA . GLU A 1 384 ? 29.213 -7.568 -16.862 1.00 96.44 384 GLU A CA 1
ATOM 2986 C C . GLU A 1 384 ? 27.768 -7.582 -17.403 1.00 96.44 384 GLU A C 1
ATOM 2988 O O . GLU A 1 384 ? 27.546 -7.651 -18.618 1.00 96.44 384 GLU A O 1
ATOM 2993 N N . HIS A 1 385 ? 26.768 -7.464 -16.522 1.00 97.38 385 HIS A N 1
ATOM 2994 C CA . HIS A 1 385 ? 25.375 -7.293 -16.934 1.00 97.38 385 HIS A CA 1
ATOM 2995 C C . HIS A 1 385 ? 25.156 -5.957 -17.659 1.00 97.38 385 HIS A C 1
ATOM 2997 O O . HIS A 1 385 ? 24.547 -5.926 -18.732 1.00 97.38 385 HIS A O 1
ATOM 3003 N N . TRP A 1 386 ? 25.639 -4.849 -17.088 1.00 97.88 386 TRP A N 1
ATOM 3004 C CA . TRP A 1 386 ? 25.432 -3.498 -17.608 1.00 97.88 386 TRP A CA 1
ATOM 3005 C C . TRP A 1 386 ? 25.995 -3.333 -19.019 1.00 97.88 386 TRP A C 1
ATOM 3007 O O . TRP A 1 386 ? 25.326 -2.749 -19.873 1.00 97.88 386 TRP A O 1
ATOM 3017 N N . GLU A 1 387 ? 27.176 -3.888 -19.297 1.00 97.31 387 GLU A N 1
ATOM 3018 C CA . GLU A 1 387 ? 27.784 -3.864 -20.631 1.00 97.31 387 GLU A CA 1
ATOM 3019 C C . GLU A 1 387 ? 26.884 -4.515 -21.689 1.00 97.31 387 GLU A C 1
ATOM 3021 O O . GLU A 1 387 ? 26.644 -3.929 -22.749 1.00 97.31 387 GLU A O 1
ATOM 3026 N N . ARG A 1 388 ? 26.333 -5.699 -21.387 1.00 98.00 388 ARG A N 1
ATOM 3027 C CA . ARG A 1 388 ? 25.395 -6.409 -22.274 1.00 98.00 388 ARG A CA 1
ATOM 3028 C C . ARG A 1 388 ? 24.087 -5.643 -22.427 1.00 98.00 388 ARG A C 1
ATOM 3030 O O . ARG A 1 388 ? 23.596 -5.473 -23.539 1.00 98.00 388 ARG A O 1
ATOM 3037 N N . TYR A 1 389 ? 23.537 -5.172 -21.314 1.00 98.12 389 TYR A N 1
ATOM 3038 C CA . TYR A 1 389 ? 22.279 -4.441 -21.275 1.00 98.12 389 TYR A CA 1
ATOM 3039 C C . TYR A 1 389 ? 22.356 -3.141 -22.090 1.00 98.12 389 TYR A C 1
ATOM 3041 O O . TYR A 1 389 ? 21.479 -2.880 -22.906 1.00 98.12 389 TYR A O 1
ATOM 3049 N N . ARG A 1 390 ? 23.433 -2.354 -21.963 1.00 97.38 390 ARG A N 1
ATOM 3050 C CA . ARG A 1 390 ? 23.593 -1.082 -22.690 1.00 97.38 390 ARG A CA 1
ATOM 3051 C C . ARG A 1 390 ? 23.655 -1.263 -24.210 1.00 97.38 390 ARG A C 1
ATOM 3053 O O . ARG A 1 390 ? 23.328 -0.329 -24.940 1.00 97.38 390 ARG A O 1
ATOM 3060 N N . ALA A 1 391 ? 24.067 -2.437 -24.689 1.00 97.44 391 ALA A N 1
ATOM 3061 C CA . ALA A 1 391 ? 24.134 -2.756 -26.114 1.00 97.44 391 ALA A CA 1
ATOM 3062 C C . ALA A 1 391 ? 22.762 -3.059 -26.747 1.00 97.44 391 ALA A C 1
ATOM 3064 O O . ALA A 1 391 ? 22.661 -3.102 -27.974 1.00 97.44 391 ALA A O 1
ATOM 3065 N N . LEU A 1 392 ? 21.714 -3.257 -25.939 1.00 98.56 392 LEU A N 1
ATOM 3066 C CA . LEU A 1 392 ? 20.369 -3.540 -26.434 1.00 98.56 392 LEU A CA 1
ATOM 3067 C C . LEU A 1 392 ? 19.742 -2.341 -27.149 1.00 98.56 392 LEU A C 1
ATOM 3069 O O . LEU A 1 392 ? 20.108 -1.176 -26.952 1.00 98.56 392 LEU A O 1
ATOM 3073 N N . ARG A 1 393 ? 18.718 -2.627 -27.956 1.00 98.25 393 ARG A N 1
ATOM 3074 C CA . ARG A 1 393 ? 17.833 -1.587 -28.481 1.00 98.25 393 ARG A CA 1
ATOM 3075 C C . ARG A 1 393 ? 16.911 -1.107 -27.364 1.00 98.25 393 ARG A C 1
ATOM 3077 O O . ARG A 1 393 ? 16.211 -1.907 -26.746 1.00 98.25 393 ARG A O 1
ATOM 3084 N N . HIS A 1 394 ? 16.878 0.208 -27.171 1.00 98.69 394 HIS A N 1
ATOM 3085 C CA . HIS A 1 394 ? 16.028 0.863 -26.185 1.00 98.69 394 HIS A CA 1
ATOM 3086 C C . HIS A 1 394 ? 15.075 1.846 -26.862 1.00 98.69 394 HIS A C 1
ATOM 3088 O O . HIS A 1 394 ? 15.501 2.680 -27.664 1.00 98.69 394 HIS A O 1
ATOM 3094 N N . GLU A 1 395 ? 13.800 1.775 -26.502 1.00 98.56 395 GLU A N 1
ATOM 3095 C CA . GLU A 1 395 ? 12.754 2.709 -26.917 1.00 98.56 395 GLU A CA 1
ATOM 3096 C C . GLU A 1 395 ? 12.140 3.396 -25.700 1.00 98.56 395 GLU A C 1
ATOM 3098 O O . GLU A 1 395 ? 12.225 2.894 -24.583 1.00 98.56 395 GLU A O 1
ATOM 3103 N N . PHE A 1 396 ? 11.564 4.580 -25.908 1.00 98.69 396 PHE A N 1
ATOM 3104 C CA . PHE A 1 396 ? 11.061 5.429 -24.830 1.00 98.69 396 PHE A CA 1
ATOM 3105 C C . PHE A 1 396 ? 9.707 6.012 -25.219 1.00 98.69 396 PHE A C 1
ATOM 3107 O O . PHE A 1 396 ? 9.621 6.796 -26.166 1.00 98.69 396 PHE A O 1
ATOM 3114 N N . VAL A 1 397 ? 8.677 5.671 -24.454 1.00 98.44 397 VAL A N 1
ATOM 3115 C CA . VAL A 1 397 ? 7.280 6.015 -24.708 1.00 98.44 397 VAL A CA 1
ATOM 3116 C C . VAL A 1 397 ? 6.749 6.837 -23.538 1.00 98.44 397 VAL A C 1
ATOM 3118 O O . VAL A 1 397 ? 6.646 6.356 -22.414 1.00 98.44 397 VAL A O 1
ATOM 3121 N N . HIS A 1 398 ? 6.390 8.095 -23.783 1.00 98.12 398 HIS A N 1
ATOM 3122 C CA . HIS A 1 398 ? 5.670 8.877 -22.777 1.00 98.12 398 HIS A CA 1
ATOM 3123 C C . HIS A 1 398 ? 4.222 8.388 -22.717 1.00 98.12 398 HIS A C 1
ATOM 3125 O O . HIS A 1 398 ? 3.495 8.499 -23.703 1.00 98.12 398 HIS A O 1
ATOM 3131 N N . CYS A 1 399 ? 3.831 7.781 -21.596 1.00 97.31 399 CYS A N 1
ATOM 3132 C CA . CYS A 1 399 ? 2.543 7.115 -21.451 1.00 97.31 399 CYS A CA 1
ATOM 3133 C C . CYS A 1 399 ? 2.107 7.055 -19.990 1.00 97.31 399 CYS A C 1
ATOM 3135 O O . CYS A 1 399 ? 2.840 6.577 -19.127 1.00 97.31 399 CYS A O 1
ATOM 3137 N N . ASP A 1 400 ? 0.865 7.451 -19.738 1.00 96.56 400 ASP A N 1
ATOM 3138 C CA . ASP A 1 400 ? 0.178 7.186 -18.482 1.00 96.56 400 ASP A CA 1
ATOM 3139 C C . ASP A 1 400 ? -0.749 5.984 -18.671 1.00 96.56 400 ASP A C 1
ATOM 3141 O O . ASP A 1 400 ? -1.864 6.119 -19.167 1.00 96.56 400 ASP A O 1
ATOM 3145 N N . VAL A 1 401 ? -0.280 4.799 -18.273 1.00 96.75 401 VAL A N 1
ATOM 3146 C CA . VAL A 1 401 ? -1.040 3.544 -18.418 1.00 96.75 401 VAL A CA 1
ATOM 3147 C C . VAL A 1 401 ? -2.349 3.528 -17.624 1.00 96.75 401 VAL A C 1
ATOM 3149 O O . VAL A 1 401 ? -3.239 2.738 -17.933 1.00 96.75 401 VAL A O 1
ATOM 3152 N N . VAL A 1 402 ? -2.503 4.409 -16.630 1.00 96.19 402 VAL A N 1
ATOM 3153 C CA . VAL A 1 402 ? -3.739 4.522 -15.849 1.00 96.19 402 VAL A CA 1
ATOM 3154 C C . VAL A 1 402 ? -4.817 5.245 -16.656 1.00 96.19 402 VAL A C 1
ATOM 3156 O O . VAL A 1 402 ? -5.986 4.855 -16.613 1.00 96.19 402 VAL A O 1
ATOM 3159 N N . THR A 1 403 ? -4.453 6.293 -17.402 1.00 93.00 403 THR A N 1
ATOM 3160 C CA . THR A 1 403 ? -5.422 7.130 -18.130 1.00 93.00 403 THR A CA 1
ATOM 3161 C C . THR A 1 403 ? -5.523 6.806 -19.619 1.00 93.00 403 THR A C 1
ATOM 3163 O O . THR A 1 403 ? -6.639 6.750 -20.137 1.00 93.00 403 THR A O 1
ATOM 3166 N N . ASP A 1 404 ? -4.405 6.545 -20.293 1.00 95.94 404 ASP A N 1
ATOM 3167 C CA . ASP A 1 404 ? -4.337 6.207 -21.715 1.00 95.94 404 ASP A CA 1
ATOM 3168 C C . ASP A 1 404 ? -3.208 5.194 -21.990 1.00 95.94 404 ASP A C 1
ATOM 3170 O O . ASP A 1 404 ? -2.079 5.592 -22.281 1.00 95.94 404 ASP A O 1
ATOM 3174 N N . PRO A 1 405 ? -3.488 3.879 -21.920 1.00 96.88 405 PRO A N 1
ATOM 3175 C CA . PRO A 1 405 ? -2.466 2.846 -22.086 1.00 96.88 405 PRO A CA 1
ATOM 3176 C C . PRO A 1 405 ? -2.053 2.597 -23.543 1.00 96.88 405 PRO A C 1
ATOM 3178 O O . PRO A 1 405 ? -1.074 1.886 -23.786 1.00 96.88 405 PRO A O 1
ATOM 3181 N N . ARG A 1 406 ? -2.768 3.163 -24.527 1.00 96.94 406 ARG A N 1
ATOM 3182 C CA . ARG A 1 406 ? -2.595 2.838 -25.956 1.00 96.94 406 ARG A CA 1
ATOM 3183 C C . ARG A 1 406 ? -1.147 2.965 -26.451 1.00 96.94 406 ARG A C 1
ATOM 3185 O O . ARG A 1 406 ? -0.694 2.017 -27.090 1.00 96.94 406 ARG A O 1
ATOM 3192 N N . PRO A 1 407 ? -0.384 4.032 -26.125 1.00 97.50 407 PRO A N 1
ATOM 3193 C CA . PRO A 1 407 ? 0.993 4.169 -26.602 1.00 97.50 407 PRO A CA 1
ATOM 3194 C C . PRO A 1 407 ? 1.904 2.996 -26.213 1.00 97.50 407 PRO A C 1
ATOM 3196 O O . PRO A 1 407 ? 2.761 2.590 -26.996 1.00 97.50 407 PRO A O 1
ATOM 3199 N N . VAL A 1 408 ? 1.725 2.432 -25.016 1.00 97.31 408 VAL A N 1
ATOM 3200 C CA . VAL A 1 408 ? 2.488 1.258 -24.557 1.00 97.31 408 VAL A CA 1
ATOM 3201 C C . VAL A 1 408 ? 1.963 -0.006 -25.201 1.00 97.31 408 VAL A C 1
ATOM 3203 O O . VAL A 1 408 ? 2.742 -0.831 -25.672 1.00 97.31 408 VAL A O 1
ATOM 3206 N N . LEU A 1 409 ? 0.643 -0.150 -25.253 1.00 97.31 409 LEU A N 1
ATOM 3207 C CA . LEU A 1 409 ? 0.028 -1.348 -25.792 1.00 97.31 409 LEU A CA 1
ATOM 3208 C C . LEU A 1 409 ? 0.375 -1.574 -27.270 1.00 97.31 409 LEU A C 1
ATOM 3210 O O . LEU A 1 409 ? 0.378 -2.716 -27.725 1.00 97.31 409 LEU A O 1
ATOM 3214 N N . ASP A 1 410 ? 0.662 -0.520 -28.036 1.00 96.19 410 ASP A N 1
ATOM 3215 C CA . ASP A 1 410 ? 1.077 -0.626 -29.443 1.00 96.19 410 ASP A CA 1
ATOM 3216 C C . ASP A 1 410 ? 2.450 -1.304 -29.615 1.00 96.19 410 ASP A C 1
ATOM 3218 O O . ASP A 1 410 ? 2.797 -1.736 -30.713 1.00 96.19 410 ASP A O 1
ATOM 3222 N N . HIS A 1 411 ? 3.199 -1.459 -28.519 1.00 96.56 411 HIS A N 1
ATOM 3223 C CA . HIS A 1 411 ? 4.464 -2.192 -28.457 1.00 96.56 411 HIS A CA 1
ATOM 3224 C C . HIS A 1 411 ? 4.301 -3.620 -27.910 1.00 96.56 411 HIS A C 1
ATOM 3226 O O . HIS A 1 411 ? 5.281 -4.365 -27.842 1.00 96.56 411 HIS A O 1
ATOM 3232 N N . VAL A 1 412 ? 3.089 -4.029 -27.512 1.00 95.88 412 VAL A N 1
ATOM 3233 C CA . VAL A 1 412 ? 2.821 -5.403 -27.069 1.00 95.88 412 VAL A CA 1
ATOM 3234 C C . VAL A 1 412 ? 2.839 -6.312 -28.294 1.00 95.88 412 VAL A C 1
ATOM 3236 O O . VAL A 1 412 ? 1.884 -6.381 -29.067 1.00 95.88 412 VAL A O 1
ATOM 3239 N N . GLY A 1 413 ? 3.973 -6.985 -28.490 1.00 88.00 413 GLY A N 1
ATOM 3240 C CA . GLY A 1 413 ? 4.164 -7.939 -29.575 1.00 88.00 413 GLY A CA 1
ATOM 3241 C C . GLY A 1 413 ? 3.326 -9.202 -29.380 1.00 88.00 413 GLY A C 1
ATOM 3242 O O . GLY A 1 413 ? 3.005 -9.576 -28.255 1.00 88.00 413 GLY A O 1
ATOM 3243 N N . ALA A 1 414 ? 3.002 -9.880 -30.480 1.00 84.38 414 ALA A N 1
ATOM 3244 C CA . ALA A 1 414 ? 2.349 -11.184 -30.440 1.00 84.38 414 ALA A CA 1
ATOM 3245 C C . ALA A 1 414 ? 3.357 -12.303 -30.120 1.00 84.38 414 ALA A C 1
ATOM 3247 O O . ALA A 1 414 ? 4.494 -12.279 -30.594 1.00 84.38 414 ALA A O 1
ATOM 3248 N N . GLY A 1 415 ? 2.906 -13.327 -29.393 1.00 80.06 415 GLY A N 1
ATOM 3249 C CA . GLY A 1 415 ? 3.682 -14.537 -29.117 1.00 80.06 415 GLY A CA 1
ATOM 3250 C C . GLY A 1 415 ? 4.447 -14.513 -27.792 1.00 80.06 415 GLY A C 1
ATOM 3251 O O . GLY A 1 415 ? 4.330 -13.593 -26.982 1.00 80.06 415 GLY A O 1
ATOM 3252 N N . ARG A 1 416 ? 5.213 -15.582 -27.561 1.00 86.06 416 ARG A N 1
ATOM 3253 C CA . ARG A 1 416 ? 5.989 -15.795 -26.331 1.00 86.06 416 ARG A CA 1
ATOM 3254 C C . ARG A 1 416 ? 7.247 -14.929 -26.298 1.00 86.06 416 ARG A C 1
ATOM 3256 O O . ARG A 1 416 ? 7.736 -14.503 -27.339 1.00 86.06 416 ARG A O 1
ATOM 3263 N N . GLY A 1 417 ? 7.782 -14.710 -25.098 1.00 93.25 417 GLY A N 1
ATOM 3264 C CA . GLY A 1 417 ? 9.000 -13.921 -24.891 1.00 93.25 417 GLY A CA 1
ATOM 3265 C C . GLY A 1 417 ? 8.748 -12.432 -24.640 1.00 93.25 417 GLY A C 1
ATOM 3266 O O . GLY A 1 417 ? 9.697 -11.696 -24.388 1.00 93.25 417 GLY A O 1
ATOM 3267 N N . CYS A 1 418 ? 7.493 -11.976 -24.675 1.00 96.81 418 CYS A N 1
ATOM 3268 C CA . CYS A 1 418 ? 7.124 -10.619 -24.287 1.00 96.81 418 CYS A CA 1
ATOM 3269 C C . CYS A 1 418 ? 6.815 -10.568 -22.784 1.00 96.81 418 CYS A C 1
ATOM 3271 O O . CYS A 1 418 ? 6.129 -11.448 -22.256 1.00 96.81 418 CYS A O 1
ATOM 3273 N N . VAL A 1 419 ? 7.311 -9.535 -22.107 1.00 97.94 419 VAL A N 1
ATOM 3274 C CA . VAL A 1 419 ? 7.125 -9.310 -20.669 1.00 97.94 419 VAL A CA 1
ATOM 3275 C C . VAL A 1 419 ? 6.760 -7.853 -20.445 1.00 97.94 419 VAL A C 1
ATOM 3277 O O . VAL A 1 419 ? 7.342 -6.968 -21.075 1.00 97.94 419 VAL A O 1
ATOM 3280 N N . VAL A 1 420 ? 5.834 -7.590 -19.527 1.00 98.19 420 VAL A N 1
ATOM 3281 C CA . VAL A 1 420 ? 5.522 -6.231 -19.078 1.00 98.19 420 VAL A CA 1
ATOM 3282 C C . VAL A 1 420 ? 5.700 -6.105 -17.569 1.00 98.19 420 VAL A C 1
ATOM 3284 O O . VAL A 1 420 ? 5.227 -6.948 -16.809 1.00 98.19 420 VAL A O 1
ATOM 3287 N N . TRP A 1 421 ? 6.361 -5.030 -17.138 1.00 97.81 421 TRP A N 1
ATOM 3288 C CA . TRP A 1 421 ? 6.447 -4.629 -15.738 1.00 97.81 421 TRP A CA 1
ATOM 3289 C C . TRP A 1 421 ? 5.971 -3.188 -15.544 1.00 97.81 421 TRP A C 1
ATOM 3291 O O . TRP A 1 421 ? 6.591 -2.242 -16.035 1.00 97.81 421 TRP A O 1
ATOM 3301 N N . TRP A 1 422 ? 4.864 -3.014 -14.817 1.00 97.00 422 TRP A N 1
ATOM 3302 C CA . TRP A 1 422 ? 4.259 -1.696 -14.558 1.00 97.00 422 TRP A CA 1
ATOM 3303 C C . TRP A 1 422 ? 4.400 -1.213 -13.105 1.00 97.00 422 TRP A C 1
ATOM 3305 O O . TRP A 1 422 ? 3.794 -0.202 -12.738 1.00 97.00 422 TRP A O 1
ATOM 3315 N N . SER A 1 423 ? 5.191 -1.913 -12.278 1.00 94.44 423 SER A N 1
ATOM 3316 C CA . SER A 1 423 ? 5.344 -1.629 -10.840 1.00 94.44 423 SER A CA 1
ATOM 3317 C C . SER A 1 423 ? 3.966 -1.471 -10.170 1.00 94.44 423 SER A C 1
ATOM 3319 O O . SER A 1 423 ? 3.084 -2.304 -10.377 1.00 94.44 423 SER A O 1
ATOM 3321 N N . ASN A 1 424 ? 3.742 -0.400 -9.412 1.00 93.12 424 ASN A N 1
ATOM 3322 C CA . ASN A 1 424 ? 2.485 -0.070 -8.747 1.00 93.12 424 ASN A CA 1
ATOM 3323 C C . ASN A 1 424 ? 1.733 1.098 -9.401 1.00 93.12 424 ASN A C 1
ATOM 3325 O O . ASN A 1 424 ? 1.110 1.890 -8.697 1.00 93.12 424 ASN A O 1
ATOM 3329 N N . ALA A 1 425 ? 1.750 1.216 -10.734 1.00 95.31 425 ALA A N 1
ATOM 3330 C CA . ALA A 1 425 ? 1.114 2.334 -11.447 1.00 95.31 425 ALA A CA 1
ATOM 3331 C C . ALA A 1 425 ? -0.349 2.611 -11.020 1.00 95.31 425 ALA A C 1
ATOM 3333 O O . ALA A 1 425 ? -0.753 3.767 -10.935 1.00 95.31 425 ALA A O 1
ATOM 3334 N N . PHE A 1 426 ? -1.121 1.573 -10.674 1.00 95.94 426 PHE A N 1
ATOM 3335 C CA . PHE A 1 426 ? -2.522 1.678 -10.225 1.00 95.94 426 PHE A CA 1
ATOM 3336 C C . PHE A 1 426 ? -2.688 1.862 -8.698 1.00 95.94 426 PHE A C 1
ATOM 3338 O O . PHE A 1 426 ? -3.814 1.940 -8.193 1.00 95.94 426 PHE A O 1
ATOM 3345 N N . PHE A 1 427 ? -1.579 1.940 -7.959 1.00 95.06 427 PHE A N 1
ATOM 3346 C CA . PHE A 1 427 ? -1.513 2.013 -6.497 1.00 95.06 427 PHE A CA 1
ATOM 3347 C C . PHE A 1 427 ? -0.450 3.008 -5.991 1.00 95.06 427 PHE A C 1
ATOM 3349 O O . PHE A 1 427 ? 0.267 2.759 -5.027 1.00 95.06 427 PHE A O 1
ATOM 3356 N N . THR A 1 428 ? -0.315 4.160 -6.643 1.00 93.56 428 THR A N 1
ATOM 3357 C CA . THR A 1 428 ? 0.546 5.245 -6.142 1.00 93.56 428 THR A CA 1
ATOM 3358 C C . THR A 1 428 ? -0.216 6.155 -5.177 1.00 93.56 428 THR A C 1
ATOM 3360 O O . THR A 1 428 ? -1.443 6.229 -5.236 1.00 93.56 428 THR A O 1
ATOM 3363 N N . VAL A 1 429 ? 0.487 6.932 -4.338 1.00 93.31 429 VAL A N 1
ATOM 3364 C CA . VAL A 1 429 ? -0.143 7.959 -3.476 1.00 93.31 429 VAL A CA 1
ATOM 3365 C C . VAL A 1 429 ? -1.041 8.888 -4.296 1.00 93.31 429 VAL A C 1
ATOM 3367 O O . VAL A 1 429 ? -2.173 9.158 -3.900 1.00 93.31 429 VAL A O 1
ATOM 3370 N N . SER A 1 430 ? -0.567 9.314 -5.471 1.00 93.69 430 SER A N 1
ATOM 3371 C CA . SER A 1 430 ? -1.339 10.162 -6.381 1.00 93.69 430 SER A CA 1
ATOM 3372 C C . SER A 1 430 ? -2.623 9.474 -6.854 1.00 93.69 430 SER A C 1
ATOM 3374 O O . SER A 1 430 ? -3.703 10.050 -6.737 1.00 93.69 430 SER A O 1
ATOM 3376 N N . THR A 1 431 ? -2.543 8.218 -7.301 1.00 94.44 431 THR A N 1
ATOM 3377 C CA . THR A 1 431 ? -3.727 7.483 -7.774 1.00 94.44 431 THR A CA 1
ATOM 3378 C C . THR A 1 431 ? -4.708 7.205 -6.632 1.00 94.44 431 THR A C 1
ATOM 3380 O O . THR A 1 431 ? -5.909 7.400 -6.808 1.00 94.44 431 THR A O 1
ATOM 3383 N N . ASN A 1 432 ? -4.213 6.816 -5.451 1.00 95.50 432 ASN A N 1
ATOM 3384 C CA . ASN A 1 432 ? -5.024 6.555 -4.255 1.00 95.50 432 ASN A CA 1
ATOM 3385 C C . ASN A 1 432 ? -5.759 7.809 -3.768 1.00 95.50 432 ASN A C 1
ATOM 3387 O O . ASN A 1 432 ? -6.856 7.709 -3.224 1.00 95.50 432 ASN A O 1
ATOM 3391 N N . TRP A 1 433 ? -5.161 8.990 -3.947 1.00 95.94 433 TRP A N 1
ATOM 3392 C CA . TRP A 1 433 ? -5.798 10.246 -3.567 1.00 95.94 433 TRP A CA 1
ATOM 3393 C C . TRP A 1 433 ? -6.839 10.703 -4.591 1.00 95.94 433 TRP A C 1
ATOM 3395 O O . TRP A 1 433 ? -7.969 11.047 -4.232 1.00 95.94 433 TRP A O 1
ATOM 3405 N N . LEU A 1 434 ? -6.469 10.692 -5.873 1.00 94.75 434 LEU A N 1
ATOM 3406 C CA . LEU A 1 434 ? -7.284 11.248 -6.954 1.00 94.75 434 LEU A CA 1
ATOM 3407 C C . LEU A 1 434 ? -8.477 10.362 -7.334 1.00 94.75 434 LEU A C 1
ATOM 3409 O O . LEU A 1 434 ? -9.453 10.857 -7.888 1.00 94.75 434 LEU A O 1
ATOM 3413 N N . ARG A 1 435 ? -8.426 9.060 -7.038 1.00 94.19 435 ARG A N 1
ATOM 3414 C CA . ARG A 1 435 ? -9.428 8.077 -7.472 1.00 94.19 435 ARG A CA 1
ATOM 3415 C C . ARG A 1 435 ? -9.967 7.280 -6.291 1.00 94.19 435 ARG A C 1
ATOM 3417 O O . ARG A 1 435 ? -9.247 6.978 -5.346 1.00 94.19 435 ARG A O 1
ATOM 3424 N N . THR A 1 436 ? -11.240 6.919 -6.351 1.00 93.81 436 THR A N 1
ATOM 3425 C CA . THR A 1 436 ? -11.837 5.899 -5.474 1.00 93.81 436 THR A CA 1
ATOM 3426 C C . THR A 1 436 ? -11.282 4.514 -5.803 1.00 93.81 436 THR A C 1
ATOM 3428 O O . THR A 1 436 ? -10.764 4.277 -6.899 1.00 93.81 436 THR A O 1
ATOM 3431 N N . ILE A 1 437 ? -11.421 3.560 -4.882 1.00 93.50 437 ILE A N 1
ATOM 3432 C CA . ILE A 1 437 ? -11.012 2.166 -5.132 1.00 93.50 437 ILE A CA 1
ATOM 3433 C C . ILE A 1 437 ? -11.769 1.577 -6.332 1.00 93.50 437 ILE A C 1
ATOM 3435 O O . ILE A 1 437 ? -11.160 0.928 -7.183 1.00 93.50 437 ILE A O 1
ATOM 3439 N N . GLY A 1 438 ? -13.069 1.866 -6.449 1.00 93.19 438 GLY A N 1
ATOM 3440 C CA . GLY A 1 438 ? -13.896 1.411 -7.569 1.00 93.19 438 GLY A CA 1
ATOM 3441 C C . GLY A 1 438 ? -13.421 1.940 -8.925 1.00 93.19 438 GLY A C 1
ATOM 3442 O O . GLY A 1 438 ? -13.344 1.183 -9.890 1.00 93.19 438 GLY A O 1
ATOM 3443 N N . GLU A 1 439 ? -13.030 3.213 -9.008 1.00 95.06 439 GLU A N 1
ATOM 3444 C CA . GLU A 1 439 ? -12.466 3.773 -10.243 1.00 95.06 439 GLU A CA 1
ATOM 3445 C C . GLU A 1 439 ? -11.133 3.119 -10.607 1.00 95.06 439 GLU A C 1
ATOM 3447 O O . GLU A 1 439 ? -10.934 2.741 -11.760 1.00 95.06 439 GLU A O 1
ATOM 3452 N N . ARG A 1 440 ? -10.228 2.935 -9.636 1.00 95.19 440 ARG A N 1
ATOM 3453 C CA . ARG A 1 440 ? -8.931 2.281 -9.883 1.00 95.19 440 ARG A CA 1
ATOM 3454 C C . ARG A 1 440 ? -9.102 0.843 -10.348 1.00 95.19 440 ARG A C 1
ATOM 3456 O O . ARG A 1 440 ? -8.405 0.426 -11.269 1.00 95.19 440 ARG A O 1
ATOM 3463 N N . ARG A 1 441 ? -10.066 0.122 -9.771 1.00 94.69 441 ARG A N 1
ATOM 3464 C CA . ARG A 1 441 ? -10.445 -1.223 -10.209 1.00 94.69 441 ARG A CA 1
ATOM 3465 C C . ARG A 1 441 ? -10.834 -1.242 -11.683 1.00 94.69 441 ARG A C 1
ATOM 3467 O O . ARG A 1 441 ? -10.276 -2.031 -12.433 1.00 94.69 441 ARG A O 1
ATOM 3474 N N . LEU A 1 442 ? -11.733 -0.358 -12.116 1.00 95.00 442 LEU A N 1
ATOM 3475 C CA . LEU A 1 442 ? -12.173 -0.300 -13.516 1.00 95.00 442 LEU A CA 1
ATOM 3476 C C . LEU A 1 442 ? -11.023 0.021 -14.482 1.00 95.00 442 LEU A C 1
ATOM 3478 O O . LEU A 1 442 ? -10.939 -0.563 -15.560 1.00 95.00 442 LEU A O 1
ATOM 3482 N N . LEU A 1 443 ? -10.129 0.938 -14.098 1.00 96.62 443 LEU A N 1
ATOM 3483 C CA . LEU A 1 443 ? -8.955 1.291 -14.904 1.00 96.62 443 LEU A CA 1
ATOM 3484 C C . LEU A 1 443 ? -7.981 0.109 -15.023 1.00 96.62 443 LEU A C 1
ATOM 3486 O O . LEU A 1 443 ? -7.484 -0.165 -16.113 1.00 96.62 443 LEU A O 1
ATOM 3490 N N . PHE A 1 444 ? -7.751 -0.612 -13.924 1.00 96.75 444 PHE A N 1
ATOM 3491 C CA . PHE A 1 444 ? -6.897 -1.797 -13.901 1.00 96.75 444 PHE A CA 1
ATOM 3492 C C . PHE A 1 444 ? -7.503 -2.978 -14.670 1.00 96.75 444 PHE A C 1
ATOM 3494 O O . PHE A 1 444 ? -6.803 -3.631 -15.437 1.00 96.75 444 PHE A O 1
ATOM 3501 N N . GLU A 1 445 ? -8.802 -3.243 -14.516 1.00 95.88 445 GLU A N 1
ATOM 3502 C CA . GLU A 1 445 ? -9.488 -4.296 -15.273 1.00 95.88 445 GLU A CA 1
ATOM 3503 C C . GLU A 1 445 ? -9.387 -4.049 -16.781 1.00 95.88 445 GLU A C 1
ATOM 3505 O O . GLU A 1 445 ? -9.062 -4.974 -17.521 1.00 95.88 445 GLU A O 1
ATOM 3510 N N . ARG A 1 446 ? -9.573 -2.799 -17.229 1.00 96.94 446 ARG A N 1
ATOM 3511 C CA . ARG A 1 446 ? -9.388 -2.429 -18.639 1.00 96.94 446 ARG A CA 1
ATOM 3512 C C . ARG A 1 446 ? -7.955 -2.672 -19.113 1.00 96.94 446 ARG A C 1
ATOM 3514 O O . ARG A 1 446 ? -7.757 -3.192 -20.202 1.00 96.94 446 ARG A O 1
ATOM 3521 N N . TRP A 1 447 ? -6.959 -2.311 -18.304 1.00 97.94 447 TRP A N 1
ATOM 3522 C CA . TRP A 1 447 ? -5.554 -2.586 -18.617 1.00 97.94 447 TRP A CA 1
ATOM 3523 C C . TRP A 1 447 ? -5.303 -4.084 -18.831 1.00 97.94 447 TRP A C 1
ATOM 3525 O O . TRP A 1 447 ? -4.711 -4.470 -19.835 1.00 97.94 447 TRP A O 1
ATOM 3535 N N . VAL A 1 448 ? -5.811 -4.934 -17.935 1.00 97.56 448 VAL A N 1
ATOM 3536 C CA . VAL A 1 448 ? -5.671 -6.395 -18.042 1.00 97.56 448 VAL A CA 1
ATOM 3537 C C . VAL A 1 448 ? -6.423 -6.952 -19.253 1.00 97.56 448 VAL A C 1
ATOM 3539 O O . VAL A 1 448 ? -5.874 -7.805 -19.949 1.00 97.56 448 VAL A O 1
ATOM 3542 N N . ASP A 1 449 ? -7.641 -6.471 -19.526 1.00 97.44 449 ASP A N 1
ATOM 3543 C CA . ASP A 1 449 ? -8.409 -6.854 -20.718 1.00 97.44 449 ASP A CA 1
ATOM 3544 C C . ASP A 1 449 ? -7.610 -6.568 -21.998 1.00 97.44 449 ASP A C 1
ATOM 3546 O O . ASP A 1 449 ? -7.427 -7.462 -22.823 1.00 97.44 449 ASP A O 1
ATOM 3550 N N . GLU A 1 450 ? -7.082 -5.349 -22.139 1.00 97.81 450 GLU A N 1
ATOM 3551 C CA . GLU A 1 450 ? -6.344 -4.934 -23.336 1.00 97.81 450 GLU A CA 1
ATOM 3552 C C . GLU A 1 450 ? -5.012 -5.689 -23.496 1.00 97.81 450 GLU A C 1
ATOM 3554 O O . GLU A 1 450 ? -4.618 -6.010 -24.620 1.00 97.81 450 GLU A O 1
ATOM 3559 N N . LEU A 1 451 ? -4.324 -6.027 -22.398 1.00 98.00 451 LEU A N 1
ATOM 3560 C CA . LEU A 1 451 ? -3.133 -6.882 -22.446 1.00 98.00 451 LEU A CA 1
ATOM 3561 C C . LEU A 1 451 ? -3.469 -8.307 -22.899 1.00 98.00 451 LEU A C 1
ATOM 3563 O O . LEU A 1 451 ? -2.814 -8.828 -23.803 1.00 98.00 451 LEU A O 1
ATOM 3567 N N . ALA A 1 452 ? -4.484 -8.930 -22.293 1.00 97.38 452 ALA A N 1
ATOM 3568 C CA . ALA A 1 452 ? -4.879 -10.303 -22.599 1.00 97.38 452 ALA A CA 1
ATOM 3569 C C . ALA A 1 452 ? -5.435 -10.447 -24.024 1.00 97.38 452 ALA A C 1
ATOM 3571 O O . ALA A 1 452 ? -5.190 -11.462 -24.677 1.00 97.38 452 ALA A O 1
ATOM 3572 N N . GLU A 1 453 ? -6.144 -9.429 -24.522 1.00 96.94 453 GLU A N 1
ATOM 3573 C CA . GLU A 1 453 ? -6.627 -9.373 -25.904 1.00 96.94 453 GLU A CA 1
ATOM 3574 C C . GLU A 1 453 ? -5.470 -9.291 -26.910 1.00 96.94 453 GLU A C 1
ATOM 3576 O O . GLU A 1 453 ? -5.483 -9.992 -27.924 1.00 96.94 453 GLU A O 1
ATOM 3581 N N . ARG A 1 454 ? -4.453 -8.461 -26.638 1.00 97.06 454 ARG A N 1
ATOM 3582 C CA . ARG A 1 454 ? -3.321 -8.251 -27.559 1.00 97.06 454 ARG A CA 1
ATOM 3583 C C . ARG A 1 454 ? -2.322 -9.400 -27.542 1.00 97.06 454 ARG A C 1
ATOM 3585 O O . ARG A 1 454 ? -1.850 -9.816 -28.600 1.00 97.06 454 ARG A O 1
ATOM 3592 N N . ASN A 1 455 ? -1.980 -9.900 -26.358 1.00 98.00 455 ASN A N 1
ATOM 3593 C CA . ASN A 1 455 ? -1.071 -11.025 -26.214 1.00 98.00 455 ASN A CA 1
ATOM 3594 C C . ASN A 1 455 ? -1.444 -11.889 -24.994 1.00 98.00 455 ASN A C 1
ATOM 3596 O O . ASN A 1 455 ? -1.010 -11.597 -23.879 1.00 98.00 455 ASN A O 1
ATOM 3600 N N . PRO A 1 456 ? -2.177 -12.999 -25.196 1.00 97.06 456 PRO A N 1
ATOM 3601 C CA . PRO A 1 456 ? -2.545 -13.901 -24.105 1.00 97.06 456 PRO A CA 1
ATOM 3602 C C . PRO A 1 456 ? -1.337 -14.577 -23.435 1.00 97.06 456 PRO A C 1
ATOM 3604 O O . PRO A 1 456 ? -1.423 -14.943 -22.268 1.00 97.06 456 PRO A O 1
ATOM 3607 N N . ASP A 1 457 ? -0.212 -14.722 -24.144 1.00 96.31 457 ASP A N 1
ATOM 3608 C CA . ASP A 1 457 ? 1.030 -15.327 -23.643 1.00 96.31 457 ASP A CA 1
ATOM 3609 C C . ASP A 1 457 ? 1.978 -14.309 -22.971 1.00 96.31 457 ASP A C 1
ATOM 3611 O O . ASP A 1 457 ? 3.066 -14.696 -22.535 1.00 96.31 457 ASP A O 1
ATOM 3615 N N . LEU A 1 458 ? 1.600 -13.026 -22.886 1.00 97.00 458 LEU A N 1
ATOM 3616 C CA . LEU A 1 458 ? 2.398 -11.979 -22.244 1.00 97.00 458 LEU A CA 1
ATOM 3617 C C . LEU A 1 458 ? 2.625 -12.308 -20.767 1.00 97.00 458 LEU A C 1
ATOM 3619 O O . LEU A 1 458 ? 1.664 -12.524 -20.028 1.00 97.00 458 LEU A O 1
ATOM 3623 N N . LEU A 1 459 ? 3.885 -12.303 -20.333 1.00 96.31 459 LEU A N 1
ATOM 3624 C CA . LEU A 1 459 ? 4.230 -12.494 -18.927 1.00 96.31 459 LEU A CA 1
ATOM 3625 C C . LEU A 1 459 ? 4.080 -11.173 -18.163 1.00 96.31 459 LEU A C 1
ATOM 3627 O O . LEU A 1 459 ? 4.594 -10.134 -18.590 1.00 96.31 459 LEU A O 1
ATOM 3631 N N . LEU A 1 460 ? 3.373 -11.222 -17.040 1.00 96.69 460 LEU A N 1
ATOM 3632 C CA . LEU A 1 460 ? 3.004 -10.054 -16.251 1.00 96.69 460 LEU A CA 1
ATOM 3633 C C . LEU A 1 460 ? 3.839 -9.936 -14.972 1.00 96.69 460 LEU A C 1
ATOM 3635 O O . LEU A 1 460 ? 4.008 -10.915 -14.243 1.00 96.69 460 LEU A O 1
ATOM 3639 N N . TYR A 1 461 ? 4.290 -8.711 -14.693 1.00 96.06 461 TYR A N 1
ATOM 3640 C CA . TYR A 1 461 ? 4.859 -8.290 -13.415 1.00 96.06 461 TYR A CA 1
ATOM 3641 C C . TYR A 1 461 ? 4.289 -6.932 -12.987 1.00 96.06 461 TYR A C 1
ATOM 3643 O O . TYR A 1 461 ? 4.231 -5.981 -13.769 1.00 96.06 461 TYR A O 1
ATOM 3651 N N . GLY A 1 462 ? 3.942 -6.786 -11.715 1.00 95.38 462 GLY A N 1
ATOM 3652 C CA . GLY A 1 462 ? 3.443 -5.527 -11.165 1.00 95.38 462 GLY A CA 1
ATOM 3653 C C . GLY A 1 462 ? 2.407 -5.738 -10.075 1.00 95.38 462 GLY A C 1
ATOM 3654 O O . GLY A 1 462 ? 2.245 -6.834 -9.546 1.00 95.38 462 GLY A O 1
ATOM 3655 N N . ALA A 1 463 ? 1.707 -4.668 -9.719 1.00 93.88 463 ALA A N 1
ATOM 3656 C CA . ALA A 1 463 ? 0.679 -4.688 -8.691 1.00 93.88 463 ALA A CA 1
ATOM 3657 C C . ALA A 1 463 ? -0.694 -4.296 -9.248 1.00 93.88 463 ALA A C 1
ATOM 3659 O O . ALA A 1 463 ? -0.804 -3.475 -10.167 1.00 93.88 463 ALA A O 1
ATOM 3660 N N . ASP A 1 464 ? -1.745 -4.879 -8.678 1.00 94.25 464 ASP A N 1
ATOM 3661 C CA . ASP A 1 464 ? -3.128 -4.535 -8.976 1.00 94.25 464 ASP A CA 1
ATOM 3662 C C . ASP A 1 464 ? -3.560 -3.206 -8.318 1.00 94.25 464 ASP A C 1
ATOM 3664 O O . ASP A 1 464 ? -2.812 -2.535 -7.601 1.00 94.25 464 ASP A O 1
ATOM 3668 N N . HIS A 1 465 ? -4.814 -2.820 -8.550 1.00 93.88 465 HIS A N 1
ATOM 3669 C CA . HIS A 1 465 ? -5.443 -1.627 -7.971 1.00 93.88 465 HIS A CA 1
ATOM 3670 C C . HIS A 1 465 ? -5.608 -1.650 -6.436 1.00 93.88 465 HIS A C 1
ATOM 3672 O O . HIS A 1 465 ? -6.076 -0.666 -5.865 1.00 93.88 465 HIS A O 1
ATOM 3678 N N . CYS A 1 466 ? -5.246 -2.741 -5.761 1.00 92.50 466 CYS A N 1
ATOM 3679 C CA . CYS A 1 466 ? -5.213 -2.905 -4.308 1.00 92.50 466 CYS A CA 1
ATOM 3680 C C . CYS A 1 466 ? -3.812 -3.273 -3.791 1.00 92.50 466 CYS A C 1
ATOM 3682 O O . CYS A 1 466 ? -3.681 -3.722 -2.651 1.00 92.50 466 CYS A O 1
ATOM 3684 N N . ASN A 1 467 ? -2.773 -3.056 -4.604 1.00 92.31 467 ASN A N 1
ATOM 3685 C CA . ASN A 1 467 ? -1.379 -3.385 -4.306 1.00 92.31 467 ASN A CA 1
ATOM 3686 C C . ASN A 1 467 ? -1.092 -4.893 -4.148 1.00 92.31 467 ASN A C 1
ATOM 3688 O O . ASN A 1 467 ? -0.060 -5.282 -3.593 1.00 92.31 467 ASN A O 1
ATOM 3692 N N . GLY A 1 468 ? -2.013 -5.749 -4.593 1.00 90.94 468 GLY A N 1
ATOM 3693 C CA . GLY A 1 468 ? -1.835 -7.191 -4.712 1.00 90.94 468 GLY A CA 1
ATOM 3694 C C . GLY A 1 468 ? -0.876 -7.520 -5.850 1.00 90.94 468 GLY A C 1
ATOM 3695 O O . GLY A 1 468 ? -0.885 -6.865 -6.887 1.00 90.94 468 GLY A O 1
ATOM 3696 N N . SER A 1 469 ? -0.003 -8.503 -5.648 1.00 91.25 469 SER A N 1
ATOM 3697 C CA . SER A 1 469 ? 1.023 -8.854 -6.633 1.00 91.25 469 SER A CA 1
ATOM 3698 C C . SER A 1 469 ? 0.434 -9.594 -7.831 1.00 91.25 469 SER A C 1
ATOM 3700 O O . SER A 1 469 ? -0.388 -10.498 -7.672 1.00 91.25 469 SER A O 1
ATOM 3702 N N . VAL A 1 470 ? 0.901 -9.210 -9.014 1.00 93.94 470 VAL A N 1
ATOM 3703 C CA . VAL A 1 470 ? 0.605 -9.808 -10.314 1.00 93.94 470 VAL A CA 1
ATOM 3704 C C . VAL A 1 470 ? 1.942 -10.151 -10.947 1.00 93.94 470 VAL A C 1
ATOM 3706 O O . VAL A 1 470 ? 2.469 -9.386 -11.747 1.00 93.94 470 VAL A O 1
ATOM 3709 N N . ASN A 1 471 ? 2.523 -11.264 -10.517 1.00 92.50 471 ASN A N 1
ATOM 3710 C CA . ASN A 1 471 ? 3.865 -11.676 -10.906 1.00 92.50 471 ASN A CA 1
ATOM 3711 C C . ASN A 1 471 ? 3.836 -13.091 -11.462 1.00 92.50 471 ASN A C 1
ATOM 3713 O O . ASN A 1 471 ? 3.026 -13.903 -11.019 1.00 92.50 471 ASN A O 1
ATOM 3717 N N . ASP A 1 472 ? 4.756 -13.394 -12.379 1.00 91.81 472 ASP A N 1
ATOM 3718 C CA . ASP A 1 472 ? 4.949 -14.756 -12.889 1.00 91.81 472 ASP A CA 1
ATOM 3719 C C . ASP A 1 472 ? 3.623 -15.402 -13.347 1.00 91.81 472 ASP A C 1
ATOM 3721 O O . ASP A 1 472 ? 3.239 -16.506 -12.961 1.00 91.81 472 ASP A O 1
ATOM 3725 N N . ILE A 1 473 ? 2.845 -14.645 -14.121 1.00 93.69 473 ILE A N 1
ATOM 3726 C CA . ILE A 1 473 ? 1.569 -15.119 -14.644 1.00 93.69 473 ILE A CA 1
ATOM 3727 C C . ILE A 1 473 ? 1.331 -14.581 -16.045 1.00 93.69 473 ILE A C 1
ATOM 3729 O O . ILE A 1 473 ? 1.730 -13.465 -16.382 1.00 93.69 473 ILE A O 1
ATOM 3733 N N . ARG A 1 474 ? 0.682 -15.389 -16.883 1.00 95.25 474 ARG A N 1
ATOM 3734 C CA . ARG A 1 474 ? 0.296 -14.983 -18.234 1.00 95.25 474 ARG A CA 1
ATOM 3735 C C . ARG A 1 474 ? -0.933 -14.092 -18.212 1.00 95.25 474 ARG A C 1
ATOM 3737 O O . ARG A 1 474 ? -1.808 -14.249 -17.359 1.00 95.25 474 ARG A O 1
ATOM 3744 N N . ALA A 1 475 ? -1.026 -13.197 -19.189 1.00 96.88 475 ALA A N 1
ATOM 3745 C CA . ALA A 1 475 ? -2.153 -12.284 -19.306 1.00 96.88 475 ALA A CA 1
ATOM 3746 C C . ALA A 1 475 ? -3.503 -13.008 -19.389 1.00 96.88 475 ALA A C 1
ATOM 3748 O O . ALA A 1 475 ? -4.441 -12.609 -18.701 1.00 96.88 475 ALA A O 1
ATOM 3749 N N . ASP A 1 476 ? -3.606 -14.098 -20.157 1.00 96.44 476 ASP A N 1
ATOM 3750 C CA . ASP A 1 476 ? -4.856 -14.857 -20.277 1.00 96.44 476 ASP A CA 1
ATOM 3751 C C . ASP A 1 476 ? -5.265 -15.546 -18.967 1.00 96.44 476 ASP A C 1
ATOM 3753 O O . ASP A 1 476 ? -6.442 -15.566 -18.601 1.00 96.44 476 ASP A O 1
ATOM 3757 N N . GLU A 1 477 ? -4.296 -16.113 -18.256 1.00 95.56 477 GLU A N 1
ATOM 3758 C CA . GLU A 1 477 ? -4.497 -16.794 -16.986 1.00 95.56 477 GLU A CA 1
ATOM 3759 C C . GLU A 1 477 ? -4.933 -15.805 -15.908 1.00 95.56 477 GLU A C 1
ATOM 3761 O O . GLU A 1 477 ? -5.968 -16.011 -15.268 1.00 95.56 477 GLU A O 1
ATOM 3766 N N . TYR A 1 478 ? -4.211 -14.692 -15.769 1.00 95.94 478 TYR A N 1
ATOM 3767 C CA . TYR A 1 478 ? -4.562 -13.650 -14.813 1.00 95.94 478 TYR A CA 1
ATOM 3768 C C . TYR A 1 478 ? -5.927 -13.031 -15.122 1.00 95.94 478 TYR A C 1
ATOM 3770 O O . TYR A 1 478 ? -6.740 -12.850 -14.217 1.00 95.94 478 TYR A O 1
ATOM 3778 N N . TRP A 1 479 ? -6.231 -12.782 -16.399 1.00 96.50 479 TRP A N 1
ATOM 3779 C CA . TRP A 1 479 ? -7.544 -12.306 -16.825 1.00 96.50 479 TRP A CA 1
ATOM 3780 C C . TRP A 1 479 ? -8.670 -13.259 -16.395 1.00 96.50 479 TRP A C 1
ATOM 3782 O O . TRP A 1 479 ? -9.665 -12.818 -15.816 1.00 96.50 479 TRP A O 1
ATOM 3792 N N . ARG A 1 480 ? -8.513 -14.578 -16.590 1.00 95.62 480 ARG A N 1
ATOM 3793 C CA . ARG A 1 480 ? -9.510 -15.565 -16.130 1.00 95.62 480 ARG A CA 1
ATOM 3794 C C . ARG A 1 480 ? -9.661 -15.560 -14.611 1.00 95.62 480 ARG A C 1
ATOM 3796 O O . ARG A 1 480 ? -10.793 -15.598 -14.128 1.00 95.62 480 ARG A O 1
ATOM 3803 N N . LEU A 1 481 ? -8.556 -15.495 -13.864 1.00 93.56 481 LEU A N 1
ATOM 3804 C CA . LEU A 1 481 ? -8.584 -15.412 -12.399 1.00 93.56 481 LEU A CA 1
ATOM 3805 C C . LEU A 1 481 ? -9.333 -14.162 -11.928 1.00 93.56 481 LEU A C 1
ATOM 3807 O O . LEU A 1 481 ? -10.203 -14.252 -11.058 1.00 93.56 481 LEU A O 1
ATOM 3811 N N . LEU A 1 482 ? -9.051 -13.016 -12.548 1.00 92.25 482 LEU A N 1
ATOM 3812 C CA . LEU A 1 482 ? -9.694 -11.741 -12.247 1.00 92.25 482 LEU A CA 1
ATOM 3813 C C . LEU A 1 482 ? -11.200 -11.773 -12.527 1.00 92.25 482 LEU A C 1
ATOM 3815 O O . LEU A 1 482 ? -11.971 -11.213 -11.758 1.00 92.25 482 LEU A O 1
ATOM 3819 N N . ARG A 1 483 ? -11.647 -12.464 -13.583 1.00 92.00 483 ARG A N 1
ATOM 3820 C CA . ARG A 1 483 ? -13.079 -12.616 -13.906 1.00 92.00 483 ARG A CA 1
ATOM 3821 C C . ARG A 1 483 ? -13.795 -13.654 -13.046 1.00 92.00 483 ARG A C 1
ATOM 3823 O O . ARG A 1 483 ? -14.996 -13.527 -12.824 1.00 92.00 483 ARG A O 1
ATOM 3830 N N . ALA A 1 484 ? -13.078 -14.665 -12.560 1.00 90.19 484 ALA A N 1
ATOM 3831 C CA . ALA A 1 484 ? -13.616 -15.651 -11.627 1.00 90.19 484 ALA A CA 1
ATOM 3832 C C . ALA A 1 484 ? -13.746 -15.095 -10.199 1.00 90.19 484 ALA A C 1
ATOM 3834 O O . ALA A 1 484 ? -14.597 -15.548 -9.433 1.00 90.19 484 ALA A O 1
ATOM 3835 N N . THR A 1 485 ? -12.915 -14.115 -9.844 1.00 82.38 485 THR A N 1
ATOM 3836 C CA . THR A 1 485 ? -12.861 -13.542 -8.499 1.00 82.38 485 THR A CA 1
ATOM 3837 C C . THR A 1 485 ? -13.672 -12.252 -8.448 1.00 82.38 485 THR A C 1
ATOM 3839 O O . THR A 1 485 ? -13.376 -11.288 -9.145 1.00 82.38 485 THR A O 1
ATOM 3842 N N . ALA A 1 486 ? -14.674 -12.178 -7.573 1.00 63.56 486 ALA A N 1
ATOM 3843 C CA . ALA A 1 486 ? -15.413 -10.940 -7.315 1.00 63.56 486 ALA A CA 1
ATOM 3844 C C . ALA A 1 486 ? -14.608 -9.971 -6.418 1.00 63.56 486 ALA A C 1
ATOM 3846 O O . ALA A 1 486 ? -15.117 -9.508 -5.403 1.00 63.56 486 ALA A O 1
ATOM 3847 N N . GLY A 1 487 ? -13.340 -9.702 -6.748 1.00 62.97 487 GLY A N 1
ATOM 3848 C CA . GLY A 1 487 ? -12.451 -8.875 -5.926 1.00 62.97 487 GLY A CA 1
ATOM 3849 C C . GLY A 1 487 ? -12.990 -7.449 -5.776 1.00 62.97 487 GLY A C 1
ATOM 3850 O O . GLY A 1 487 ? -13.090 -6.710 -6.752 1.00 62.97 487 GLY A O 1
ATOM 3851 N N . ASP A 1 488 ? -13.362 -7.052 -4.563 1.00 70.12 488 ASP A N 1
ATOM 3852 C CA . ASP A 1 488 ? -13.992 -5.761 -4.233 1.00 70.12 488 ASP A CA 1
ATOM 3853 C C . ASP A 1 488 ? -13.073 -4.829 -3.416 1.00 70.12 488 ASP A C 1
ATOM 3855 O O . ASP A 1 488 ? -13.514 -3.842 -2.826 1.00 70.12 488 ASP A O 1
ATOM 3859 N N . GLY A 1 489 ? -11.774 -5.136 -3.405 1.00 76.31 489 GLY A N 1
ATOM 3860 C CA . GLY A 1 489 ? -10.733 -4.436 -2.653 1.00 76.31 489 GLY A CA 1
ATOM 3861 C C . GLY A 1 489 ? -10.548 -4.920 -1.213 1.00 76.31 489 GLY A C 1
ATOM 3862 O O . GLY A 1 489 ? -9.500 -4.665 -0.609 1.00 76.31 489 GLY A O 1
ATOM 3863 N N . LEU A 1 490 ? -11.496 -5.694 -0.677 1.00 87.56 490 LEU A N 1
ATOM 3864 C CA . LEU A 1 490 ? -11.365 -6.354 0.625 1.00 87.56 490 LEU A CA 1
ATOM 3865 C C . LEU A 1 490 ? -10.570 -7.656 0.527 1.00 87.56 490 LEU A C 1
ATOM 3867 O O . LEU A 1 490 ? -9.778 -7.982 1.413 1.00 87.56 490 LEU A O 1
ATOM 3871 N N . LEU A 1 491 ? -10.704 -8.350 -0.598 1.00 86.75 491 LEU A N 1
ATOM 3872 C CA . LEU A 1 491 ? -9.936 -9.541 -0.938 1.00 86.75 491 LEU A CA 1
ATOM 3873 C C . LEU A 1 491 ? -9.037 -9.220 -2.139 1.00 86.75 491 LEU A C 1
ATOM 3875 O O . LEU A 1 491 ? -9.534 -9.205 -3.268 1.00 86.75 491 LEU A O 1
ATOM 3879 N N . PRO A 1 492 ? -7.745 -8.908 -1.925 1.00 82.12 492 PRO A N 1
ATOM 3880 C CA . PRO A 1 492 ? -6.843 -8.620 -3.030 1.00 82.12 492 PRO A CA 1
ATOM 3881 C C . PRO A 1 492 ? -6.581 -9.913 -3.804 1.00 82.12 492 PRO A C 1
ATOM 3883 O O . PRO A 1 492 ? -6.379 -10.974 -3.204 1.00 82.12 492 PRO A O 1
ATOM 3886 N N . LEU A 1 493 ? -6.572 -9.829 -5.133 1.00 85.12 493 LEU A N 1
ATOM 3887 C CA . LEU A 1 493 ? -6.183 -10.960 -5.962 1.00 85.12 493 LEU A CA 1
ATOM 3888 C C . LEU A 1 493 ? -4.656 -11.043 -5.958 1.00 85.12 493 LEU A C 1
ATOM 3890 O O . LEU A 1 493 ? -3.974 -10.076 -6.286 1.00 85.12 493 LEU A O 1
ATOM 3894 N N . LYS A 1 494 ? -4.116 -12.196 -5.568 1.00 82.50 494 LYS A N 1
ATOM 3895 C CA . LYS A 1 494 ? -2.680 -12.470 -5.651 1.00 82.50 494 LYS A CA 1
ATOM 3896 C C . LYS A 1 494 ? -2.436 -13.505 -6.733 1.00 82.50 494 LYS A C 1
ATOM 3898 O O . LYS A 1 494 ? -3.068 -14.560 -6.722 1.00 82.50 494 LYS A O 1
ATOM 3903 N N . ALA A 1 495 ? -1.507 -13.207 -7.627 1.00 81.50 495 ALA A N 1
ATOM 3904 C CA . ALA A 1 495 ? -1.005 -14.141 -8.618 1.00 81.50 495 ALA A CA 1
ATOM 3905 C C . ALA A 1 495 ? 0.528 -14.161 -8.583 1.00 81.50 495 ALA A C 1
ATOM 3907 O O . ALA A 1 495 ? 1.163 -13.105 -8.529 1.00 81.50 495 ALA A O 1
ATOM 3908 N N . GLY A 1 496 ? 1.095 -15.370 -8.599 1.00 71.81 496 GLY A N 1
ATOM 3909 C CA . GLY A 1 496 ? 2.537 -15.611 -8.539 1.00 71.81 496 GLY A CA 1
ATOM 3910 C C . GLY A 1 496 ? 3.026 -16.185 -7.209 1.00 71.81 496 GLY A C 1
ATOM 3911 O O . GLY A 1 496 ? 2.332 -16.153 -6.192 1.00 71.81 496 GLY A O 1
ATOM 3912 N N . ALA A 1 497 ? 4.249 -16.721 -7.228 1.00 60.62 497 ALA A N 1
ATOM 3913 C CA . ALA A 1 497 ? 4.883 -17.352 -6.068 1.00 60.62 497 ALA A CA 1
ATOM 3914 C C . ALA A 1 497 ? 5.502 -16.349 -5.071 1.00 60.62 497 ALA A C 1
ATOM 3916 O O . ALA A 1 497 ? 5.708 -16.690 -3.905 1.00 60.62 497 ALA A O 1
ATOM 3917 N N . CYS A 1 498 ? 5.799 -15.119 -5.509 1.00 60.34 498 CYS A N 1
ATOM 3918 C CA . CYS A 1 498 ? 6.489 -14.112 -4.703 1.00 60.34 498 CYS A CA 1
ATOM 3919 C C . CYS A 1 498 ? 5.728 -12.779 -4.647 1.00 60.34 498 CYS A C 1
ATOM 3921 O O . CYS A 1 498 ? 5.348 -12.215 -5.674 1.00 60.34 498 CYS A O 1
ATOM 3923 N N . GLU A 1 499 ? 5.552 -12.261 -3.429 1.00 70.94 499 GLU A N 1
ATOM 3924 C CA . GLU A 1 499 ? 4.897 -10.975 -3.171 1.00 70.94 499 GLU A CA 1
ATOM 3925 C C . GLU A 1 499 ? 5.828 -9.781 -3.425 1.00 70.94 499 GLU A C 1
ATOM 3927 O O . GLU A 1 499 ? 6.988 -9.777 -3.009 1.00 70.94 499 GLU A O 1
ATOM 3932 N N . ILE A 1 500 ? 5.271 -8.717 -4.005 1.00 70.06 500 ILE A N 1
ATOM 3933 C CA . ILE A 1 500 ? 5.886 -7.389 -4.060 1.00 70.06 500 ILE A CA 1
ATOM 3934 C C . ILE A 1 500 ? 5.881 -6.791 -2.655 1.00 70.06 500 ILE A C 1
ATOM 3936 O O . ILE A 1 500 ? 4.826 -6.570 -2.051 1.00 70.06 500 ILE A O 1
ATOM 3940 N N . ARG A 1 501 ? 7.077 -6.489 -2.153 1.00 69.06 501 ARG A N 1
ATOM 3941 C CA . ARG A 1 501 ? 7.299 -5.816 -0.870 1.00 69.06 501 ARG A CA 1
ATOM 3942 C C . ARG A 1 501 ? 7.902 -4.444 -1.135 1.00 69.06 501 ARG A C 1
ATOM 3944 O O . ARG A 1 501 ? 8.864 -4.372 -1.895 1.00 69.06 501 ARG A O 1
ATOM 3951 N N . PHE A 1 502 ? 7.324 -3.409 -0.535 1.00 56.00 502 PHE A N 1
ATOM 3952 C CA . PHE A 1 502 ? 7.776 -2.018 -0.618 1.00 56.00 502 PHE A CA 1
ATOM 3953 C C . PHE A 1 502 ? 8.481 -1.586 0.668 1.00 56.00 502 PHE A C 1
ATOM 3955 O O . PHE A 1 502 ? 8.257 -2.252 1.710 1.00 56.00 502 PHE A O 1
#

Foldseek 3Di:
DVQVQEEEEEAFDAPPPDDPVLSLLLQLQQLLQCLQFHAAFYYYDNAPLRRLVVCVVVPHQKYKYAYRQKHFDDQLFPPDLDQHPVNVVVVVVVDFFQKEAAWDDDQVQAIAHDRRTMMGRSVVCVVLVNFDQDDFDQAKDKAFRFDWDWADDDVSDDTKIKTFADPDIDIGGRHHTSRRVCRSGSVVRHMYIHCCVVVVVGIDRLVPWDPQLVVLVVCCFAPSVVVRDQDCPRHPNVVSVVSVVLSVCQVQVQQEAAQADSWDLPQQQAAFPPQDDDFQEEEEELHHCSVLNNCVNSDHAQNYEYEYEDLHPLSLVLSVCCLPPPQLPDVVVVVLVSCVVQPPVRHLYPHGPSDDPVRDDPCRRVVVVVVVQVVQVHSVSSNVSSVRVSSHHYHYYNDLLLPDVVRSLVVLDEDASAEYADAASLSDSNNSRNDGLVSSQVSQLVSLVSNCVSYQNYAYFYAGNSRATRHRDGSVRVNVQSVVDPCPSSNGDHDGDDHIRD

pLDDT: mean 90.81, std 10.3, range [41.84, 98.69]

Secondary structure (DSSP, 8-state):
--TTTEEEEEEPPPTTSS-HHHHHHHHHHHHHHHHHH--S-EEEESSHHHHHHHHHHTT-SEEEEEETTEEE---TT--SSPPPHHHHHHHHHTS--SEEEEEEEETTTEEEEEEEEEEEEHHHHHHTT--------SS-EEEE-PEEEEPPPPTTS---EEEE--S-EEEE---STTHHHHHHHHHTT--EEB-HHHHTTTEEESTT--HHHHHHHHTTSTTHHHHS---TTSS-HHHHHHHHHHHHHHHHGGGEE-SS-SS-SGGGSS--TT--SPPSEEEEES-SSHHHHHHHHH---TT-EEEEEES-HHHHHHHHHHHHH--SS-HHHHHHHHHHHS-TTT-EE--GGG--TTTPPTTHHHHHHHHHHHHTTSHHHHHHHHHHHHTSEEEEEE--TTT--HHHHTT--SSTTEEEE-TTTTSSHHHHHHS-HHHHHHHHHHHHHHHHHH-TT-EEEEE-TTS-EEEEEEHHHHHHHHHHS---SSS---BSSS----

Sequence (502 aa):
MPGDDLVYGLVSPPAGSVDPGYALRLRDLTLSWSRYGYRGPVVEGATVDDVLTRAHELGFRLCLLQGFGHVILEKWHEHGTGMRFEDCIERWTDREFLVLGELVGGPDGGYGLDEACLLVDVGRWSALGQPAFGAPGPAPVERMKPSVVCGKAVPGEEPTRLLAPSSQRERGAPGVAGWHLVDASLRAGLPVPDLGPALARLRVSLERLHPGEARRFAHRLGDGIDCHRVRDDELPADVSAFLTEVERQVANARRGVFLWNLESCDDVRVPPERWEPPISTLLTVASGFKPNMILESLGFDERTLVVYFDYSAPALEAKRLLLREWDGTNFPAFARLLFERLPVSETYYQLPSGKTPDTLARGVLETEWARALDLWGGARAFEEHWERYRALRHEFVHCDVVTDPRPVLDHVGAGRGCVVWWSNAFFTVSTNWLRTIGERRLLFERWVDELAERNPDLLLYGADHCNGSVNDIRADEYWRLLRATAGDGLLPLKAGACEIRF

Nearest PDB structures (foldseek):
  3lcv-assembly1_B  TM=4.487E-01  e=9.198E-03  Micromonospora zionensis
  5t11-assembly1_B  TM=4.102E-01  e=7.197E-02  Paraburkholderia phytofirmans PsJN
  2b25-assembly1_A  TM=5.931E-01  e=6.718E-01  Homo sapiens
  2e3d-assembly1_C  TM=5.671E-01  e=1.014E+00  Escherichia coli
  7f67-assembly1_C  TM=3.251E-01  e=1.530E+00  Homo sapiens

Radius of gyration: 25.07 Å; Cα contacts (8 Å, |Δi|>4): 950; chains: 1; bounding box: 58×50×74 Å

Mean predicted aligned error: 5.47 Å

Solvent-accessible surface area (backbone atoms only — not comparable to full-atom values): 26802 Å² total; per-residue (Å²): 126,70,60,87,39,45,32,42,26,39,25,47,73,61,89,85,76,59,60,69,71,59,49,52,51,24,36,45,46,20,52,56,40,45,28,68,85,49,78,52,51,46,45,69,24,73,38,71,56,50,24,51,51,52,40,43,77,72,68,26,40,31,35,42,36,28,20,39,18,36,29,55,60,79,71,93,34,59,92,60,98,69,78,51,72,67,60,49,49,57,65,54,69,79,53,82,49,34,44,35,22,26,68,39,75,40,94,92,42,43,56,17,34,44,77,47,40,32,43,32,30,36,53,54,36,52,75,67,68,56,64,51,43,38,72,52,44,86,64,68,44,80,38,65,44,60,44,80,45,71,47,76,67,48,97,97,43,75,55,42,43,30,38,34,50,53,94,47,71,45,75,45,39,40,68,32,39,25,27,42,38,48,34,53,23,30,75,71,66,23,35,38,46,36,36,42,74,69,42,68,80,37,44,40,67,60,65,74,44,52,79,70,35,39,52,60,52,58,56,32,52,35,75,25,41,84,77,47,76,90,56,89,86,67,47,60,68,65,56,47,53,52,48,52,52,51,47,51,46,45,78,34,48,60,21,35,30,39,82,55,59,72,50,61,58,74,54,40,57,63,57,55,96,86,65,68,68,49,36,46,32,42,40,30,52,46,46,38,55,52,67,57,44,41,40,64,38,44,32,67,52,81,79,22,36,37,36,32,31,30,58,14,59,49,13,49,49,51,50,49,47,45,65,73,73,54,88,64,65,65,60,49,58,51,55,52,52,45,50,71,76,50,42,70,93,71,28,37,60,68,41,62,66,79,30,47,88,91,68,51,61,89,62,52,54,54,50,56,46,53,55,55,27,57,78,50,76,29,64,65,53,43,34,61,48,39,59,58,58,63,69,33,51,75,46,79,43,83,30,41,62,72,84,51,41,60,74,59,54,76,66,57,58,75,53,75,34,31,34,39,35,54,52,44,70,50,49,33,74,43,46,58,50,56,37,55,62,70,56,33,41,54,40,44,51,50,50,44,50,57,44,24,73,60,20,42,57,25,35,34,35,32,34,38,44,53,51,20,24,37,20,75,37,34,27,42,58,49,45,51,52,55,73,72,43,89,63,76,70,38,45,50,66,73,41,53,97,42,71,74,44,104